Protein AF-A0A1J4L4I7-F1 (afdb_monomer)

Radius of gyration: 133.65 Å; Cα contacts (8 Å, |Δi|>4): 35; chains: 1; bounding box: 214×120×433 Å

Secondary structure (DSSP, 8-state):
--------HHHHHHHHHHHHHHHHHHTS--TT---HHHHHHHHHHHHHHHHHHHHHHTTS----------SSHHHHHHHHHHHHHHHHHHHHHHHHHHHHHHHHHHHHHHHHHHHHHHHHHHHHHHHHHHHHHHHHHHHHHHHHHHHHHHHHHHHHHHHHHHHHHHHHHHHHHHHHHHHHHHHHHHHHHHHHHHHHHHHHHHHHHHHHHHHHHHHHHHHHHHHHHHHHHHHHHHHHHHHHHHHHHHHHHHHHHHHHHHHHHHHHHHHHHHHHHHHHHHHHHHHHHHHHHHHHHHHHHHHHHHHHHHHHHHHHHHHHHHHHHHHHHHHHHHHHHHHHHHHHHHHHHHHHHHHHHHHHHHHHHHHHHHHHHHHHHHHHHHHHHHHHHHHHHHHHHHHHHHHHHHHHHHHHHHHHHHHHHHHHTTTTTTSSSSTTS------------------------------------------S-SSHHHHHHHHHHHHHHHHHHHHHHHHHHHHHHHHHHHHHHHHHHHHHHHHHHHHHHHHHHHHHHHHHHHHHHHHHHHHHHHHHHHHHHHHHHHHHHHHHHHHHHHHHHHHHHHHHHHH--------HHHHHHHHHHHHHHHHHHHHHHHHHHHHHHHHHHHHHHHHHHHHHHHHHHHHHHHHHHHHHHHHHHHHHHHHHHHHHHHHHHHHHHHHHHHHHHHHH-S---------------------------------

Sequence (735 aa):
MEDVIVINKQNLTSIKDELDNITKELLQPSQFLQSNDESTLNSEIGSVFHEASTILKGADLDIEIAQQDFDSPISFLNFSKLQLERLNTEIERRIRLFDKSLLVARQICNDRVEKIQMEYKNRIDGMRTKNKAEEKKLNEQLLQIQQSFETRLHTQIAKYLRERNSIESQLSKLKTEFNLTETTLTTSLAASQMRSQLLEKQRDMLKETNSQVSSTISDKFDQQMRALQSKHQSKIQAIEIDNNRLSAELKLTKENFSSDLKKFSSDLENIEVSHANHIESLINQEKLAFEKKKRKINSKHHQIVDDLKHELEIERISSENEIQLLKTEIEIQEQFLKDSDKRYNDSIDDIESKKCSRMSEIDYEMRLLAKIQTKTLKQLAQKHELDLEQEAHDAIRARQDLDQKIIQTQRDAELTRKKLESQITALTRAKDRFEEEIKVALTTEQKHHNTTNTKKQTTLKSSGHIVELTVLPQKLSQKPEIEKTLQDHITKFTNASDYEIAAIEMVFDAVKSQAETEKQRFMLKIEETQQDIISLNSEKEEIKAEIAKIEADLSNSHSFAIKEQQLRISELQKQIEAQESTIIQLKDDLQSKRADGVKKVDISVIQDENESEIKKMKNIFEKMKTNLNLKLHEIEVHHENEISKEQMKTQDIIDSYRQRLQEINNETKRTKEEFEVKFHKNFQEWSETRKEIEMSLKQLGKTPPVSRSGSRPGSSASALPSLSPGHSPLPRLRK

pLDDT: mean 70.84, std 16.32, range [30.77, 92.56]

Solvent-accessible surface area (backbone atoms only — not comparable to full-atom values): 42268 Å² total; per-residue (Å²): 137,80,85,75,76,73,78,54,68,67,58,59,49,49,57,36,52,49,31,53,44,54,25,50,58,46,65,48,85,66,95,82,72,93,56,72,66,59,58,49,50,31,47,52,55,23,47,53,36,44,48,54,28,48,56,55,58,64,61,64,69,86,66,79,79,74,86,69,86,63,96,42,74,67,58,53,54,54,52,55,50,53,52,52,53,50,52,51,54,52,51,52,53,49,50,58,48,51,54,48,53,54,51,49,53,52,48,56,51,50,55,49,50,53,50,51,54,49,54,51,48,53,52,52,53,54,47,52,54,50,51,54,52,51,52,51,51,50,51,53,50,51,51,51,52,49,54,54,49,53,53,51,50,53,52,51,50,57,46,53,51,51,52,50,52,49,50,53,50,52,53,51,49,54,50,52,53,47,54,50,49,53,52,49,52,52,51,51,50,51,52,50,51,53,50,50,55,51,51,50,51,51,53,51,52,48,50,51,50,50,49,53,50,52,47,56,50,50,56,49,50,52,51,50,51,53,52,50,50,50,54,50,52,54,50,49,52,50,50,51,51,52,50,53,49,52,51,50,52,53,50,52,51,50,52,48,52,54,47,50,50,52,46,53,52,49,53,46,51,51,48,52,53,49,49,51,54,49,52,51,49,51,51,51,52,50,52,51,50,49,50,53,49,49,50,54,48,51,52,51,48,50,51,53,53,52,51,51,49,50,52,52,49,49,52,48,53,51,52,52,51,50,52,49,52,52,48,54,51,50,54,52,52,52,49,53,46,54,59,43,55,48,54,50,50,60,53,46,53,53,48,54,50,52,48,52,54,53,52,52,50,51,58,48,50,52,54,50,49,52,54,47,51,57,50,51,53,53,52,48,50,54,44,53,55,50,49,49,54,49,50,51,50,49,52,51,47,54,48,51,52,47,53,49,45,50,56,48,49,57,49,53,60,48,53,45,59,56,50,55,71,60,47,67,74,64,42,54,82,55,54,85,74,84,97,102,96,99,99,100,97,99,98,97,99,99,98,99,99,100,102,99,99,99,101,100,99,100,102,104,101,100,100,99,102,96,98,91,93,90,86,86,87,93,70,94,55,94,47,70,70,57,44,47,52,50,49,56,48,52,54,51,49,51,56,49,51,54,50,50,51,52,51,50,50,53,50,51,54,50,53,51,51,49,52,56,49,51,52,51,54,50,50,55,52,52,52,51,54,49,50,51,53,51,50,55,52,51,55,50,53,50,52,48,53,50,49,56,46,50,54,50,55,50,51,52,51,50,56,49,54,51,49,53,50,52,53,53,51,52,54,50,49,55,51,48,54,52,47,51,52,48,52,49,53,53,48,52,51,55,50,52,72,68,63,81,71,85,91,88,83,88,63,78,76,64,52,62,58,48,54,56,49,52,58,51,50,53,59,51,49,55,56,48,53,53,52,50,52,50,51,50,51,54,50,50,56,48,50,54,52,50,52,51,50,51,50,49,52,52,48,57,51,50,52,51,49,50,51,51,50,51,50,49,49,52,51,50,52,49,52,48,55,54,45,54,52,51,48,52,50,53,50,47,56,49,52,49,53,49,49,53,52,52,51,54,54,62,70,76,68,73,87,88,89,87,85,88,85,86,82,86,88,81,90,92,85,84,85,85,87,88,78,86,86,85,81,86,82,84,88,86,82,81,132

Mean predicted aligned error: 25.47 Å

Organism: NCBI:txid1144522

Structure (mmCIF, N/CA/C/O backbone):
data_AF-A0A1J4L4I7-F1
#
_entry.id   AF-A0A1J4L4I7-F1
#
loop_
_atom_site.group_PDB
_atom_site.id
_atom_site.type_symbol
_atom_site.label_atom_id
_atom_site.label_alt_id
_atom_site.label_comp_id
_atom_site.label_asym_id
_atom_site.label_entity_id
_atom_site.label_seq_id
_atom_site.pdbx_PDB_ins_code
_atom_site.Cartn_x
_atom_site.Cartn_y
_atom_site.Cartn_z
_atom_site.occupancy
_atom_site.B_iso_or_equiv
_atom_site.auth_seq_id
_atom_site.auth_comp_id
_atom_site.auth_asym_id
_atom_site.auth_atom_id
_atom_site.pdbx_PDB_model_num
ATOM 1 N N . MET A 1 1 ? 96.367 40.764 -165.773 1.00 33.16 1 MET A N 1
ATOM 2 C CA . MET A 1 1 ? 97.357 41.715 -165.234 1.00 33.16 1 MET A CA 1
ATOM 3 C C . MET A 1 1 ? 97.881 41.067 -163.980 1.00 33.16 1 MET A C 1
ATOM 5 O O . MET A 1 1 ? 97.079 40.768 -163.106 1.00 33.16 1 MET A O 1
ATOM 9 N N . GLU A 1 2 ? 99.157 40.715 -163.973 1.00 34.81 2 GLU A N 1
ATOM 10 C CA . GLU A 1 2 ? 99.778 39.984 -162.874 1.00 34.81 2 GLU A CA 1
ATOM 11 C C . GLU A 1 2 ? 100.545 40.991 -162.023 1.00 34.81 2 GLU A C 1
ATOM 13 O O . GLU A 1 2 ? 101.657 41.378 -162.377 1.00 34.81 2 GLU A O 1
ATOM 18 N N . ASP A 1 3 ? 99.961 41.406 -160.898 1.00 33.19 3 ASP A N 1
ATOM 19 C CA . ASP A 1 3 ? 100.757 41.978 -159.815 1.00 33.19 3 ASP A CA 1
ATOM 20 C C . ASP A 1 3 ? 101.551 40.830 -159.186 1.00 33.19 3 ASP A C 1
ATOM 22 O O . ASP A 1 3 ? 101.144 40.206 -158.205 1.00 33.19 3 ASP A O 1
ATOM 26 N N . VAL A 1 4 ? 102.683 40.503 -159.816 1.00 38.19 4 VAL A N 1
ATOM 27 C CA . VAL A 1 4 ? 103.675 39.579 -159.270 1.00 38.19 4 VAL A CA 1
ATOM 28 C C . VAL A 1 4 ? 104.272 40.254 -158.041 1.00 38.19 4 VAL A C 1
ATOM 30 O O . VAL A 1 4 ? 105.229 41.023 -158.137 1.00 38.19 4 VAL A O 1
ATOM 33 N N . ILE A 1 5 ? 103.676 39.988 -156.877 1.00 41.03 5 ILE A N 1
ATOM 34 C CA . ILE A 1 5 ? 104.183 40.451 -155.586 1.00 41.03 5 ILE A CA 1
ATOM 35 C C . ILE A 1 5 ? 105.522 39.754 -155.344 1.00 41.03 5 ILE A C 1
ATOM 37 O O . ILE A 1 5 ? 105.591 38.657 -154.789 1.00 41.03 5 ILE A O 1
ATOM 41 N N . VAL A 1 6 ? 106.600 40.407 -155.778 1.00 40.75 6 VAL A N 1
ATOM 42 C CA . VAL A 1 6 ? 107.968 40.061 -155.403 1.00 40.75 6 VAL A CA 1
ATOM 43 C C . VAL A 1 6 ? 108.030 40.147 -153.884 1.00 40.75 6 VAL A C 1
ATOM 45 O O . VAL A 1 6 ? 107.946 41.237 -153.314 1.00 40.75 6 VAL A O 1
ATOM 48 N N . ILE A 1 7 ? 108.119 38.991 -153.223 1.00 47.94 7 ILE A N 1
ATOM 49 C CA . ILE A 1 7 ? 108.095 38.902 -151.763 1.00 47.94 7 ILE A CA 1
ATOM 50 C C . ILE A 1 7 ? 109.391 39.521 -151.237 1.00 47.94 7 ILE A C 1
ATOM 52 O O . ILE A 1 7 ? 110.430 38.868 -151.158 1.00 47.94 7 ILE A O 1
ATOM 56 N N . ASN A 1 8 ? 109.334 40.815 -150.917 1.00 49.81 8 ASN A N 1
ATOM 57 C CA . ASN A 1 8 ? 110.474 41.556 -150.401 1.00 49.81 8 ASN A CA 1
ATOM 58 C C . ASN A 1 8 ? 110.964 40.875 -149.114 1.00 49.81 8 ASN A C 1
ATOM 60 O O . ASN A 1 8 ? 110.175 40.675 -148.186 1.00 49.81 8 ASN A O 1
ATOM 64 N N . LYS A 1 9 ? 112.251 40.504 -149.058 1.00 56.44 9 LYS A N 1
ATOM 65 C CA . LYS A 1 9 ? 112.774 39.568 -148.046 1.00 56.44 9 LYS A CA 1
ATOM 66 C C . LYS A 1 9 ? 112.535 40.056 -146.608 1.00 56.44 9 LYS A C 1
ATOM 68 O O . LYS A 1 9 ? 112.291 39.243 -145.722 1.00 56.44 9 LYS A O 1
ATOM 73 N N . GLN A 1 10 ? 112.486 41.379 -146.415 1.00 56.69 10 GLN A N 1
ATOM 74 C CA . GLN A 1 10 ? 112.138 42.042 -145.152 1.00 56.69 10 GLN A CA 1
ATOM 75 C C . GLN A 1 10 ? 110.735 41.683 -144.621 1.00 56.69 10 GLN A C 1
ATOM 77 O O . GLN A 1 10 ? 110.574 41.495 -143.415 1.00 56.69 10 GLN A O 1
ATOM 82 N N . ASN A 1 11 ? 109.729 41.536 -145.490 1.00 59.34 11 ASN A N 1
ATOM 83 C CA . ASN A 1 11 ? 108.364 41.188 -145.072 1.00 59.34 11 ASN A CA 1
ATOM 84 C C . ASN A 1 11 ? 108.282 39.726 -144.611 1.00 59.34 11 ASN A C 1
ATOM 86 O O . ASN A 1 11 ? 107.607 39.426 -143.628 1.00 59.34 11 ASN A O 1
ATOM 90 N N . LEU A 1 12 ? 109.009 38.827 -145.285 1.00 62.09 12 LEU A N 1
ATOM 91 C CA . LEU A 1 12 ? 109.099 37.414 -144.908 1.00 62.09 12 LEU A CA 1
ATOM 92 C C . LEU A 1 12 ? 109.764 37.248 -143.533 1.00 62.09 12 LEU A C 1
ATOM 94 O O . LEU A 1 12 ? 109.259 36.504 -142.693 1.00 62.09 12 LEU A O 1
ATOM 98 N N . THR A 1 13 ? 110.840 37.999 -143.262 1.00 64.12 13 THR A N 1
ATOM 99 C CA . THR A 1 13 ? 111.434 38.052 -141.917 1.00 64.12 13 THR A CA 1
ATOM 100 C C . THR A 1 13 ? 110.489 38.663 -140.885 1.00 64.12 13 THR A C 1
ATOM 102 O O . THR A 1 13 ? 110.389 38.109 -139.799 1.00 64.12 13 THR A O 1
ATOM 105 N N . SER A 1 14 ? 109.740 39.723 -141.218 1.00 69.50 14 SER A N 1
ATOM 106 C CA . SER A 1 14 ? 108.806 40.359 -140.275 1.00 69.50 14 SER A CA 1
ATOM 107 C C . SER A 1 14 ? 107.702 39.401 -139.815 1.00 69.50 14 SER A C 1
ATOM 109 O O . SER A 1 14 ? 107.478 39.267 -138.618 1.00 69.50 14 SER A O 1
ATOM 111 N N . ILE A 1 15 ? 107.067 38.673 -140.743 1.00 69.62 15 ILE A N 1
ATOM 112 C CA . ILE A 1 15 ? 106.022 37.684 -140.416 1.00 69.62 15 ILE A CA 1
ATOM 113 C C . ILE A 1 15 ? 106.612 36.512 -139.613 1.00 69.62 15 ILE A C 1
ATOM 115 O O . ILE A 1 15 ? 105.996 36.030 -138.663 1.00 69.62 15 ILE A O 1
ATOM 119 N N . LYS A 1 16 ? 107.832 36.065 -139.948 1.00 70.56 16 LYS A N 1
ATOM 120 C CA . LYS A 1 16 ? 108.546 35.046 -139.163 1.00 70.56 16 LYS A CA 1
ATOM 121 C C . LYS A 1 16 ? 108.824 35.525 -137.735 1.00 70.56 16 LYS A C 1
ATOM 123 O O . LYS A 1 16 ? 108.651 34.757 -136.796 1.00 70.56 16 LYS A O 1
ATOM 128 N N . ASP A 1 17 ? 109.256 36.771 -137.567 1.00 73.12 17 ASP A N 1
ATOM 129 C CA . ASP A 1 17 ? 109.607 37.337 -136.262 1.00 73.12 17 ASP A CA 1
ATOM 130 C C . ASP A 1 17 ? 108.360 37.628 -135.406 1.00 73.12 17 ASP A C 1
ATOM 132 O O . ASP A 1 17 ? 108.411 37.460 -134.187 1.00 73.12 17 ASP A O 1
ATOM 136 N N . GLU A 1 18 ? 107.216 37.948 -136.022 1.00 76.19 18 GLU A N 1
ATOM 137 C CA . GLU A 1 18 ? 105.900 37.946 -135.364 1.00 76.19 18 GLU A CA 1
ATOM 138 C C . GLU A 1 18 ? 105.509 36.541 -134.878 1.00 76.19 18 GLU A C 1
ATOM 140 O O . GLU A 1 18 ? 105.140 36.381 -133.716 1.00 76.19 18 GLU A O 1
ATOM 145 N N . LEU A 1 19 ? 105.651 35.503 -135.711 1.00 74.12 19 LEU A N 1
ATOM 146 C CA . LEU A 1 19 ? 105.339 34.116 -135.331 1.00 74.12 19 LEU A CA 1
ATOM 147 C C . LEU A 1 19 ? 106.290 33.568 -134.253 1.00 74.12 19 LEU A C 1
ATOM 149 O O . LEU A 1 19 ? 105.838 32.909 -133.314 1.00 74.12 19 LEU A O 1
ATOM 153 N N . ASP A 1 20 ? 107.587 33.885 -134.323 1.00 73.69 20 ASP A N 1
ATOM 154 C CA . ASP A 1 20 ? 108.560 33.586 -133.263 1.00 73.69 20 ASP A CA 1
ATOM 155 C C . ASP A 1 20 ? 108.245 34.364 -131.967 1.00 73.69 20 ASP A C 1
ATOM 157 O O . ASP A 1 20 ? 108.564 33.881 -130.880 1.00 73.69 20 ASP A O 1
ATOM 161 N N . ASN A 1 21 ? 107.612 35.541 -132.033 1.00 75.94 21 ASN A N 1
ATOM 162 C CA . ASN A 1 21 ? 107.170 36.284 -130.847 1.00 75.94 21 ASN A CA 1
ATOM 163 C C . ASN A 1 21 ? 105.864 35.732 -130.256 1.00 75.94 21 ASN A C 1
ATOM 165 O O . ASN A 1 21 ? 105.830 35.500 -129.052 1.00 75.94 21 ASN A O 1
ATOM 169 N N . ILE A 1 22 ? 104.854 35.404 -131.069 1.00 73.00 22 ILE A N 1
ATOM 170 C CA . ILE A 1 22 ? 103.632 34.703 -130.623 1.00 73.00 22 ILE A CA 1
ATOM 171 C C . ILE A 1 22 ? 104.001 33.371 -129.950 1.00 73.00 22 ILE A C 1
ATOM 173 O O . ILE A 1 22 ? 103.493 33.044 -128.879 1.00 73.00 22 ILE A O 1
ATOM 177 N N . THR A 1 23 ? 104.959 32.637 -130.527 1.00 73.06 23 THR A N 1
ATOM 178 C CA . THR A 1 23 ? 105.515 31.413 -129.930 1.00 73.06 23 THR A CA 1
ATOM 179 C C . THR A 1 23 ? 106.135 31.686 -128.552 1.00 73.06 23 THR A C 1
ATOM 181 O O . THR A 1 23 ? 105.888 30.932 -127.614 1.00 73.06 23 THR A O 1
ATOM 184 N N . LYS A 1 24 ? 106.906 32.772 -128.385 1.00 71.19 24 LYS A N 1
ATOM 185 C CA . LYS A 1 24 ? 107.484 33.153 -127.079 1.00 71.19 24 LYS A CA 1
ATOM 186 C C . LYS A 1 24 ? 106.425 33.581 -126.066 1.00 71.19 24 LYS A C 1
ATOM 188 O O . LYS A 1 24 ? 106.573 33.237 -124.901 1.00 71.19 24 LYS A O 1
ATOM 193 N N . GLU A 1 25 ? 105.395 34.321 -126.476 1.00 72.19 25 GLU A N 1
ATOM 194 C CA . GLU A 1 25 ? 104.313 34.765 -125.586 1.00 72.19 25 GLU A CA 1
ATOM 195 C C . GLU A 1 25 ? 103.487 33.580 -125.072 1.00 72.19 25 GLU A C 1
ATOM 197 O O . GLU A 1 25 ? 103.257 33.480 -123.869 1.00 72.19 25 GLU A O 1
ATOM 202 N N . LEU A 1 26 ? 103.138 32.625 -125.942 1.00 67.25 26 LEU A N 1
ATOM 203 C CA . LEU A 1 26 ? 102.460 31.380 -125.553 1.00 67.25 26 LEU A CA 1
ATOM 204 C C . LEU A 1 26 ? 103.314 30.486 -124.635 1.00 67.25 26 LEU A C 1
ATOM 206 O O . LEU A 1 26 ? 102.767 29.739 -123.825 1.00 67.25 26 LEU A O 1
ATOM 210 N N . LEU A 1 27 ? 104.644 30.579 -124.737 1.00 67.06 27 LEU A N 1
ATOM 211 C CA . LEU A 1 27 ? 105.595 29.883 -123.864 1.00 67.06 27 LEU A CA 1
ATOM 212 C C . LEU A 1 27 ? 105.909 30.635 -122.554 1.00 67.06 27 LEU A C 1
ATOM 214 O O . LEU A 1 27 ? 106.613 30.080 -121.706 1.00 67.06 27 LEU A O 1
ATOM 218 N N . GLN A 1 28 ? 105.410 31.861 -122.337 1.00 63.00 28 GLN A N 1
ATOM 219 C CA . GLN A 1 28 ? 105.557 32.523 -121.036 1.00 63.00 28 GLN A CA 1
ATOM 220 C C . GLN A 1 28 ? 104.554 31.963 -120.010 1.00 63.00 28 GLN A C 1
ATOM 222 O O . GLN A 1 28 ? 103.356 31.890 -120.293 1.00 63.00 28 GLN A O 1
ATOM 227 N N . PRO A 1 29 ? 104.989 31.623 -118.780 1.00 57.47 29 PRO A N 1
ATOM 228 C CA . PRO A 1 29 ? 104.074 31.207 -117.722 1.00 57.47 29 PRO A CA 1
ATOM 229 C C . PRO A 1 29 ? 103.122 32.340 -117.310 1.00 57.47 29 PRO A C 1
ATOM 231 O O . PRO A 1 29 ? 103.506 33.272 -116.599 1.00 57.47 29 PRO A O 1
ATOM 234 N N . SER A 1 30 ? 101.856 32.241 -117.723 1.00 53.00 30 SER A N 1
ATOM 235 C CA . SER A 1 30 ? 100.787 33.118 -117.237 1.00 53.00 30 SER A CA 1
ATOM 236 C C . SER A 1 30 ? 100.652 32.995 -115.717 1.00 53.00 30 SER A C 1
ATOM 238 O O . SER A 1 30 ? 100.396 31.911 -115.192 1.00 53.00 30 SER A O 1
ATOM 240 N N . GLN A 1 31 ? 100.775 34.116 -115.000 1.00 51.38 31 GLN A N 1
ATOM 241 C CA . GLN A 1 31 ? 100.766 34.159 -113.529 1.00 51.38 31 GLN A CA 1
ATOM 242 C C . GLN A 1 31 ? 99.393 33.847 -112.887 1.00 51.38 31 GLN A C 1
ATOM 244 O O . GLN A 1 31 ? 99.254 33.954 -111.671 1.00 51.38 31 GLN A O 1
ATOM 249 N N . PHE A 1 32 ? 98.382 33.471 -113.681 1.00 52.25 32 PHE A N 1
ATOM 250 C CA . PHE A 1 32 ? 96.989 33.308 -113.242 1.00 52.25 32 PHE A CA 1
ATOM 251 C C . PHE A 1 32 ? 96.340 31.950 -113.576 1.00 52.25 32 PHE A C 1
ATOM 253 O O . PHE A 1 32 ? 95.148 31.785 -113.319 1.00 52.25 32 PHE A O 1
ATOM 260 N N . LEU A 1 33 ? 97.079 30.968 -114.108 1.00 50.31 33 LEU A N 1
ATOM 261 C CA . LEU A 1 33 ? 96.527 29.643 -114.440 1.00 50.31 33 LEU A CA 1
ATOM 262 C C . LEU A 1 33 ? 96.855 28.590 -113.369 1.00 50.31 33 LEU A C 1
ATOM 264 O O . LEU A 1 33 ? 97.975 28.519 -112.869 1.00 50.31 33 LEU A O 1
ATOM 268 N N . GLN A 1 34 ? 95.856 27.774 -113.009 1.00 54.12 34 GLN A N 1
ATOM 269 C CA . GLN A 1 34 ? 95.931 26.766 -111.934 1.00 54.12 34 GLN A CA 1
ATOM 270 C C . GLN A 1 34 ? 95.851 25.310 -112.434 1.00 54.12 34 GLN A C 1
ATOM 272 O O . GLN A 1 34 ? 95.731 24.395 -111.618 1.00 54.12 34 GLN A O 1
ATOM 277 N N . SER A 1 35 ? 95.920 25.069 -113.748 1.00 57.09 35 SER A N 1
ATOM 278 C CA . SER A 1 35 ? 95.919 23.720 -114.327 1.00 57.09 35 SER A CA 1
ATOM 279 C C . SER A 1 35 ? 97.210 23.424 -115.100 1.00 57.09 35 SER A C 1
ATOM 281 O O . SER A 1 35 ? 97.727 24.273 -115.826 1.00 57.09 35 SER A O 1
ATOM 283 N N . ASN A 1 36 ? 97.732 22.199 -114.965 1.00 56.75 36 ASN A N 1
ATOM 284 C CA . ASN A 1 36 ? 98.856 21.739 -115.790 1.00 56.75 36 ASN A CA 1
ATOM 285 C C . ASN A 1 36 ? 98.433 21.607 -117.268 1.00 56.75 36 ASN A C 1
ATOM 287 O O . ASN A 1 36 ? 99.234 21.881 -118.164 1.00 56.75 36 ASN A O 1
ATOM 291 N N . ASP A 1 37 ? 97.173 21.230 -117.503 1.00 59.22 37 ASP A N 1
ATOM 292 C CA . ASP A 1 37 ? 96.564 20.968 -118.811 1.00 59.22 37 ASP A CA 1
ATOM 293 C C . ASP A 1 37 ? 96.588 22.204 -119.741 1.00 59.22 37 ASP A C 1
ATOM 295 O O . ASP A 1 37 ? 96.863 22.078 -120.933 1.00 59.22 37 ASP A O 1
ATOM 299 N N . GLU A 1 38 ? 96.374 23.418 -119.218 1.00 59.03 38 GLU A N 1
ATOM 300 C CA . GLU A 1 38 ? 96.460 24.653 -120.022 1.00 59.03 38 GLU A CA 1
ATOM 301 C C . GLU A 1 38 ? 97.902 24.995 -120.425 1.00 59.03 38 GLU A C 1
ATOM 303 O O . GLU A 1 38 ? 98.130 25.515 -121.516 1.00 59.03 38 GLU A O 1
ATOM 308 N N . SER A 1 39 ? 98.898 24.653 -119.597 1.00 61.38 39 SER A N 1
ATOM 309 C CA . SER A 1 39 ? 100.309 24.817 -119.981 1.00 61.38 39 SER A CA 1
ATOM 310 C C . SER A 1 39 ? 100.714 23.850 -121.100 1.00 61.38 39 SER A C 1
ATOM 312 O O . SER A 1 39 ? 101.513 24.206 -121.965 1.00 61.38 39 SER A O 1
ATOM 314 N N . THR A 1 40 ? 100.112 22.653 -121.134 1.00 65.06 40 THR A N 1
ATOM 315 C CA . THR A 1 40 ? 100.311 21.690 -122.227 1.00 65.06 40 THR A CA 1
ATOM 316 C C . THR A 1 40 ? 99.624 22.171 -123.500 1.00 65.06 40 THR A C 1
ATOM 318 O O . THR A 1 40 ? 100.267 22.203 -124.544 1.00 65.06 40 THR A O 1
ATOM 321 N N . LEU A 1 41 ? 98.382 22.659 -123.409 1.00 68.56 41 LEU A N 1
ATOM 322 C CA . LEU A 1 41 ? 97.664 23.241 -124.547 1.00 68.56 41 LEU A CA 1
ATOM 323 C C . LEU A 1 41 ? 98.412 24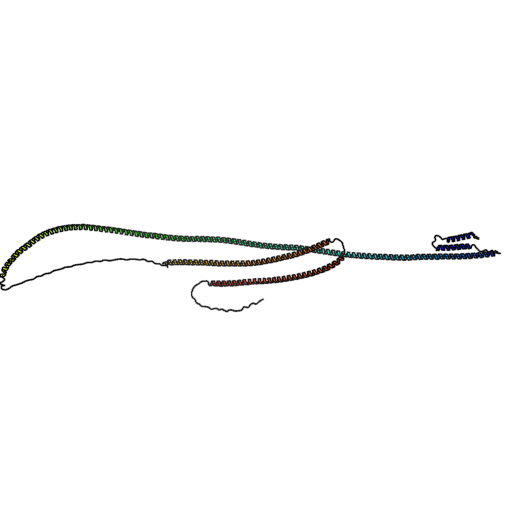.441 -125.157 1.00 68.56 41 LEU A C 1
ATOM 325 O O . LEU A 1 41 ? 98.575 24.504 -126.373 1.00 68.56 41 LEU A O 1
ATOM 329 N N . ASN A 1 42 ? 98.917 25.364 -124.334 1.00 71.00 42 ASN A N 1
ATOM 330 C CA . ASN A 1 42 ? 99.695 26.509 -124.818 1.00 71.00 42 ASN A CA 1
ATOM 331 C C . ASN A 1 42 ? 101.040 26.086 -125.431 1.00 71.00 42 ASN A C 1
ATOM 333 O O . ASN A 1 42 ? 101.461 26.677 -126.423 1.00 71.00 42 ASN A O 1
ATOM 337 N N . SER A 1 43 ? 101.683 25.041 -124.899 1.00 70.44 43 SER A N 1
ATOM 338 C CA . SER A 1 43 ? 102.894 24.450 -125.486 1.00 70.44 43 SER A CA 1
ATOM 339 C C . SER A 1 43 ? 102.616 23.785 -126.842 1.00 70.44 43 SER A C 1
ATOM 341 O O . SER A 1 43 ? 103.382 23.963 -127.785 1.00 70.44 43 SER A O 1
ATOM 343 N N . GLU A 1 44 ? 101.491 23.080 -126.990 1.00 70.62 44 GLU A N 1
ATOM 344 C CA . GLU A 1 44 ? 101.097 22.439 -128.251 1.00 70.62 44 GLU A CA 1
ATOM 345 C C . GLU A 1 44 ? 100.668 23.467 -129.311 1.00 70.62 44 GLU A C 1
ATOM 347 O O . GLU A 1 44 ? 101.134 23.399 -130.448 1.00 70.62 44 GLU A O 1
ATOM 352 N N . ILE A 1 45 ? 99.880 24.485 -128.948 1.00 74.00 45 ILE A N 1
ATOM 353 C CA . ILE A 1 45 ? 99.555 25.613 -129.841 1.00 74.00 45 ILE A CA 1
ATOM 354 C C . ILE A 1 45 ? 100.831 26.392 -130.204 1.00 74.00 45 ILE A C 1
ATOM 356 O O . ILE A 1 45 ? 101.054 26.708 -131.374 1.00 74.00 45 ILE A O 1
ATOM 360 N N . GLY A 1 46 ? 101.714 26.635 -129.230 1.00 73.12 46 GLY A N 1
ATOM 361 C CA . GLY A 1 46 ? 103.043 27.203 -129.451 1.00 73.12 46 GLY A CA 1
ATOM 362 C C . GLY A 1 46 ? 103.887 26.360 -130.410 1.00 73.12 46 GLY A C 1
ATOM 363 O O . GLY A 1 46 ? 104.574 26.921 -131.257 1.00 73.12 46 GLY A O 1
ATOM 364 N N . SER A 1 47 ? 103.780 25.027 -130.365 1.00 72.62 47 SER A N 1
ATOM 365 C CA . SER A 1 47 ? 104.465 24.137 -131.311 1.00 72.62 47 SER A CA 1
ATOM 366 C C . SER A 1 47 ? 103.947 24.282 -132.746 1.00 72.62 47 SER A C 1
ATOM 368 O O . SER A 1 47 ? 104.752 24.249 -133.671 1.00 72.62 47 SER A O 1
ATOM 370 N N . VAL A 1 48 ? 102.649 24.552 -132.949 1.00 75.31 48 VAL A N 1
ATOM 371 C CA . VAL A 1 48 ? 102.079 24.828 -134.282 1.00 75.31 48 VAL A CA 1
ATOM 372 C C . VAL A 1 48 ? 102.578 26.170 -134.828 1.00 75.31 48 VAL A C 1
ATOM 374 O O . VAL A 1 48 ? 102.960 26.253 -135.996 1.00 75.31 48 VAL A O 1
ATOM 377 N N . PHE A 1 49 ? 102.648 27.217 -133.998 1.00 74.94 49 PHE A N 1
ATOM 378 C CA . PHE A 1 49 ? 103.248 28.495 -134.406 1.00 74.94 49 PHE A CA 1
ATOM 379 C C . PHE A 1 49 ? 104.764 28.382 -134.641 1.00 74.94 49 PHE A C 1
ATOM 381 O O . PHE A 1 49 ? 105.284 28.983 -135.584 1.00 74.94 49 PHE A O 1
ATOM 388 N N . HIS A 1 50 ? 105.464 27.549 -133.867 1.00 72.94 50 HIS A N 1
ATOM 389 C CA . HIS A 1 50 ? 106.878 27.252 -134.077 1.00 72.94 50 HIS A CA 1
ATOM 390 C C . HIS A 1 50 ? 107.126 26.442 -135.358 1.00 72.94 50 HIS A C 1
ATOM 392 O O . HIS A 1 50 ? 108.080 26.722 -136.085 1.00 72.94 50 HIS A O 1
ATOM 398 N N . GLU A 1 51 ? 106.267 25.471 -135.679 1.00 70.00 51 GLU A N 1
ATOM 399 C CA . GLU A 1 51 ? 106.327 24.712 -136.930 1.00 70.00 51 GLU A CA 1
ATOM 400 C C . GLU A 1 51 ? 106.018 25.625 -138.126 1.00 70.00 51 GLU A C 1
ATOM 402 O O . GLU A 1 51 ? 106.750 25.592 -139.111 1.00 70.00 51 GLU A O 1
ATOM 407 N N . ALA A 1 52 ? 105.041 26.533 -138.016 1.00 67.75 52 ALA A N 1
ATOM 408 C CA . ALA A 1 52 ? 104.775 27.562 -139.026 1.00 67.75 52 ALA A CA 1
ATOM 409 C C . ALA A 1 52 ? 105.971 28.519 -139.229 1.00 67.75 52 ALA A C 1
ATOM 411 O O . ALA A 1 52 ? 106.378 28.763 -140.367 1.00 67.75 52 ALA A O 1
ATOM 412 N N . SER A 1 53 ? 106.593 29.000 -138.145 1.00 68.19 53 SER A N 1
ATOM 413 C CA . SER A 1 53 ? 107.843 29.775 -138.210 1.00 68.19 53 SER A CA 1
ATOM 414 C C . SER A 1 53 ? 108.968 28.969 -138.870 1.00 68.19 53 SER A C 1
ATOM 416 O O . SER A 1 53 ? 109.662 29.474 -139.749 1.00 68.19 53 SER A O 1
ATOM 418 N N . THR A 1 54 ? 109.110 27.684 -138.534 1.00 65.25 54 THR A N 1
ATOM 419 C CA . THR A 1 54 ? 110.129 26.784 -139.101 1.00 65.25 54 THR A CA 1
ATOM 420 C C . THR A 1 54 ? 109.884 26.494 -140.587 1.00 65.25 54 THR A C 1
ATOM 422 O O . THR A 1 54 ? 110.833 26.452 -141.369 1.00 65.25 54 THR A O 1
ATOM 425 N N . ILE A 1 55 ? 108.622 26.387 -141.011 1.00 64.88 55 ILE A N 1
ATOM 426 C CA . ILE A 1 55 ? 108.212 26.292 -142.419 1.00 64.88 55 ILE A CA 1
ATOM 427 C C . ILE A 1 55 ? 108.641 27.544 -143.199 1.00 64.88 55 ILE A C 1
ATOM 429 O O . ILE A 1 55 ? 109.162 27.404 -144.304 1.00 64.88 55 ILE A O 1
ATOM 433 N N . LEU A 1 56 ? 108.489 28.743 -142.622 1.00 61.47 56 LEU A N 1
ATOM 434 C CA . LEU A 1 56 ? 108.969 30.002 -143.212 1.00 61.47 56 LEU A CA 1
ATOM 435 C C . LEU A 1 56 ? 110.499 30.141 -143.148 1.00 61.47 56 LEU A C 1
ATOM 437 O O . LEU A 1 56 ? 111.108 30.720 -144.041 1.00 61.47 56 LEU A O 1
ATOM 441 N N . LYS A 1 57 ? 111.144 29.571 -142.127 1.00 58.62 57 LYS A N 1
ATOM 442 C CA . LYS A 1 57 ? 112.608 29.495 -141.994 1.00 58.62 57 LYS A CA 1
ATOM 443 C C . LYS A 1 57 ? 113.223 28.643 -143.108 1.00 58.62 57 LYS A C 1
ATOM 445 O O . LYS A 1 57 ? 114.247 29.016 -143.660 1.00 58.62 57 LYS A O 1
ATOM 450 N N . GLY A 1 58 ? 112.543 27.560 -143.491 1.00 51.62 58 GLY A N 1
ATOM 451 C CA . GLY A 1 58 ? 112.841 26.754 -144.680 1.00 51.62 58 GLY A CA 1
ATOM 452 C C . GLY A 1 58 ? 112.357 27.350 -146.011 1.00 51.62 58 GLY A C 1
ATOM 453 O O . GLY A 1 58 ? 112.405 26.653 -147.022 1.00 51.62 58 GLY A O 1
ATOM 454 N N . ALA A 1 59 ? 111.868 28.598 -146.025 1.00 50.22 59 ALA A N 1
ATOM 455 C CA . ALA A 1 59 ? 111.612 29.363 -147.249 1.00 50.22 59 ALA A CA 1
ATOM 456 C C . ALA A 1 59 ? 112.789 30.283 -147.631 1.00 50.22 59 ALA A C 1
ATOM 458 O O . ALA A 1 59 ? 112.759 30.890 -148.702 1.00 50.22 59 ALA A O 1
ATOM 459 N N . ASP A 1 60 ? 113.850 30.341 -146.813 1.00 47.50 60 ASP A N 1
ATOM 460 C CA . ASP A 1 60 ? 115.180 30.637 -147.344 1.00 47.50 60 ASP A CA 1
ATOM 461 C C . ASP A 1 60 ? 115.628 29.404 -148.146 1.00 47.50 60 ASP A C 1
ATOM 463 O O . ASP A 1 60 ? 115.999 28.363 -147.601 1.00 47.50 60 ASP A O 1
ATOM 467 N N . LEU A 1 61 ? 115.433 29.485 -149.462 1.00 47.78 61 LEU A N 1
ATOM 468 C CA . LEU A 1 61 ? 115.607 28.373 -150.387 1.00 47.78 61 LEU A CA 1
ATOM 469 C C . LEU A 1 61 ? 117.097 28.144 -150.667 1.00 47.78 61 LEU A C 1
ATOM 471 O O . LEU A 1 61 ? 117.608 28.616 -151.682 1.00 47.78 61 LEU A O 1
ATOM 475 N N . ASP A 1 62 ? 117.745 27.311 -149.848 1.00 43.62 62 ASP A N 1
ATOM 476 C CA . ASP A 1 62 ? 119.011 26.619 -150.172 1.00 43.62 62 ASP A CA 1
ATOM 477 C C . ASP A 1 62 ? 118.808 25.557 -151.286 1.00 43.62 62 ASP A C 1
ATOM 479 O O . ASP A 1 62 ? 119.298 24.428 -151.242 1.00 43.62 62 ASP A O 1
ATOM 483 N N . ILE A 1 63 ? 118.060 25.923 -152.331 1.00 44.78 63 ILE A N 1
ATOM 484 C CA . ILE A 1 63 ? 118.172 25.297 -153.642 1.00 44.78 63 ILE A CA 1
ATOM 485 C C . ILE A 1 63 ? 119.412 25.923 -154.270 1.00 44.78 63 ILE A C 1
ATOM 487 O O . ILE A 1 63 ? 119.338 27.023 -154.819 1.00 44.78 63 ILE A O 1
ATOM 491 N N . GLU A 1 64 ? 120.547 25.224 -154.197 1.00 43.34 64 GLU A N 1
ATOM 492 C CA . GLU A 1 64 ? 121.740 25.599 -154.954 1.00 43.34 64 GLU A CA 1
ATOM 493 C C . GLU A 1 64 ? 121.360 25.770 -156.432 1.00 43.34 64 GLU A C 1
ATOM 495 O O . GLU A 1 64 ? 121.038 24.806 -157.135 1.00 43.34 64 GLU A O 1
ATOM 500 N N . ILE A 1 65 ? 121.382 27.017 -156.910 1.00 41.88 65 ILE A N 1
ATOM 501 C CA . ILE A 1 65 ? 121.193 27.327 -158.325 1.00 41.88 65 ILE A CA 1
ATOM 502 C C . ILE A 1 65 ? 122.490 26.942 -159.032 1.00 41.88 65 ILE A C 1
ATOM 504 O O . ILE A 1 65 ? 123.362 27.776 -159.273 1.00 41.88 65 ILE A O 1
ATOM 508 N N . ALA A 1 66 ? 122.618 25.653 -159.341 1.00 43.72 66 ALA A N 1
ATOM 509 C CA . ALA A 1 66 ? 123.671 25.144 -160.198 1.00 43.72 66 ALA A CA 1
ATOM 510 C C . ALA A 1 66 ? 123.610 25.895 -161.536 1.00 43.72 66 ALA A C 1
ATOM 512 O O . ALA A 1 66 ? 122.676 25.715 -162.321 1.00 43.72 66 ALA A O 1
ATOM 513 N N . GLN A 1 67 ? 124.596 26.761 -161.776 1.00 47.47 67 GLN A N 1
ATOM 514 C CA . GLN A 1 67 ? 124.739 27.493 -163.029 1.00 47.47 67 GLN A CA 1
ATOM 515 C C . GLN A 1 67 ? 125.157 26.516 -164.133 1.00 47.47 67 GLN A C 1
ATOM 517 O O . GLN A 1 67 ? 126.338 26.330 -164.410 1.00 47.47 67 GLN A O 1
ATOM 522 N N . GLN A 1 68 ? 124.171 25.861 -164.744 1.00 48.78 68 GLN A N 1
ATOM 523 C CA . GLN A 1 68 ? 124.328 25.288 -166.073 1.00 48.78 68 GLN A CA 1
ATOM 524 C C . GLN A 1 68 ? 124.079 26.386 -167.103 1.00 48.78 68 GLN A C 1
ATOM 526 O O . GLN A 1 68 ? 123.001 26.982 -167.131 1.00 48.78 68 GLN A O 1
ATOM 531 N N . ASP A 1 69 ? 125.066 26.622 -167.963 1.00 46.53 69 ASP A N 1
ATOM 532 C CA . ASP A 1 69 ? 124.875 27.418 -169.168 1.00 46.53 69 ASP A CA 1
ATOM 533 C C . ASP A 1 69 ? 123.869 26.699 -170.075 1.00 46.53 69 ASP A C 1
ATOM 535 O O . ASP A 1 69 ? 124.126 25.623 -170.619 1.00 46.53 69 ASP A O 1
ATOM 539 N N . PHE A 1 70 ? 122.672 27.271 -170.190 1.00 49.00 70 PHE A N 1
ATOM 540 C CA . PHE A 1 70 ? 121.614 26.730 -171.030 1.00 49.00 70 PHE A CA 1
ATOM 541 C C . PHE A 1 70 ? 121.709 27.328 -172.437 1.00 49.00 70 PHE A C 1
ATOM 543 O O . PHE A 1 70 ? 121.143 28.389 -172.698 1.00 49.00 70 PHE A O 1
ATOM 550 N N . ASP A 1 71 ? 122.316 26.588 -173.371 1.00 49.53 71 ASP A N 1
ATOM 551 C CA . ASP A 1 71 ? 122.403 26.918 -174.811 1.00 49.53 71 ASP A CA 1
ATOM 552 C C . ASP A 1 71 ? 121.036 27.129 -175.513 1.00 49.53 71 ASP A C 1
ATOM 554 O O . ASP A 1 71 ? 120.966 27.440 -176.704 1.00 49.53 71 ASP A O 1
ATOM 558 N N . SER A 1 72 ? 119.915 26.948 -174.804 1.00 49.28 72 SER A N 1
ATOM 559 C CA . SER A 1 72 ? 118.569 27.242 -175.292 1.00 49.28 72 SER A CA 1
ATOM 560 C C . SER A 1 72 ? 117.636 27.711 -174.163 1.00 49.28 72 SER A C 1
ATOM 562 O O . SER A 1 72 ? 117.553 27.041 -173.128 1.00 49.28 72 SER A O 1
ATOM 564 N N . PRO A 1 73 ? 116.823 28.770 -174.375 1.00 63.03 73 PRO A N 1
ATOM 565 C CA . PRO A 1 73 ? 115.784 29.195 -173.427 1.00 63.03 73 PRO A CA 1
ATOM 566 C C . PRO A 1 73 ? 114.758 28.104 -173.073 1.00 63.03 73 PRO A C 1
ATOM 568 O O . PRO A 1 73 ? 114.157 28.140 -171.999 1.00 63.03 73 PRO A O 1
ATOM 571 N N . ILE A 1 74 ? 114.563 27.116 -173.956 1.00 66.94 74 ILE A N 1
ATOM 572 C CA . ILE A 1 74 ? 113.625 25.999 -173.754 1.00 66.94 74 ILE A CA 1
ATOM 573 C C . ILE A 1 74 ? 114.075 25.111 -172.579 1.00 66.94 74 ILE A C 1
ATOM 575 O O . ILE A 1 74 ? 113.243 24.627 -171.809 1.00 66.94 74 ILE A O 1
ATOM 579 N N . SER A 1 75 ? 115.387 24.929 -172.409 1.00 61.44 75 SER A N 1
ATOM 580 C CA . SER A 1 75 ? 115.981 24.124 -171.334 1.00 61.44 75 SER A CA 1
ATOM 581 C C . SER A 1 75 ? 115.679 24.723 -169.958 1.00 61.44 75 SER A C 1
ATOM 583 O O . SER A 1 75 ? 115.189 24.026 -169.068 1.00 61.44 75 SER A O 1
ATOM 585 N N . PHE A 1 76 ? 115.891 26.036 -169.820 1.00 68.56 76 PHE A N 1
ATOM 586 C CA . PHE A 1 76 ? 115.608 26.787 -168.598 1.00 68.56 76 PHE A CA 1
ATOM 587 C C . PHE A 1 76 ? 114.115 26.748 -168.238 1.00 68.56 76 PHE A C 1
ATOM 589 O O . PHE A 1 76 ? 113.764 26.421 -167.106 1.00 68.56 76 PHE A O 1
ATOM 596 N N . LEU A 1 77 ? 113.227 26.989 -169.214 1.00 70.38 77 LEU A N 1
ATOM 597 C CA . LEU A 1 77 ? 111.775 26.984 -168.999 1.00 70.38 77 LEU A CA 1
ATOM 598 C C . LEU A 1 77 ? 111.272 25.643 -168.429 1.00 70.38 77 LEU A C 1
ATOM 600 O O . LEU A 1 77 ? 110.455 25.620 -167.506 1.00 70.38 77 LEU A O 1
ATOM 604 N N . ASN A 1 78 ? 111.791 24.523 -168.944 1.00 72.44 78 ASN A N 1
ATOM 605 C CA . ASN A 1 78 ? 111.452 23.186 -168.456 1.00 72.44 78 ASN A CA 1
ATOM 606 C C . ASN A 1 78 ? 111.966 22.931 -167.028 1.00 72.44 78 ASN A C 1
ATOM 608 O O . ASN A 1 78 ? 111.244 22.340 -166.223 1.00 72.44 78 ASN A O 1
ATOM 612 N N . PHE A 1 79 ? 113.168 23.407 -166.684 1.00 73.00 79 PHE A N 1
ATOM 613 C CA . PHE A 1 79 ? 113.697 23.318 -165.318 1.00 73.00 79 PHE A CA 1
ATOM 614 C C . PHE A 1 79 ? 112.844 24.125 -164.326 1.00 73.00 79 PHE A C 1
ATOM 616 O O . PHE A 1 79 ? 112.417 23.585 -163.303 1.00 73.00 79 PHE A O 1
ATOM 623 N N . SER A 1 80 ? 112.511 25.380 -164.652 1.00 70.69 80 SER A N 1
ATOM 624 C CA . SER A 1 80 ? 111.637 26.221 -163.821 1.00 70.69 80 SER A CA 1
ATOM 625 C C . SER A 1 80 ? 110.253 25.596 -163.618 1.00 70.69 80 SER A C 1
ATOM 627 O O . SER A 1 80 ? 109.743 25.590 -162.497 1.00 70.69 80 SER A O 1
ATOM 629 N N . LYS A 1 81 ? 109.662 25.005 -164.668 1.00 77.56 81 LYS A N 1
ATOM 630 C CA . LYS A 1 81 ? 108.375 24.296 -164.580 1.00 77.56 81 LYS A CA 1
ATOM 631 C C . LYS A 1 81 ? 108.438 23.098 -163.626 1.00 77.56 81 LYS A C 1
ATOM 633 O O . LYS A 1 81 ? 107.547 22.946 -162.795 1.00 77.56 81 LYS A O 1
ATOM 638 N N . LEU A 1 82 ? 109.501 22.292 -163.694 1.00 77.62 82 LEU A N 1
ATOM 639 C CA . LEU A 1 82 ? 109.677 21.131 -162.814 1.00 77.62 82 LEU A CA 1
ATOM 640 C C . LEU A 1 82 ? 109.840 21.538 -161.337 1.00 77.62 82 LEU A C 1
ATOM 642 O O . LEU A 1 82 ? 109.336 20.855 -160.445 1.00 77.62 82 LEU A O 1
ATOM 646 N N . GLN A 1 83 ? 110.519 22.659 -161.067 1.00 74.31 83 GLN A N 1
ATOM 647 C CA . GLN A 1 83 ? 110.658 23.192 -159.707 1.00 74.31 83 GLN A CA 1
ATOM 648 C C . GLN A 1 83 ? 109.334 23.756 -159.168 1.00 74.31 83 GLN A C 1
ATOM 650 O O . GLN A 1 83 ? 109.004 23.511 -158.009 1.00 74.31 83 GLN A O 1
ATOM 655 N N . LEU A 1 84 ? 108.536 24.436 -160.002 1.00 76.88 84 LEU A N 1
ATOM 656 C CA . LEU A 1 84 ? 107.190 24.892 -159.628 1.00 76.88 84 LEU A CA 1
ATOM 657 C C . LEU A 1 84 ? 106.247 23.719 -159.323 1.00 76.88 84 LEU A C 1
ATOM 659 O O . LEU A 1 84 ? 105.532 23.759 -158.324 1.00 76.88 84 LEU A O 1
ATOM 663 N N . GLU A 1 85 ? 106.281 22.650 -160.124 1.00 77.25 85 GLU A N 1
ATOM 664 C CA . GLU A 1 85 ? 105.506 21.429 -159.858 1.00 77.25 85 GLU A CA 1
ATOM 665 C C . GLU A 1 85 ? 105.915 20.776 -158.530 1.00 77.25 85 GLU A C 1
ATOM 667 O O . GLU A 1 85 ? 105.050 20.463 -157.710 1.00 77.25 85 GLU A O 1
ATOM 672 N N . ARG A 1 86 ? 107.223 20.651 -158.257 1.00 75.19 86 ARG A N 1
ATOM 673 C CA . ARG A 1 86 ? 107.730 20.164 -156.961 1.00 75.19 86 ARG A CA 1
ATOM 674 C C . ARG A 1 86 ? 107.240 21.021 -155.795 1.00 75.19 86 ARG A C 1
ATOM 676 O O . ARG A 1 86 ? 106.671 20.471 -154.851 1.00 75.19 86 ARG A O 1
ATOM 683 N N . LEU A 1 87 ? 107.409 22.343 -155.874 1.00 75.31 87 LEU A N 1
ATOM 684 C CA . LEU A 1 87 ? 106.983 23.273 -154.825 1.00 75.31 87 LEU A CA 1
ATOM 685 C C . LEU A 1 87 ? 105.477 23.145 -154.550 1.00 75.31 87 LEU A C 1
ATOM 687 O O . LEU A 1 87 ? 105.072 23.021 -153.396 1.00 75.31 87 LEU A O 1
ATOM 691 N N . ASN A 1 88 ? 104.656 23.091 -155.603 1.00 75.44 88 ASN A N 1
ATOM 692 C CA . ASN A 1 88 ? 103.208 22.959 -155.474 1.00 75.44 88 ASN A CA 1
ATOM 693 C C . ASN A 1 88 ? 102.800 21.620 -154.828 1.00 75.44 88 ASN A C 1
ATOM 695 O O . ASN A 1 88 ? 101.947 21.605 -153.943 1.00 75.44 88 ASN A O 1
ATOM 699 N N . THR A 1 89 ? 103.452 20.503 -155.182 1.00 77.69 89 THR A N 1
ATOM 700 C CA . THR A 1 89 ? 103.172 19.204 -154.532 1.00 77.69 89 THR A CA 1
ATOM 701 C C . THR A 1 89 ? 103.551 19.168 -153.048 1.00 77.69 89 THR A C 1
ATOM 703 O O . THR A 1 89 ? 102.842 18.543 -152.258 1.00 77.69 89 THR A O 1
ATOM 706 N N . GLU A 1 90 ? 104.616 19.862 -152.633 1.00 74.00 90 GLU A N 1
ATOM 707 C CA . GLU A 1 90 ? 104.995 19.973 -151.217 1.00 74.00 90 GLU A CA 1
ATOM 708 C C . GLU A 1 90 ? 104.051 20.910 -150.442 1.00 74.00 90 GLU A C 1
ATOM 710 O O . GLU A 1 90 ? 103.690 20.606 -149.304 1.00 74.00 90 GLU A O 1
ATOM 715 N N . ILE A 1 91 ? 103.581 21.998 -151.065 1.00 76.25 91 ILE A N 1
ATOM 716 C CA . ILE A 1 91 ? 102.542 22.876 -150.502 1.00 76.25 91 ILE A CA 1
ATOM 717 C C . ILE A 1 91 ? 101.240 22.091 -150.292 1.00 76.25 91 ILE A C 1
ATOM 719 O O . ILE A 1 91 ? 100.713 22.078 -149.180 1.00 76.25 91 ILE A O 1
ATOM 723 N N . GLU A 1 92 ? 100.760 21.354 -151.301 1.00 78.19 92 GLU A N 1
ATOM 724 C CA . GLU A 1 92 ? 99.590 20.479 -151.151 1.00 78.19 92 GLU A CA 1
ATOM 725 C C . GLU A 1 92 ? 99.786 19.427 -150.051 1.00 78.19 92 GLU A C 1
ATOM 727 O O . GLU A 1 92 ? 98.866 19.170 -149.271 1.00 78.19 92 GLU A O 1
ATOM 732 N N . ARG A 1 93 ? 100.979 18.824 -149.944 1.00 80.25 93 ARG A N 1
ATOM 733 C CA . ARG A 1 93 ? 101.285 17.855 -148.881 1.00 80.25 93 ARG A CA 1
ATOM 734 C C . ARG A 1 93 ? 101.187 18.493 -147.493 1.00 80.25 93 ARG A C 1
ATOM 736 O O . ARG A 1 93 ? 100.626 17.870 -146.593 1.00 80.25 93 ARG A O 1
ATOM 743 N N . ARG A 1 94 ? 101.691 19.720 -147.317 1.00 75.50 94 ARG A N 1
ATOM 744 C CA . ARG A 1 94 ? 101.618 20.464 -146.046 1.00 75.50 94 ARG A CA 1
ATOM 745 C C . ARG A 1 94 ? 100.192 20.893 -145.702 1.00 75.50 94 ARG A C 1
ATOM 747 O O . ARG A 1 94 ? 99.789 20.697 -144.560 1.00 75.50 94 ARG A O 1
ATOM 754 N N . ILE A 1 95 ? 99.405 21.365 -146.672 1.00 78.50 95 ILE A N 1
ATOM 755 C CA . ILE A 1 95 ? 97.981 21.698 -146.472 1.00 78.50 95 ILE A CA 1
ATOM 756 C C . ILE A 1 95 ? 97.209 20.464 -145.981 1.00 78.50 95 ILE A C 1
ATOM 758 O O . ILE A 1 95 ? 96.588 20.509 -144.923 1.00 78.50 95 ILE A O 1
ATOM 762 N N . ARG A 1 96 ? 97.338 19.318 -146.667 1.00 80.75 96 ARG A N 1
ATOM 763 C CA . ARG A 1 96 ? 96.661 18.065 -146.273 1.00 80.75 96 ARG A CA 1
ATOM 764 C C . ARG A 1 96 ? 97.088 17.551 -144.889 1.00 80.75 96 ARG A C 1
ATOM 766 O O . ARG A 1 96 ? 96.301 16.882 -144.221 1.00 80.75 96 ARG A O 1
ATOM 773 N N . LEU A 1 97 ? 98.325 17.822 -144.461 1.00 78.75 97 LEU A N 1
ATOM 774 C CA . LEU A 1 97 ? 98.794 17.505 -143.106 1.00 78.75 97 LEU A CA 1
ATOM 775 C C . LEU A 1 97 ? 98.178 18.449 -142.066 1.00 78.75 97 LEU A C 1
ATOM 777 O O . LEU A 1 97 ? 97.667 17.967 -141.058 1.00 78.75 97 LEU A O 1
ATOM 781 N N . PHE A 1 98 ? 98.155 19.757 -142.335 1.00 77.31 98 PHE A N 1
ATOM 782 C CA . PHE A 1 98 ? 97.526 20.753 -141.465 1.00 77.31 98 PHE A CA 1
ATOM 783 C C . PHE A 1 98 ? 96.024 20.489 -141.283 1.00 77.31 98 PHE A C 1
ATOM 785 O O . PHE A 1 98 ? 95.553 20.407 -140.149 1.00 77.31 98 PHE A O 1
ATOM 792 N N . ASP A 1 99 ? 95.289 20.242 -142.374 1.00 80.69 99 ASP A N 1
ATOM 793 C CA . ASP A 1 99 ? 93.865 19.882 -142.338 1.00 80.69 99 ASP A CA 1
ATOM 794 C C . ASP A 1 99 ? 93.614 18.622 -141.498 1.00 80.69 99 ASP A C 1
ATOM 796 O O . ASP A 1 99 ? 92.654 18.559 -140.727 1.00 80.69 99 ASP A O 1
ATOM 800 N N . LYS A 1 100 ? 94.499 17.620 -141.598 1.00 82.19 100 LYS A N 1
ATOM 801 C CA . LYS A 1 100 ? 94.411 16.391 -140.800 1.00 82.19 100 LYS A CA 1
ATOM 802 C C . LYS A 1 100 ? 94.666 16.656 -139.313 1.00 82.19 100 LYS A C 1
ATOM 804 O O . LYS A 1 100 ? 93.914 16.144 -138.485 1.00 82.19 100 LYS A O 1
ATOM 809 N N . SER A 1 101 ? 95.675 17.453 -138.965 1.00 77.44 101 SER A N 1
ATOM 810 C CA . SER A 1 101 ? 95.939 17.853 -137.575 1.00 77.44 101 SER A CA 1
ATOM 811 C C . SER A 1 101 ? 94.772 18.655 -136.990 1.00 77.44 101 SER A C 1
ATOM 813 O O . SER A 1 101 ? 94.341 18.395 -135.868 1.00 77.44 101 SER A O 1
ATOM 815 N N . LEU A 1 102 ? 94.186 19.562 -137.776 1.00 78.50 102 LEU A N 1
ATOM 816 C CA . LEU A 1 102 ? 93.029 20.368 -137.388 1.00 78.50 102 LEU A CA 1
ATOM 817 C C . LEU A 1 102 ? 91.755 19.515 -137.223 1.00 78.50 102 LEU A C 1
ATOM 819 O O . LEU A 1 102 ? 90.966 19.760 -136.308 1.00 78.50 102 LEU A O 1
ATOM 823 N N . LEU A 1 103 ? 91.570 18.475 -138.045 1.00 84.69 103 LEU A N 1
ATOM 824 C CA . LEU A 1 103 ? 90.505 17.479 -137.873 1.00 84.69 103 LEU A CA 1
ATOM 825 C C . LEU A 1 103 ? 90.672 16.690 -136.561 1.00 84.69 103 LEU A C 1
ATOM 827 O O . LEU A 1 103 ? 89.709 16.549 -135.809 1.00 84.69 103 LEU A O 1
ATOM 831 N N . VAL A 1 104 ? 91.889 16.219 -136.265 1.00 82.06 104 VAL A N 1
ATOM 832 C CA . VAL A 1 104 ? 92.204 15.481 -135.027 1.00 82.06 104 VAL A CA 1
ATOM 833 C C . VAL A 1 104 ? 91.989 16.361 -133.792 1.00 82.06 104 VAL A C 1
ATOM 835 O O . VAL A 1 104 ? 91.323 15.930 -132.852 1.00 82.06 104 VAL A O 1
ATOM 838 N N . ALA A 1 105 ? 92.456 17.613 -133.810 1.00 76.31 105 ALA A N 1
ATOM 839 C CA . ALA A 1 105 ? 92.240 18.565 -132.719 1.00 76.31 105 ALA A CA 1
ATOM 840 C C . ALA A 1 105 ? 90.744 18.839 -132.469 1.00 76.31 105 ALA A C 1
ATOM 842 O O . ALA A 1 105 ? 90.298 18.862 -131.320 1.00 76.31 105 ALA A O 1
ATOM 843 N N . ARG A 1 106 ? 89.937 18.977 -133.535 1.00 79.94 106 ARG A N 1
ATOM 844 C CA . ARG A 1 106 ? 88.470 19.093 -133.422 1.00 79.94 106 ARG A CA 1
ATOM 845 C C . ARG A 1 106 ? 87.833 17.849 -132.805 1.00 79.94 106 ARG A C 1
ATOM 847 O O . ARG A 1 106 ? 86.945 17.995 -131.969 1.00 79.94 106 ARG A O 1
ATOM 854 N N . GLN A 1 107 ? 88.275 16.651 -133.187 1.00 86.00 107 GLN A N 1
ATOM 855 C CA . GLN A 1 107 ? 87.740 15.411 -132.625 1.00 86.00 107 GLN A CA 1
ATOM 856 C C . GLN A 1 107 ? 88.069 15.281 -131.130 1.00 86.00 107 GLN A C 1
ATOM 858 O O . GLN A 1 107 ? 87.156 15.093 -130.334 1.00 86.00 107 GLN A O 1
ATOM 863 N N . ILE A 1 108 ? 89.326 15.505 -130.729 1.00 81.00 108 ILE A N 1
ATOM 864 C CA . ILE A 1 108 ? 89.743 15.485 -129.314 1.00 81.00 108 ILE A CA 1
ATOM 865 C C . ILE A 1 108 ? 88.951 16.511 -128.485 1.00 81.00 108 ILE A C 1
ATOM 867 O O . ILE A 1 108 ? 88.538 16.219 -127.361 1.00 81.00 108 ILE A O 1
ATOM 871 N N . CYS A 1 109 ? 88.693 17.701 -129.040 1.00 78.88 109 CYS A N 1
ATOM 872 C CA . CYS A 1 109 ? 87.867 18.720 -128.393 1.00 78.88 109 CYS A CA 1
ATOM 873 C C . CYS A 1 109 ? 86.418 18.240 -128.182 1.00 78.88 109 CYS A C 1
ATOM 875 O O . CYS A 1 109 ? 85.895 18.341 -127.070 1.00 78.88 109 CYS A O 1
ATOM 877 N N . ASN A 1 110 ? 85.792 17.649 -129.206 1.00 87.94 110 ASN A N 1
ATOM 878 C CA . ASN A 1 110 ? 84.440 17.090 -129.108 1.00 87.94 110 ASN A CA 1
ATOM 879 C C . ASN A 1 110 ? 84.366 15.948 -128.080 1.00 87.94 110 ASN A C 1
ATOM 881 O O . ASN A 1 110 ? 83.525 16.000 -127.183 1.00 87.94 110 ASN A O 1
ATOM 885 N N . ASP A 1 111 ? 85.285 14.980 -128.140 1.00 84.38 111 ASP A N 1
ATOM 886 C CA . ASP A 1 111 ? 85.364 13.852 -127.200 1.00 84.38 111 ASP A CA 1
ATOM 887 C C . ASP A 1 111 ? 85.507 14.348 -125.743 1.00 84.38 111 ASP A C 1
ATOM 889 O O . ASP A 1 111 ? 84.901 13.810 -124.808 1.00 84.38 111 ASP A O 1
ATOM 893 N N . ARG A 1 112 ? 86.277 15.429 -125.531 1.00 81.06 112 ARG A N 1
ATOM 894 C CA . ARG A 1 112 ? 86.446 16.069 -124.217 1.00 81.06 112 ARG A CA 1
ATOM 895 C C . ARG A 1 112 ? 85.175 16.784 -123.753 1.00 81.06 112 ARG A C 1
ATOM 897 O O . ARG A 1 112 ? 84.839 16.678 -122.572 1.00 81.06 112 ARG A O 1
ATOM 904 N N . VAL A 1 113 ? 84.458 17.463 -124.652 1.00 83.94 113 VAL A N 1
ATOM 905 C CA . VAL A 1 113 ? 83.159 18.098 -124.365 1.00 83.94 113 VAL A CA 1
ATOM 906 C C . VAL A 1 113 ? 82.103 17.051 -124.007 1.00 83.94 113 VAL A C 1
ATOM 908 O O . VAL A 1 113 ? 81.434 17.208 -122.985 1.00 83.94 113 VAL A O 1
ATOM 911 N N . GLU A 1 114 ? 81.981 15.960 -124.769 1.00 88.56 114 GLU A N 1
ATOM 912 C CA . GLU A 1 114 ? 81.044 14.869 -124.464 1.00 88.56 114 GLU A CA 1
ATOM 913 C C . GLU A 1 114 ? 81.344 14.224 -123.107 1.00 88.56 114 GLU A C 1
ATOM 915 O O . GLU A 1 114 ? 80.435 14.039 -122.292 1.00 88.56 114 GLU A O 1
ATOM 920 N N . LYS A 1 115 ? 82.623 13.956 -122.809 1.00 88.31 115 LYS A N 1
ATOM 921 C CA . LYS A 1 115 ? 83.037 13.422 -121.505 1.00 88.31 115 LYS A CA 1
ATOM 922 C C . LYS A 1 115 ? 82.654 14.356 -120.352 1.00 88.31 115 LYS A C 1
ATOM 924 O O . LYS A 1 115 ? 82.087 13.893 -119.364 1.00 88.31 115 LYS A O 1
ATOM 929 N N . ILE A 1 116 ? 82.895 15.662 -120.487 1.00 84.88 116 ILE A N 1
ATOM 930 C CA . ILE A 1 116 ? 82.513 16.662 -119.476 1.00 84.88 116 ILE A CA 1
ATOM 931 C C . ILE A 1 116 ? 80.986 16.709 -119.303 1.00 84.88 116 ILE A C 1
ATOM 933 O O . ILE A 1 116 ? 80.496 16.676 -118.173 1.00 84.88 116 ILE A O 1
ATOM 937 N N . GLN A 1 117 ? 80.212 16.720 -120.395 1.00 87.75 117 GLN A N 1
ATOM 938 C CA . GLN A 1 117 ? 78.745 16.672 -120.328 1.00 87.75 117 GLN A CA 1
ATOM 939 C C . GLN A 1 117 ? 78.243 15.403 -119.622 1.00 87.75 117 GLN A C 1
ATOM 941 O O . GLN A 1 117 ? 77.323 15.475 -118.802 1.00 87.75 117 GLN A O 1
ATOM 946 N N . MET A 1 118 ? 78.862 14.250 -119.889 1.00 90.94 118 MET A N 1
ATOM 947 C CA . MET A 1 118 ? 78.518 12.977 -119.257 1.00 90.94 118 MET A CA 1
ATOM 948 C C . MET A 1 118 ? 78.852 12.966 -117.756 1.00 90.94 118 MET A C 1
ATOM 950 O O . MET A 1 118 ? 78.024 12.539 -116.952 1.00 90.94 118 MET A O 1
ATOM 954 N N . GLU A 1 119 ? 80.013 13.493 -117.356 1.00 88.56 119 GLU A N 1
ATOM 955 C CA . GLU A 1 119 ? 80.407 13.640 -115.948 1.00 88.56 119 GLU A CA 1
ATOM 956 C C . GLU A 1 119 ? 79.444 14.564 -115.178 1.00 88.56 119 GLU A C 1
ATOM 958 O O . GLU A 1 119 ? 78.960 14.193 -114.103 1.00 88.56 119 GLU A O 1
ATOM 963 N N . TYR A 1 120 ? 79.076 15.721 -115.744 1.00 90.38 120 TYR A N 1
ATOM 964 C CA . TYR A 1 120 ? 78.082 16.618 -115.139 1.00 90.38 120 TYR A CA 1
ATOM 965 C C . TYR A 1 120 ? 76.686 15.990 -115.063 1.00 90.38 120 TYR A C 1
ATOM 967 O O . TYR A 1 120 ? 76.035 16.092 -114.021 1.00 90.38 120 TYR A O 1
ATOM 975 N N . LYS A 1 121 ? 76.230 15.297 -116.114 1.00 92.25 121 LYS A N 1
ATOM 976 C CA . LYS A 1 121 ? 74.945 14.580 -116.120 1.00 92.25 121 LYS A CA 1
ATOM 977 C C . LYS A 1 121 ? 74.899 13.512 -115.026 1.00 92.25 121 LYS A C 1
ATOM 979 O O . LYS A 1 121 ? 73.986 13.522 -114.202 1.00 92.25 121 LYS A O 1
ATOM 984 N N . ASN A 1 122 ? 75.922 12.660 -114.953 1.00 91.19 122 ASN A N 1
ATOM 985 C CA . ASN A 1 122 ? 76.038 11.616 -113.933 1.00 91.19 122 ASN A CA 1
ATOM 986 C C . ASN A 1 122 ? 76.074 12.208 -112.513 1.00 91.19 122 ASN A C 1
ATOM 988 O O . ASN A 1 122 ? 75.437 11.673 -111.604 1.00 91.19 122 ASN A O 1
ATOM 992 N N . ARG A 1 123 ? 76.750 13.349 -112.313 1.00 89.75 123 ARG A N 1
ATOM 993 C CA . ARG A 1 123 ? 76.755 14.073 -111.031 1.00 89.75 123 ARG A CA 1
ATOM 994 C C . ARG A 1 123 ? 75.374 14.635 -110.674 1.00 89.75 123 ARG A C 1
ATOM 996 O O . ARG A 1 123 ? 74.962 14.519 -109.522 1.00 89.75 123 ARG A O 1
ATOM 1003 N N . ILE A 1 124 ? 74.647 15.209 -111.634 1.00 89.00 124 ILE A N 1
ATOM 1004 C CA . ILE A 1 124 ? 73.290 15.747 -111.433 1.00 89.00 124 ILE A CA 1
ATOM 1005 C C . ILE A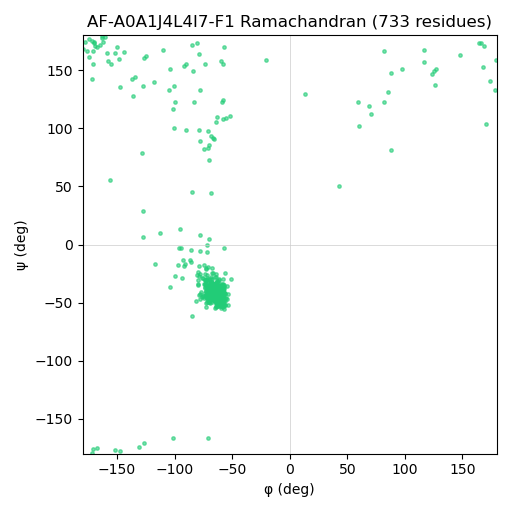 1 124 ? 72.296 14.627 -111.104 1.00 89.00 124 ILE A C 1
ATOM 1007 O O . ILE A 1 124 ? 71.534 14.752 -110.145 1.00 89.00 124 ILE A O 1
ATOM 1011 N N . ASP A 1 125 ? 72.320 13.514 -111.836 1.00 91.19 125 ASP A N 1
ATOM 1012 C CA . ASP A 1 125 ? 71.422 12.382 -111.582 1.00 91.19 125 ASP A CA 1
ATOM 1013 C C . ASP A 1 125 ? 71.797 11.623 -110.289 1.00 91.19 125 ASP A C 1
ATOM 1015 O O . ASP A 1 125 ? 70.914 11.175 -109.550 1.00 91.19 125 ASP A O 1
ATOM 1019 N N . GLY A 1 126 ? 73.083 11.602 -109.916 1.00 90.31 126 GLY A N 1
ATOM 1020 C CA . GLY A 1 126 ? 73.558 11.167 -108.598 1.00 90.31 126 GLY A CA 1
ATOM 1021 C C . GLY A 1 126 ? 73.076 12.051 -107.435 1.00 90.31 126 GLY A C 1
ATOM 1022 O O . GLY A 1 126 ? 72.754 11.540 -106.363 1.00 90.31 126 GLY A O 1
ATOM 1023 N N . MET A 1 127 ? 72.960 13.368 -107.633 1.00 88.62 127 MET A N 1
ATOM 1024 C CA . MET A 1 127 ? 72.343 14.267 -106.644 1.00 88.62 127 MET A CA 1
ATOM 1025 C C . MET A 1 127 ? 70.819 14.094 -106.596 1.00 88.62 127 MET A C 1
ATOM 1027 O O . MET A 1 127 ? 70.249 13.977 -105.517 1.00 88.62 127 MET A O 1
ATOM 1031 N N . ARG A 1 128 ? 70.141 13.990 -107.748 1.00 90.00 128 ARG A N 1
ATOM 1032 C CA . ARG A 1 128 ? 68.685 13.752 -107.822 1.00 90.00 128 ARG A CA 1
ATOM 1033 C C . ARG A 1 128 ? 68.263 12.459 -107.124 1.00 90.00 128 ARG A C 1
ATOM 1035 O O . ARG A 1 128 ? 67.234 12.439 -106.454 1.00 90.00 128 ARG A O 1
ATOM 1042 N N . THR A 1 129 ? 69.034 11.384 -107.282 1.00 91.06 129 THR A N 1
ATOM 1043 C CA . THR A 1 129 ? 68.757 10.093 -106.629 1.00 91.06 129 THR A CA 1
ATOM 1044 C C . THR A 1 129 ? 68.980 10.151 -105.118 1.00 91.06 129 THR A C 1
ATOM 1046 O O . THR A 1 129 ? 68.131 9.653 -104.380 1.00 91.06 129 THR A O 1
ATOM 1049 N N . LYS A 1 130 ? 70.037 10.829 -104.643 1.00 90.88 130 LYS A N 1
ATOM 1050 C CA . LYS A 1 130 ? 70.240 11.100 -103.207 1.00 90.88 130 LYS A CA 1
ATOM 1051 C C . LYS A 1 130 ? 69.109 11.934 -102.609 1.00 90.88 130 LYS A C 1
ATOM 1053 O O . LYS A 1 130 ? 68.489 11.486 -101.650 1.00 90.88 130 LYS A O 1
ATOM 1058 N N . ASN A 1 131 ? 68.773 13.075 -103.215 1.00 90.38 131 ASN A N 1
ATOM 1059 C CA . ASN A 1 131 ? 67.708 13.950 -102.721 1.00 90.38 131 ASN A CA 1
ATOM 1060 C C . ASN A 1 131 ? 66.361 13.212 -102.632 1.00 90.38 131 ASN A C 1
ATOM 1062 O O . ASN A 1 131 ? 65.687 13.326 -101.617 1.00 90.38 131 ASN A O 1
ATOM 1066 N N . LYS A 1 132 ? 65.998 12.389 -103.630 1.00 91.62 132 LYS A N 1
ATOM 1067 C CA . LYS A 1 132 ? 64.778 11.557 -103.577 1.00 91.62 132 LYS A CA 1
ATOM 1068 C C . LYS A 1 132 ? 64.804 10.504 -102.463 1.00 91.62 132 LYS A C 1
ATOM 1070 O O . LYS A 1 132 ? 63.759 10.189 -101.898 1.00 91.62 132 LYS A O 1
ATOM 1075 N N . ALA A 1 133 ? 65.970 9.936 -102.151 1.00 89.56 133 ALA A N 1
ATOM 1076 C CA . ALA A 1 133 ? 66.112 8.983 -101.051 1.00 89.56 133 ALA A CA 1
ATOM 1077 C C . ALA A 1 133 ? 65.988 9.672 -99.679 1.00 89.56 133 ALA A C 1
ATOM 1079 O O . ALA A 1 133 ? 65.336 9.137 -98.782 1.00 89.56 133 ALA A O 1
ATOM 1080 N N . GLU A 1 134 ? 66.558 10.870 -99.527 1.00 90.44 134 GLU A N 1
ATOM 1081 C CA . GLU A 1 134 ? 66.432 11.686 -98.313 1.00 90.44 134 GLU A CA 1
ATOM 1082 C C . GLU A 1 134 ? 65.008 12.227 -98.129 1.00 90.44 134 GLU A C 1
ATOM 1084 O O . GLU A 1 134 ? 64.459 12.112 -97.039 1.00 90.44 134 GLU A O 1
ATOM 1089 N N . GLU A 1 135 ? 64.365 12.709 -99.195 1.00 89.62 135 GLU A N 1
ATOM 1090 C CA . GLU A 1 135 ? 62.954 13.115 -99.220 1.00 89.62 135 GLU A CA 1
ATOM 1091 C C . GLU A 1 135 ? 62.031 11.962 -98.795 1.00 89.62 135 GLU A C 1
ATOM 1093 O O . GLU A 1 135 ? 61.198 12.125 -97.903 1.00 89.62 135 GLU A O 1
ATOM 1098 N N . LYS A 1 136 ? 62.217 10.760 -99.363 1.00 92.38 136 LYS A N 1
ATOM 1099 C CA . LYS A 1 136 ? 61.453 9.565 -98.972 1.00 92.38 136 LYS A CA 1
ATOM 1100 C C . LYS A 1 136 ? 61.667 9.210 -97.497 1.00 92.38 136 LYS A C 1
ATOM 1102 O O . LYS A 1 136 ? 60.693 8.956 -96.795 1.00 92.38 136 LYS A O 1
ATOM 1107 N N . LYS A 1 137 ? 62.913 9.249 -97.014 1.00 92.31 137 LYS A N 1
ATOM 1108 C CA . LYS A 1 137 ? 63.259 8.982 -95.609 1.00 92.31 137 LYS A CA 1
ATOM 1109 C C . LYS A 1 137 ? 62.649 10.014 -94.652 1.00 92.31 137 LYS A C 1
ATOM 1111 O O . LYS A 1 137 ? 62.139 9.632 -93.602 1.00 92.31 137 LYS A O 1
ATOM 1116 N N . LEU A 1 138 ? 62.675 11.299 -95.005 1.00 90.19 138 LEU A N 1
ATOM 1117 C CA . LEU A 1 138 ? 62.066 12.375 -94.218 1.00 90.19 138 LEU A CA 1
ATOM 1118 C C . LEU A 1 138 ? 60.541 12.239 -94.171 1.00 90.19 138 LEU A C 1
ATOM 1120 O O . LEU A 1 138 ? 59.960 12.361 -93.097 1.00 90.19 138 LEU A O 1
ATOM 1124 N N . ASN A 1 139 ? 59.900 11.906 -95.294 1.00 90.94 139 ASN A N 1
ATOM 1125 C CA . ASN A 1 139 ? 58.458 11.651 -95.346 1.00 90.94 139 ASN A CA 1
ATOM 1126 C C . ASN A 1 139 ? 58.057 10.408 -94.528 1.00 90.94 139 ASN A C 1
ATOM 1128 O O . ASN A 1 139 ? 57.057 10.444 -93.814 1.00 90.94 139 ASN A O 1
ATOM 1132 N N . GLU A 1 140 ? 58.853 9.334 -94.555 1.00 91.75 140 GLU A N 1
ATOM 1133 C CA . GLU A 1 140 ? 58.654 8.158 -93.693 1.00 91.75 140 GLU A CA 1
ATOM 1134 C C . GLU A 1 140 ? 58.806 8.499 -92.202 1.00 91.75 140 GLU A C 1
ATOM 1136 O O . GLU A 1 140 ? 57.987 8.070 -91.388 1.00 91.75 140 GLU A O 1
ATOM 1141 N N . GLN A 1 141 ? 59.802 9.312 -91.834 1.00 90.62 141 GLN A N 1
ATOM 1142 C CA . GLN A 1 141 ? 59.982 9.787 -90.458 1.00 90.62 141 GLN A CA 1
ATOM 1143 C C . GLN A 1 141 ? 58.838 10.704 -90.004 1.00 90.62 141 GLN A C 1
ATOM 1145 O O . GLN A 1 141 ? 58.346 10.551 -88.887 1.00 90.62 141 GLN A O 1
ATOM 1150 N N . LEU A 1 142 ? 58.374 11.619 -90.861 1.00 90.19 142 LEU A N 1
ATOM 1151 C CA . LEU A 1 142 ? 57.248 12.512 -90.575 1.00 90.19 142 LEU A CA 1
ATOM 1152 C C . LEU A 1 142 ? 55.959 11.707 -90.358 1.00 90.19 142 LEU A C 1
ATOM 1154 O O . LEU A 1 142 ? 55.271 11.920 -89.360 1.00 90.19 142 LEU A O 1
ATOM 1158 N N . LEU A 1 143 ? 55.685 10.722 -91.220 1.00 92.56 143 LEU A N 1
ATOM 1159 C CA . LEU A 1 143 ? 54.536 9.824 -91.086 1.00 92.56 143 LEU A CA 1
ATOM 1160 C C . LEU A 1 143 ? 54.596 9.001 -89.786 1.00 92.56 143 LEU A C 1
ATOM 1162 O O . LEU A 1 143 ? 53.594 8.902 -89.082 1.00 92.56 143 LEU A O 1
ATOM 1166 N N . GLN A 1 144 ? 55.766 8.460 -89.424 1.00 90.38 144 GLN A N 1
ATOM 1167 C CA . GLN A 1 144 ? 55.958 7.752 -88.149 1.00 90.38 144 GLN A CA 1
ATOM 1168 C C . GLN A 1 144 ? 55.742 8.671 -86.938 1.00 90.38 144 GLN A C 1
ATOM 1170 O O . GLN A 1 144 ? 55.093 8.271 -85.969 1.00 90.38 144 GLN A O 1
ATOM 1175 N N . ILE A 1 145 ? 56.243 9.910 -86.985 1.00 89.88 145 ILE A N 1
ATOM 1176 C CA . ILE A 1 145 ? 56.031 10.905 -85.927 1.00 89.88 145 ILE A CA 1
ATOM 1177 C C . ILE A 1 145 ? 54.537 11.214 -85.789 1.00 89.88 145 ILE A C 1
ATOM 1179 O O . ILE A 1 145 ? 54.016 11.114 -84.676 1.00 89.88 145 ILE A O 1
ATOM 1183 N N . GLN A 1 146 ? 53.838 11.496 -86.895 1.00 90.50 146 GLN A N 1
ATOM 1184 C CA . GLN A 1 146 ? 52.397 11.761 -86.908 1.00 90.50 146 GLN A CA 1
ATOM 1185 C C . GLN A 1 146 ? 51.598 10.582 -86.335 1.00 90.50 146 GLN A C 1
ATOM 1187 O O . GLN A 1 146 ? 50.856 10.766 -85.372 1.00 90.50 146 GLN A O 1
ATOM 1192 N N . GLN A 1 147 ? 51.812 9.361 -86.836 1.00 91.56 147 GLN A N 1
ATOM 1193 C CA . GLN A 1 147 ? 51.138 8.157 -86.332 1.00 91.56 147 GLN A CA 1
ATOM 1194 C C . GLN A 1 147 ? 51.421 7.918 -84.841 1.00 91.56 147 GLN A C 1
ATOM 1196 O O . GLN A 1 147 ? 50.521 7.538 -84.087 1.00 91.56 147 GLN A O 1
ATOM 1201 N N . SER A 1 148 ? 52.649 8.178 -84.375 1.00 90.88 148 SER A N 1
ATOM 1202 C CA . SER A 1 148 ? 52.994 8.059 -82.952 1.00 90.88 148 SER A CA 1
ATOM 1203 C C . SER A 1 148 ? 52.300 9.119 -82.087 1.00 90.88 148 SER A C 1
ATOM 1205 O O . SER A 1 148 ? 51.899 8.821 -80.959 1.00 90.88 148 SER A O 1
ATOM 1207 N N . PHE A 1 149 ? 52.117 10.336 -82.610 1.00 90.19 149 PHE A N 1
ATOM 1208 C CA . PHE A 1 149 ? 51.407 11.421 -81.939 1.00 90.19 149 PHE A CA 1
ATOM 1209 C C . PHE A 1 149 ? 49.905 11.133 -81.866 1.00 90.19 149 PHE A C 1
ATOM 1211 O O . PHE A 1 149 ? 49.344 11.161 -80.773 1.00 90.19 149 PHE A O 1
ATOM 1218 N N . GLU A 1 150 ? 49.279 10.759 -82.983 1.00 90.62 150 GLU A N 1
ATOM 1219 C CA . GLU A 1 150 ? 47.870 10.355 -83.054 1.00 90.62 150 GLU A CA 1
ATOM 1220 C C . GLU A 1 150 ? 47.586 9.169 -82.120 1.00 90.62 150 GLU A C 1
ATOM 1222 O O . GLU A 1 150 ? 46.656 9.220 -81.317 1.00 90.62 150 GLU A O 1
ATOM 1227 N N . THR A 1 151 ? 48.443 8.142 -82.118 1.00 90.44 151 THR A N 1
ATOM 1228 C CA . THR A 1 151 ? 48.314 6.985 -81.212 1.00 90.44 151 THR A CA 1
ATOM 1229 C C . THR A 1 151 ? 48.395 7.398 -79.738 1.00 90.44 151 THR A C 1
ATOM 1231 O O . THR A 1 151 ? 47.584 6.950 -78.920 1.00 90.44 151 THR A O 1
ATOM 1234 N N . ARG A 1 152 ? 49.336 8.282 -79.370 1.00 88.06 152 ARG A N 1
ATOM 1235 C CA . ARG A 1 152 ? 49.456 8.815 -77.998 1.00 88.06 152 ARG A CA 1
ATOM 1236 C C . ARG A 1 152 ? 48.244 9.665 -77.613 1.00 88.06 152 ARG A C 1
ATOM 1238 O O . ARG A 1 152 ? 47.726 9.502 -76.508 1.00 88.06 152 ARG A O 1
ATOM 1245 N N . LEU A 1 153 ? 47.773 10.519 -78.520 1.00 89.50 153 LEU A N 1
ATOM 1246 C CA . LEU A 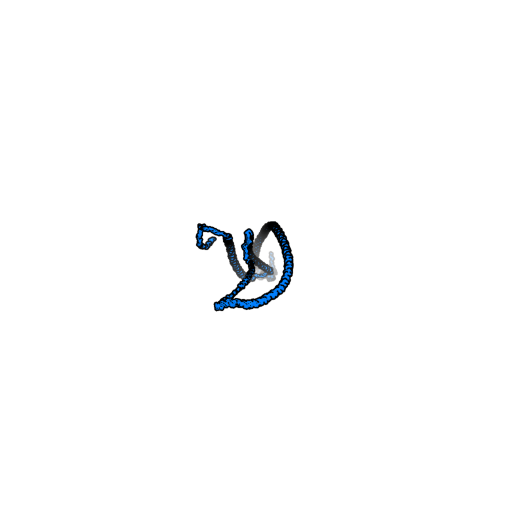1 153 ? 46.615 11.390 -78.331 1.00 89.50 153 LEU A CA 1
ATOM 1247 C C . LEU A 1 153 ? 45.333 10.570 -78.134 1.00 89.50 153 LEU A C 1
ATOM 1249 O O . LEU A 1 153 ? 44.647 10.750 -77.130 1.00 89.50 153 LEU A O 1
ATOM 1253 N N . HIS A 1 154 ? 45.056 9.600 -79.011 1.00 90.69 154 HIS A N 1
ATOM 1254 C CA . HIS A 1 154 ? 43.935 8.671 -78.853 1.00 90.69 154 HIS A CA 1
ATOM 1255 C C . HIS A 1 154 ? 44.034 7.859 -77.556 1.00 90.69 154 HIS A C 1
ATOM 1257 O O . HIS A 1 154 ? 43.025 7.681 -76.876 1.00 90.69 154 HIS A O 1
ATOM 1263 N N . THR A 1 155 ? 45.235 7.421 -77.160 1.00 89.38 155 THR A N 1
ATOM 1264 C CA . THR A 1 155 ? 45.440 6.695 -75.895 1.00 89.38 155 THR A CA 1
ATOM 1265 C C . THR A 1 155 ? 45.119 7.570 -74.678 1.00 89.38 155 THR A C 1
ATOM 1267 O O . THR A 1 155 ? 44.434 7.107 -73.764 1.00 89.38 155 THR A O 1
ATOM 1270 N N . GLN A 1 156 ? 45.547 8.839 -74.662 1.00 87.06 156 GLN A N 1
ATOM 1271 C CA . GLN A 1 156 ? 45.207 9.765 -73.576 1.00 87.06 156 GLN A CA 1
ATOM 1272 C C . GLN A 1 156 ? 43.722 10.145 -73.574 1.00 87.06 156 GLN A C 1
ATOM 1274 O O . GLN A 1 156 ? 43.094 10.083 -72.521 1.00 87.06 156 GLN A O 1
ATOM 1279 N N . ILE A 1 157 ? 43.122 10.450 -74.729 1.00 89.62 157 ILE A N 1
ATOM 1280 C CA . ILE A 1 157 ? 41.680 10.732 -74.837 1.00 89.62 157 ILE A CA 1
ATOM 1281 C C . ILE A 1 157 ? 40.861 9.527 -74.347 1.00 89.62 157 ILE A C 1
ATOM 1283 O O . ILE A 1 157 ? 39.952 9.686 -73.536 1.00 89.62 157 ILE A O 1
ATOM 1287 N N . ALA A 1 158 ? 41.218 8.304 -74.751 1.00 89.12 158 ALA A N 1
ATOM 1288 C CA . ALA A 1 158 ? 40.552 7.083 -74.297 1.00 89.12 158 ALA A CA 1
ATOM 1289 C C . ALA A 1 158 ? 40.771 6.782 -72.802 1.00 89.12 158 ALA A C 1
ATOM 1291 O O . ALA A 1 158 ? 39.946 6.086 -72.201 1.00 89.12 158 ALA A O 1
ATOM 1292 N N . LYS A 1 159 ? 41.859 7.277 -72.194 1.00 89.12 159 LYS A N 1
ATOM 1293 C CA . LYS A 1 159 ? 42.067 7.245 -70.740 1.00 89.12 159 LYS A CA 1
ATOM 1294 C C . LYS A 1 159 ? 41.148 8.257 -70.047 1.00 89.12 159 LYS A C 1
ATOM 1296 O O . LYS A 1 159 ? 40.355 7.850 -69.204 1.00 89.12 159 LYS A O 1
ATOM 1301 N N . TYR A 1 160 ? 41.180 9.528 -70.450 1.00 86.31 160 TYR A N 1
ATOM 1302 C CA . TYR A 1 160 ? 40.352 10.579 -69.851 1.00 86.31 160 TYR A CA 1
ATOM 1303 C C . TYR A 1 160 ? 38.847 10.319 -70.009 1.00 86.31 160 TYR A C 1
ATOM 1305 O O . TYR A 1 160 ? 38.087 10.591 -69.086 1.00 86.31 160 TYR A O 1
ATOM 1313 N N . LEU A 1 161 ? 38.399 9.723 -71.120 1.00 88.56 161 LEU A N 1
ATOM 1314 C CA . LEU A 1 161 ? 37.005 9.289 -71.286 1.00 88.56 161 LEU A CA 1
ATOM 1315 C C . LEU A 1 161 ? 36.625 8.155 -70.319 1.00 88.56 161 LEU A C 1
ATOM 1317 O O . LEU A 1 161 ? 35.527 8.170 -69.768 1.00 88.56 161 LEU A O 1
ATOM 1321 N N . ARG A 1 162 ? 37.524 7.193 -70.062 1.00 89.56 162 ARG A N 1
ATOM 1322 C CA . ARG A 1 162 ? 37.302 6.148 -69.045 1.00 89.56 162 ARG A CA 1
ATOM 1323 C C . ARG A 1 162 ? 37.253 6.732 -67.634 1.00 89.56 162 ARG A C 1
ATOM 1325 O O . ARG A 1 162 ? 36.368 6.365 -66.868 1.00 89.56 162 ARG A O 1
ATOM 1332 N N . GLU A 1 163 ? 38.156 7.654 -67.310 1.00 87.06 163 GLU A N 1
ATOM 1333 C CA . GLU A 1 163 ? 38.174 8.353 -66.019 1.00 87.06 163 GLU A CA 1
ATOM 1334 C C . GLU A 1 163 ? 36.899 9.187 -65.825 1.00 87.06 163 GLU A C 1
ATOM 1336 O O . GLU A 1 163 ? 36.235 9.037 -64.800 1.00 87.06 163 GLU A O 1
ATOM 1341 N N . ARG A 1 164 ? 36.479 9.965 -66.836 1.00 87.62 164 ARG A N 1
ATOM 1342 C CA . ARG A 1 164 ? 35.219 10.725 -66.808 1.00 87.62 164 ARG A CA 1
ATOM 1343 C C . ARG A 1 164 ? 34.022 9.810 -66.574 1.00 87.62 164 ARG A C 1
ATOM 1345 O O . ARG A 1 164 ? 33.272 10.045 -65.637 1.00 87.62 164 ARG A O 1
ATOM 1352 N N . ASN A 1 165 ? 33.877 8.745 -67.364 1.00 89.19 165 ASN A N 1
ATOM 1353 C CA . ASN A 1 165 ? 32.752 7.816 -67.245 1.00 89.19 165 ASN A CA 1
ATOM 1354 C C . ASN A 1 165 ? 32.752 7.074 -65.893 1.00 89.19 165 ASN A C 1
ATOM 1356 O O . ASN A 1 165 ? 31.687 6.788 -65.349 1.00 89.19 165 ASN A O 1
ATOM 1360 N N . SER A 1 166 ? 33.929 6.789 -65.322 1.00 90.12 166 SER A N 1
ATOM 1361 C CA . SER A 1 166 ? 34.058 6.212 -63.978 1.00 90.12 166 SER A CA 1
ATOM 1362 C C . SER A 1 166 ? 33.595 7.191 -62.895 1.00 90.12 166 SER A C 1
ATOM 1364 O O . SER A 1 166 ? 32.813 6.807 -62.028 1.00 90.12 166 SER A O 1
ATOM 1366 N N . ILE A 1 167 ? 34.027 8.454 -62.959 1.00 88.31 167 ILE A N 1
ATOM 1367 C CA . ILE A 1 167 ? 33.615 9.515 -62.025 1.00 88.31 167 ILE A CA 1
ATOM 1368 C C . ILE A 1 167 ? 32.110 9.793 -62.156 1.00 88.31 167 ILE A C 1
ATOM 1370 O O . ILE A 1 167 ? 31.408 9.889 -61.156 1.00 88.31 167 ILE A O 1
ATOM 1374 N N . GLU A 1 168 ? 31.593 9.861 -63.381 1.00 89.12 168 GLU A N 1
ATOM 1375 C CA . GLU A 1 168 ? 30.176 10.082 -63.695 1.00 89.12 168 GLU A CA 1
ATOM 1376 C C . GLU A 1 168 ? 29.297 8.924 -63.182 1.00 89.12 168 GLU A C 1
ATOM 1378 O O . GLU A 1 168 ? 28.246 9.158 -62.584 1.00 89.12 168 GLU A O 1
ATOM 1383 N N . SER A 1 169 ? 29.774 7.676 -63.290 1.00 89.31 169 SER A N 1
ATOM 1384 C CA . SER A 1 169 ? 29.130 6.499 -62.687 1.00 89.31 169 SER A CA 1
ATOM 1385 C C . SER A 1 169 ? 29.173 6.518 -61.153 1.00 89.31 169 SER A C 1
ATOM 1387 O O . SER A 1 169 ? 28.159 6.241 -60.511 1.00 89.31 169 SER A O 1
ATOM 1389 N N . GLN A 1 170 ? 30.310 6.876 -60.546 1.00 89.00 170 GLN A N 1
ATOM 1390 C CA . GLN A 1 170 ? 30.450 6.994 -59.088 1.00 89.00 170 GLN A CA 1
ATOM 1391 C C . GLN A 1 170 ? 29.558 8.104 -58.516 1.00 89.00 170 GLN A C 1
ATOM 1393 O O . GLN A 1 170 ? 28.872 7.880 -57.522 1.00 89.00 170 GLN A O 1
ATOM 1398 N N . LEU A 1 171 ? 29.504 9.267 -59.169 1.00 89.81 171 LEU A N 1
ATOM 1399 C CA . LEU A 1 171 ? 28.648 10.391 -58.785 1.00 89.81 171 LEU A CA 1
ATOM 1400 C C . LEU A 1 171 ? 27.164 10.025 -58.929 1.00 89.81 171 LEU A C 1
ATOM 1402 O O . LEU A 1 171 ? 26.371 10.327 -58.039 1.00 89.81 171 LEU A O 1
ATOM 1406 N N . SER A 1 172 ? 26.790 9.318 -60.001 1.00 88.94 172 SER A N 1
ATOM 1407 C CA . SER A 1 172 ? 25.433 8.790 -60.179 1.00 88.94 172 SER A CA 1
ATOM 1408 C C . SER A 1 172 ? 25.037 7.833 -59.045 1.00 88.94 172 SER A C 1
ATOM 1410 O O . SER A 1 172 ? 23.984 8.034 -58.439 1.00 88.94 172 SER A O 1
ATOM 1412 N N . LYS A 1 173 ? 25.905 6.872 -58.687 1.00 91.06 173 LYS A N 1
ATOM 1413 C CA . LYS A 1 173 ? 25.688 5.956 -57.552 1.00 91.06 173 LYS A CA 1
ATOM 1414 C C . LYS A 1 173 ? 25.550 6.699 -56.227 1.00 91.06 173 LYS A C 1
ATOM 1416 O O . LYS A 1 173 ? 24.535 6.537 -55.556 1.00 91.06 173 LYS A O 1
ATOM 1421 N N . LEU A 1 174 ? 26.504 7.574 -55.905 1.00 88.69 174 LEU A N 1
ATOM 1422 C CA . LEU A 1 174 ? 26.496 8.362 -54.672 1.00 88.69 174 LEU A CA 1
ATOM 1423 C C . LEU A 1 174 ? 25.230 9.227 -54.561 1.00 88.69 174 LEU A C 1
ATOM 1425 O O . LEU A 1 174 ? 24.660 9.348 -53.482 1.00 88.69 174 LEU A O 1
ATOM 1429 N N . LYS A 1 175 ? 24.736 9.774 -55.680 1.00 90.62 175 LYS A N 1
ATOM 1430 C CA . LYS A 1 175 ? 23.462 10.503 -55.721 1.00 90.62 175 LYS A CA 1
ATOM 1431 C C . LYS A 1 175 ? 22.256 9.588 -55.477 1.00 90.62 175 LYS A C 1
ATOM 1433 O O . LYS A 1 175 ? 21.345 9.981 -54.757 1.00 90.62 175 LYS A O 1
ATOM 1438 N N . THR A 1 176 ? 22.233 8.371 -56.028 1.00 90.50 176 THR A N 1
ATOM 1439 C CA . THR A 1 176 ? 21.158 7.406 -55.721 1.00 90.50 176 THR A CA 1
ATOM 1440 C C . THR A 1 176 ? 21.200 6.911 -54.275 1.00 90.50 176 THR A C 1
ATOM 1442 O O . THR A 1 176 ? 20.149 6.794 -53.652 1.00 90.50 176 THR A O 1
ATOM 1445 N N . GLU A 1 177 ? 22.390 6.691 -53.713 1.00 88.69 177 GLU A N 1
ATOM 1446 C CA . GLU A 1 177 ? 22.594 6.298 -52.313 1.00 88.69 177 GLU A CA 1
ATOM 1447 C C . GLU A 1 177 ? 22.204 7.430 -51.352 1.00 88.69 177 GLU A C 1
ATOM 1449 O O . GLU A 1 177 ? 21.508 7.181 -50.366 1.00 88.69 177 GLU A O 1
ATOM 1454 N N . PHE A 1 178 ? 22.563 8.680 -51.670 1.00 90.50 178 PHE A N 1
ATOM 1455 C CA . PHE A 1 178 ? 22.126 9.866 -50.931 1.00 90.50 178 PHE A CA 1
ATOM 1456 C C . PHE A 1 178 ? 20.599 9.989 -50.931 1.00 90.50 178 PHE A C 1
ATOM 1458 O O . PHE A 1 178 ? 19.999 9.998 -49.860 1.00 90.50 178 PHE A O 1
ATOM 1465 N N . ASN A 1 179 ? 19.960 9.991 -52.107 1.00 89.06 179 ASN A N 1
ATOM 1466 C CA . ASN A 1 179 ? 18.502 10.101 -52.229 1.00 89.06 179 ASN A CA 1
ATOM 1467 C C . ASN A 1 179 ? 17.770 8.962 -51.490 1.00 89.06 179 ASN A C 1
ATOM 1469 O O . ASN A 1 179 ? 16.731 9.186 -50.866 1.00 89.06 179 ASN A O 1
ATOM 1473 N N . LEU A 1 180 ? 18.300 7.733 -51.541 1.00 89.44 180 LEU A N 1
ATOM 1474 C CA . LEU A 1 180 ? 17.750 6.585 -50.814 1.00 89.44 180 LEU A CA 1
ATOM 1475 C C . LEU A 1 180 ? 17.894 6.760 -49.294 1.00 89.44 180 LEU A C 1
ATOM 1477 O O . LEU A 1 180 ? 16.950 6.484 -48.552 1.00 89.44 180 LEU A O 1
ATOM 1481 N N . THR A 1 181 ? 19.043 7.256 -48.834 1.00 87.88 181 THR A N 1
ATOM 1482 C CA . THR A 1 181 ? 19.318 7.522 -47.414 1.00 87.88 181 THR A CA 1
ATOM 1483 C C . THR A 1 181 ? 18.434 8.652 -46.884 1.00 87.88 181 THR A C 1
ATOM 1485 O O . THR A 1 181 ? 17.798 8.490 -45.848 1.00 87.88 181 THR A O 1
ATOM 1488 N N . GLU A 1 182 ? 18.308 9.754 -47.624 1.00 89.19 182 GLU A N 1
ATOM 1489 C CA . GLU A 1 182 ? 17.403 10.873 -47.336 1.00 89.19 182 GLU A CA 1
ATOM 1490 C C . GLU A 1 182 ? 15.938 10.415 -47.255 1.00 89.19 182 GLU A C 1
ATOM 1492 O O . GLU A 1 182 ? 15.248 10.706 -46.274 1.00 89.19 182 GLU A O 1
ATOM 1497 N N . THR A 1 183 ? 15.478 9.615 -48.223 1.00 89.38 183 THR A N 1
ATOM 1498 C CA . THR A 1 183 ? 14.116 9.050 -48.228 1.00 89.38 183 THR A CA 1
ATOM 1499 C C . THR A 1 183 ? 13.895 8.132 -47.022 1.00 89.38 183 THR A C 1
ATOM 1501 O O . THR A 1 183 ? 12.858 8.211 -46.359 1.00 89.38 183 THR A O 1
ATOM 1504 N N . THR A 1 184 ? 14.878 7.288 -46.694 1.00 89.62 184 THR A N 1
ATOM 1505 C CA . THR A 1 184 ? 14.816 6.347 -45.562 1.00 89.62 184 THR A CA 1
ATOM 1506 C C . THR A 1 184 ? 14.787 7.088 -44.225 1.00 89.62 184 THR A C 1
ATOM 1508 O O . THR A 1 184 ? 13.939 6.797 -43.381 1.00 89.62 184 THR A O 1
ATOM 1511 N N . LEU A 1 185 ? 15.655 8.088 -44.041 1.00 86.38 185 LEU A N 1
ATOM 1512 C CA . LEU A 1 185 ? 15.691 8.933 -42.845 1.00 86.38 185 LEU A CA 1
ATOM 1513 C C . LEU A 1 185 ? 14.400 9.740 -42.679 1.00 86.38 185 LEU A C 1
ATOM 1515 O O . LEU A 1 185 ? 13.843 9.759 -41.586 1.00 86.38 185 LEU A O 1
ATOM 1519 N N . THR A 1 186 ? 13.876 10.332 -43.753 1.00 86.94 186 THR A N 1
ATOM 1520 C CA . THR A 1 186 ? 12.613 11.094 -43.735 1.00 86.94 186 THR A CA 1
ATOM 1521 C C . THR A 1 186 ? 11.423 10.193 -43.398 1.00 86.94 186 THR A C 1
ATOM 1523 O O . THR A 1 186 ? 10.586 10.553 -42.571 1.00 86.94 186 THR A O 1
ATOM 1526 N N . THR A 1 187 ? 11.383 8.980 -43.959 1.00 88.00 187 THR A N 1
ATOM 1527 C CA . THR A 1 187 ? 10.341 7.982 -43.657 1.00 88.00 187 THR A CA 1
ATOM 1528 C C . THR A 1 187 ? 10.431 7.507 -42.201 1.00 88.00 187 THR A C 1
ATOM 1530 O O . THR A 1 187 ? 9.417 7.438 -41.508 1.00 88.00 187 THR A O 1
ATOM 1533 N N . SER A 1 188 ? 11.644 7.241 -41.703 1.00 84.69 188 SER A N 1
ATOM 1534 C CA . SER A 1 188 ? 11.901 6.850 -40.309 1.00 84.69 188 SER A CA 1
ATOM 1535 C C . SER A 1 188 ? 11.535 7.964 -39.319 1.00 84.69 188 SER A C 1
ATOM 1537 O O . SER A 1 188 ? 10.876 7.714 -38.309 1.00 84.69 188 SER A O 1
ATOM 1539 N N . LEU A 1 189 ? 11.877 9.217 -39.641 1.00 86.88 189 LEU A N 1
ATOM 1540 C CA . LEU A 1 189 ? 11.520 10.396 -38.855 1.00 86.88 189 LEU A CA 1
ATOM 1541 C C . LEU A 1 189 ? 9.999 10.582 -38.792 1.00 86.88 189 LEU A C 1
ATOM 1543 O O . LEU A 1 189 ? 9.464 10.761 -37.699 1.00 86.88 189 LEU A O 1
ATOM 1547 N N . ALA A 1 190 ? 9.296 10.470 -39.922 1.00 87.62 190 ALA A N 1
ATOM 1548 C CA . ALA A 1 190 ? 7.837 10.551 -39.962 1.00 87.62 190 ALA A CA 1
ATOM 1549 C C . ALA A 1 190 ? 7.172 9.424 -39.148 1.00 87.62 190 ALA A C 1
ATOM 1551 O O . ALA A 1 190 ? 6.264 9.685 -38.358 1.00 87.62 190 ALA A O 1
ATOM 1552 N N . ALA A 1 191 ? 7.660 8.184 -39.264 1.00 86.00 191 ALA A N 1
ATOM 1553 C CA . ALA A 1 191 ? 7.171 7.058 -38.465 1.00 86.00 191 ALA A CA 1
ATOM 1554 C C . ALA A 1 191 ? 7.426 7.257 -36.956 1.00 86.00 191 ALA A C 1
ATOM 1556 O O . ALA A 1 191 ? 6.557 6.965 -36.132 1.00 86.00 191 ALA A O 1
ATOM 1557 N N . SER A 1 192 ? 8.585 7.810 -36.587 1.00 84.06 192 SER A N 1
ATOM 1558 C CA . SER A 1 192 ? 8.926 8.164 -35.204 1.00 84.06 192 SER A CA 1
ATOM 1559 C C . SER A 1 192 ? 8.021 9.277 -34.657 1.00 84.06 192 SER A C 1
ATOM 1561 O O . SER A 1 192 ? 7.496 9.162 -33.549 1.00 84.06 192 SER A O 1
ATOM 1563 N N . GLN A 1 193 ? 7.739 10.310 -35.458 1.00 87.50 193 GLN A N 1
ATOM 1564 C CA . GLN A 1 193 ? 6.800 11.383 -35.112 1.00 87.50 193 GLN A CA 1
ATOM 1565 C C . GLN A 1 193 ? 5.370 10.857 -34.917 1.00 87.50 193 GLN A C 1
ATOM 1567 O O . GLN A 1 193 ? 4.747 11.172 -33.902 1.00 87.50 193 GLN A O 1
ATOM 1572 N N . MET A 1 194 ? 4.866 10.001 -35.816 1.00 88.31 194 MET A N 1
ATOM 1573 C CA . MET A 1 194 ? 3.558 9.348 -35.647 1.00 88.31 194 MET A CA 1
ATOM 1574 C C . MET A 1 194 ? 3.511 8.480 -34.383 1.00 88.31 194 MET A C 1
ATOM 1576 O O . MET A 1 194 ? 2.534 8.532 -33.636 1.00 88.31 194 MET A O 1
ATOM 1580 N N . ARG A 1 195 ? 4.576 7.714 -34.100 1.00 87.44 195 ARG A N 1
ATOM 1581 C CA . ARG A 1 195 ? 4.678 6.905 -32.877 1.00 87.44 195 ARG A CA 1
ATOM 1582 C C . ARG A 1 195 ? 4.678 7.777 -31.620 1.00 87.44 195 ARG A C 1
ATOM 1584 O O . ARG A 1 195 ? 4.002 7.425 -30.659 1.00 87.44 195 ARG A O 1
ATOM 1591 N N . SER A 1 196 ? 5.373 8.914 -31.640 1.00 85.44 196 SER A N 1
ATOM 1592 C CA . SER A 1 196 ? 5.371 9.891 -30.545 1.00 85.44 196 SER A CA 1
ATOM 1593 C C . SER A 1 196 ? 3.967 10.455 -30.295 1.00 85.44 196 SER A C 1
ATOM 1595 O O . SER A 1 196 ? 3.461 10.371 -29.179 1.00 85.44 196 SER A O 1
ATOM 1597 N N . GLN A 1 197 ? 3.271 10.908 -31.347 1.00 89.50 197 GLN A N 1
ATOM 1598 C CA . GLN A 1 197 ? 1.888 11.398 -31.250 1.00 89.50 197 GLN A CA 1
ATOM 1599 C C . GLN A 1 197 ? 0.904 10.328 -30.745 1.00 89.50 197 GLN A C 1
ATOM 1601 O O . GLN A 1 197 ? -0.040 10.643 -30.020 1.00 89.50 197 GLN A O 1
ATOM 1606 N N . LEU A 1 198 ? 1.105 9.059 -31.114 1.00 89.56 198 LEU A N 1
ATOM 1607 C CA . LEU A 1 198 ? 0.268 7.952 -30.651 1.00 89.56 198 LEU A CA 1
ATOM 1608 C C . LEU A 1 198 ? 0.528 7.611 -29.174 1.00 89.56 198 LEU A C 1
ATOM 1610 O O . LEU A 1 198 ? -0.428 7.400 -28.430 1.00 89.56 198 LEU A O 1
ATOM 1614 N N . LEU A 1 199 ? 1.790 7.631 -28.732 1.00 88.12 199 LEU A N 1
ATOM 1615 C CA . LEU A 1 199 ? 2.162 7.490 -27.319 1.00 88.12 199 LEU A CA 1
ATOM 1616 C C . LEU A 1 199 ? 1.650 8.665 -26.471 1.00 88.12 199 LEU A C 1
ATOM 1618 O O . LEU A 1 199 ? 1.194 8.458 -25.350 1.00 88.12 199 LEU A O 1
ATOM 1622 N N . GLU A 1 200 ? 1.663 9.888 -27.005 1.00 86.25 200 GLU A N 1
ATOM 1623 C CA . GLU A 1 200 ? 1.106 11.071 -26.344 1.00 86.25 200 GLU A CA 1
ATOM 1624 C C . GLU A 1 200 ? -0.421 10.968 -26.180 1.00 86.25 200 GLU A C 1
ATOM 1626 O O . GLU A 1 200 ? -0.932 11.152 -25.075 1.00 86.25 200 GLU A O 1
ATOM 1631 N N . LYS A 1 201 ? -1.147 10.539 -27.223 1.00 89.88 201 LYS A N 1
ATOM 1632 C CA . LYS A 1 201 ? -2.583 10.224 -27.112 1.00 89.88 201 LYS A CA 1
ATOM 1633 C C . LYS A 1 201 ? -2.862 9.111 -26.098 1.00 89.88 201 LYS A C 1
ATOM 1635 O O . LYS A 1 201 ? -3.804 9.229 -25.321 1.00 89.88 201 LYS A O 1
ATOM 1640 N N . GLN A 1 202 ? -2.051 8.051 -26.064 1.00 87.69 202 GLN A N 1
ATOM 1641 C CA . GLN A 1 202 ? -2.181 6.985 -25.062 1.00 87.69 202 GLN A CA 1
ATOM 1642 C C . GLN A 1 202 ? -1.939 7.502 -23.637 1.00 87.69 202 GLN A C 1
ATOM 1644 O O . GLN A 1 202 ? -2.734 7.210 -22.747 1.00 87.69 202 GLN A O 1
ATOM 1649 N N . ARG A 1 203 ? -0.898 8.317 -23.424 1.00 89.50 203 ARG A N 1
ATOM 1650 C CA . ARG A 1 203 ? -0.609 8.979 -22.141 1.00 89.50 203 ARG A CA 1
ATOM 1651 C C . ARG A 1 203 ? -1.801 9.801 -21.657 1.00 89.50 203 ARG A C 1
ATOM 1653 O O . ARG A 1 203 ? -2.149 9.725 -20.483 1.00 89.50 203 ARG A O 1
ATOM 1660 N N . ASP A 1 204 ? -2.415 10.587 -22.535 1.00 88.19 204 ASP A N 1
ATOM 1661 C CA . ASP A 1 204 ? -3.477 11.506 -22.128 1.00 88.19 204 ASP A CA 1
ATOM 1662 C C . ASP A 1 204 ? -4.834 10.805 -21.952 1.00 88.19 204 ASP A C 1
ATOM 1664 O O . ASP A 1 204 ? -5.514 11.094 -20.969 1.00 88.19 204 ASP A O 1
ATOM 1668 N N . MET A 1 205 ? -5.155 9.775 -22.751 1.00 88.75 205 MET A N 1
ATOM 1669 C CA . MET A 1 205 ? -6.271 8.860 -22.446 1.00 88.75 205 MET A CA 1
ATOM 1670 C C . MET A 1 205 ? -6.080 8.147 -21.096 1.00 88.75 205 MET A C 1
ATOM 1672 O O . MET A 1 205 ? -7.042 7.970 -20.351 1.00 88.75 205 MET A O 1
ATOM 1676 N N . LEU A 1 206 ? -4.850 7.749 -20.745 1.00 88.12 206 LEU A N 1
ATOM 1677 C CA . LEU A 1 206 ? -4.554 7.138 -19.443 1.00 88.12 206 LEU A CA 1
ATOM 1678 C C . LEU A 1 206 ? -4.700 8.138 -18.286 1.00 88.12 206 LEU A C 1
ATOM 1680 O O . LEU A 1 206 ? -5.224 7.762 -17.240 1.00 88.12 206 LEU A O 1
ATOM 1684 N N . LYS A 1 207 ? -4.308 9.410 -18.462 1.00 86.62 207 LYS A N 1
ATOM 1685 C CA . LYS A 1 207 ? -4.583 10.475 -17.474 1.00 86.62 207 LYS A CA 1
ATOM 1686 C C . LYS A 1 207 ? -6.083 10.689 -17.281 1.00 86.62 207 LYS A C 1
ATOM 1688 O O . LYS A 1 207 ? -6.533 10.753 -16.141 1.00 86.62 207 LYS A O 1
ATOM 1693 N N . GLU A 1 208 ? -6.841 10.793 -18.371 1.00 88.19 208 GLU A N 1
ATOM 1694 C CA . GLU A 1 208 ? -8.295 10.987 -18.347 1.00 88.19 208 GLU A CA 1
ATOM 1695 C C . GLU A 1 208 ? -8.992 9.808 -17.656 1.00 88.19 208 GLU A C 1
ATOM 1697 O O . GLU A 1 208 ? -9.723 10.007 -16.686 1.00 88.19 208 GLU A O 1
ATOM 1702 N N . THR A 1 209 ? -8.655 8.577 -18.054 1.00 86.25 209 THR A N 1
ATOM 1703 C CA . THR A 1 209 ? -9.156 7.343 -17.426 1.00 86.25 209 THR A CA 1
ATOM 1704 C C . THR A 1 209 ? -8.813 7.297 -15.936 1.00 86.25 209 THR A C 1
ATOM 1706 O O . THR A 1 209 ? -9.684 7.026 -15.114 1.00 86.25 209 THR A O 1
ATOM 1709 N N . ASN A 1 210 ? -7.568 7.598 -15.553 1.00 85.50 210 ASN A N 1
ATOM 1710 C CA . ASN A 1 210 ? -7.152 7.588 -14.150 1.00 85.50 210 ASN A CA 1
ATOM 1711 C C . ASN A 1 210 ? -7.847 8.685 -13.324 1.00 85.50 210 ASN A C 1
ATOM 1713 O O . ASN A 1 210 ? -8.206 8.447 -12.173 1.00 85.50 210 ASN A O 1
ATOM 1717 N N . SER A 1 211 ? -8.087 9.862 -13.909 1.00 86.75 211 SER A N 1
ATOM 1718 C CA . SER A 1 211 ? -8.867 10.941 -13.291 1.00 86.75 211 SER A CA 1
ATOM 1719 C C . SER A 1 211 ? -10.323 10.517 -13.070 1.00 86.75 211 SER A C 1
ATOM 1721 O O . SER A 1 211 ? -10.853 10.654 -11.968 1.00 86.75 211 SER A O 1
ATOM 1723 N N . GLN A 1 212 ? -10.950 9.901 -14.077 1.00 87.00 212 GLN A N 1
ATOM 1724 C CA . GLN A 1 212 ? -12.326 9.408 -13.998 1.00 87.00 212 GLN A CA 1
ATOM 1725 C C . GLN A 1 212 ? -12.477 8.259 -12.987 1.00 87.00 212 GLN A C 1
ATOM 1727 O O . GLN A 1 212 ? -13.436 8.240 -12.213 1.00 87.00 212 GLN A O 1
ATOM 1732 N N . VAL A 1 213 ? -11.515 7.331 -12.939 1.00 85.06 213 VAL A N 1
ATOM 1733 C CA . VAL A 1 213 ? -11.451 6.263 -11.927 1.00 85.06 213 VAL A CA 1
ATOM 1734 C C . VAL A 1 213 ? -11.258 6.855 -10.530 1.00 85.06 213 VAL A C 1
ATOM 1736 O O . VAL A 1 213 ? -11.980 6.468 -9.614 1.00 85.06 213 VAL A O 1
ATOM 1739 N N . SER A 1 214 ? -10.359 7.830 -10.368 1.00 82.25 214 SER A N 1
ATOM 1740 C CA . SER A 1 214 ? -10.112 8.498 -9.082 1.00 82.25 214 SER A CA 1
ATOM 1741 C C . SER A 1 214 ? -11.346 9.252 -8.576 1.00 82.25 214 SER A C 1
ATOM 1743 O O . SER A 1 214 ? -11.700 9.094 -7.409 1.00 82.25 214 SER A O 1
ATOM 1745 N N . SER A 1 215 ? -12.058 9.983 -9.450 1.00 87.06 215 SER A N 1
ATOM 1746 C CA . SER A 1 215 ? -13.365 10.574 -9.119 1.00 87.06 215 SER A CA 1
ATOM 1747 C C . SER A 1 215 ? -14.344 9.486 -8.696 1.00 87.06 215 SER A C 1
ATOM 1749 O O . SER A 1 215 ? -14.827 9.514 -7.576 1.00 87.06 215 SER A O 1
ATOM 1751 N N . THR A 1 216 ? -14.541 8.449 -9.517 1.00 87.06 216 THR A N 1
ATOM 1752 C CA . THR A 1 216 ? -15.504 7.366 -9.240 1.00 87.06 216 THR A CA 1
ATOM 1753 C C . THR A 1 216 ? -15.222 6.640 -7.916 1.00 87.06 216 THR A C 1
ATOM 1755 O O . THR A 1 216 ? -16.155 6.197 -7.245 1.00 87.06 216 THR A O 1
ATOM 1758 N N . ILE A 1 217 ? -13.951 6.501 -7.525 1.00 83.62 217 ILE A N 1
ATOM 1759 C CA . ILE A 1 217 ? -13.554 5.960 -6.218 1.00 83.62 217 ILE A CA 1
ATOM 1760 C C . ILE A 1 217 ? -13.893 6.956 -5.104 1.00 83.62 217 ILE A C 1
ATOM 1762 O O . ILE A 1 217 ? -14.520 6.555 -4.125 1.00 83.62 217 ILE A O 1
ATOM 1766 N N . SER A 1 218 ? -13.543 8.237 -5.265 1.00 86.62 218 SER A N 1
ATOM 1767 C CA . SER A 1 218 ? -13.871 9.296 -4.303 1.00 86.62 218 SER A CA 1
ATOM 1768 C C . SER A 1 218 ? -15.382 9.427 -4.097 1.00 86.62 218 SER A C 1
ATOM 1770 O O . SER A 1 218 ? -15.840 9.379 -2.964 1.00 86.62 218 SER A O 1
ATOM 1772 N N . ASP A 1 219 ? -16.164 9.495 -5.176 1.00 87.69 219 ASP A N 1
ATOM 1773 C CA . ASP A 1 219 ? -17.627 9.598 -5.177 1.00 87.69 219 ASP A CA 1
ATOM 1774 C C . ASP A 1 219 ? -18.283 8.403 -4.464 1.00 87.69 219 ASP A C 1
ATOM 1776 O O . ASP A 1 219 ? -19.214 8.574 -3.674 1.00 87.69 219 ASP A O 1
ATOM 1780 N N . LYS A 1 220 ? -17.769 7.182 -4.681 1.00 86.25 220 LYS A N 1
ATOM 1781 C CA . LYS A 1 220 ? -18.216 5.978 -3.959 1.00 86.25 220 LYS A CA 1
ATOM 1782 C C . LYS A 1 220 ? -17.833 5.999 -2.483 1.00 86.25 220 LYS A C 1
ATOM 1784 O O . LYS A 1 220 ? -18.639 5.572 -1.658 1.00 86.25 220 LYS A O 1
ATOM 1789 N N . PHE A 1 221 ? -16.637 6.474 -2.143 1.00 87.62 221 PHE A N 1
ATOM 1790 C CA . PHE A 1 221 ? -16.191 6.578 -0.755 1.00 87.62 221 PHE A CA 1
ATOM 1791 C C . PHE A 1 221 ? -17.027 7.617 0.004 1.00 87.62 221 PHE A C 1
ATOM 1793 O O . PHE A 1 221 ? -17.551 7.326 1.076 1.00 87.62 221 PHE A O 1
ATOM 1800 N N . ASP A 1 222 ? -17.274 8.774 -0.608 1.00 86.31 222 ASP A N 1
ATOM 1801 C CA . ASP A 1 222 ? -18.194 9.804 -0.122 1.00 86.31 222 ASP A CA 1
ATOM 1802 C C . ASP A 1 222 ? -19.615 9.260 0.063 1.00 86.31 222 ASP A C 1
ATOM 1804 O O . ASP A 1 222 ? -20.246 9.494 1.095 1.00 86.31 222 ASP A O 1
ATOM 1808 N N . GLN A 1 223 ? -20.128 8.494 -0.905 1.00 87.81 223 GLN A N 1
ATOM 1809 C CA . GLN A 1 223 ? -21.447 7.870 -0.809 1.00 87.81 223 GLN A CA 1
ATOM 1810 C C . GLN A 1 223 ? -21.517 6.853 0.343 1.00 87.81 223 GLN A C 1
ATOM 1812 O O . GLN A 1 223 ? -22.503 6.842 1.083 1.00 87.81 223 GLN A O 1
ATOM 1817 N N . GLN A 1 224 ? -20.472 6.041 0.540 1.00 88.25 224 GLN A N 1
ATOM 1818 C CA . GLN A 1 224 ? -20.366 5.121 1.677 1.00 88.25 224 GLN A CA 1
ATOM 1819 C C . GLN A 1 224 ? -20.289 5.872 3.011 1.00 88.25 224 GLN A C 1
ATOM 1821 O O . GLN A 1 224 ? -21.011 5.515 3.941 1.00 88.25 224 GLN A O 1
ATOM 1826 N N . MET A 1 225 ? -19.491 6.939 3.103 1.00 88.38 225 MET A N 1
ATOM 1827 C CA . MET A 1 225 ? -19.365 7.757 4.313 1.00 88.38 225 MET A CA 1
ATOM 1828 C C . MET A 1 225 ? -20.679 8.459 4.671 1.00 88.38 225 MET A C 1
ATOM 1830 O O . MET A 1 225 ? -21.103 8.390 5.825 1.00 88.38 225 MET A O 1
ATOM 1834 N N . ARG A 1 226 ? -21.384 9.048 3.695 1.00 89.44 226 ARG A N 1
ATOM 1835 C CA . ARG A 1 226 ? -22.717 9.647 3.897 1.00 89.44 226 ARG A CA 1
ATOM 1836 C C . ARG A 1 226 ? -23.754 8.598 4.319 1.00 89.44 226 ARG A C 1
ATOM 1838 O O . ARG A 1 226 ? -24.569 8.866 5.201 1.00 89.44 226 ARG A O 1
ATOM 1845 N N . ALA A 1 227 ? -23.709 7.391 3.748 1.00 85.88 227 ALA A N 1
ATOM 1846 C CA . ALA A 1 227 ? -24.581 6.285 4.149 1.00 85.88 227 ALA A CA 1
ATOM 1847 C C . ALA A 1 227 ? -24.277 5.783 5.575 1.00 85.88 227 ALA A C 1
ATOM 1849 O O . ALA A 1 227 ? -25.206 5.518 6.340 1.00 85.88 227 ALA A O 1
ATOM 1850 N N . LEU A 1 228 ? -22.997 5.707 5.966 1.00 87.88 228 LEU A N 1
ATOM 1851 C CA . LEU A 1 228 ? -22.592 5.390 7.338 1.00 87.88 228 LEU A CA 1
ATOM 1852 C C . LEU A 1 228 ? -23.080 6.466 8.313 1.00 87.88 228 LEU A C 1
ATOM 1854 O O . LEU A 1 228 ? -23.725 6.137 9.305 1.00 87.88 228 LEU A O 1
ATOM 1858 N N . GLN A 1 229 ? -22.821 7.743 8.015 1.00 89.06 229 GLN A N 1
ATOM 1859 C CA . GLN A 1 229 ? -23.264 8.884 8.822 1.00 89.06 229 GLN A CA 1
ATOM 1860 C C . GLN A 1 229 ? -24.783 8.874 9.013 1.00 89.06 229 GLN A C 1
ATOM 1862 O O . GLN A 1 229 ? -25.244 8.934 10.149 1.00 89.06 229 GLN A O 1
ATOM 1867 N N . SER A 1 230 ? -25.555 8.695 7.937 1.00 88.69 230 SER A N 1
ATOM 1868 C CA . SER A 1 230 ? -27.016 8.568 8.001 1.00 88.69 230 SER A CA 1
ATOM 1869 C C . SER A 1 230 ? -27.453 7.397 8.891 1.00 88.69 230 SER A C 1
ATOM 1871 O O . SER A 1 230 ? -28.247 7.593 9.810 1.00 88.69 230 SER A O 1
ATOM 1873 N N . LYS A 1 231 ? -26.870 6.202 8.712 1.00 89.88 231 LYS A N 1
ATOM 1874 C CA . LYS A 1 231 ? -27.149 5.019 9.546 1.00 89.88 231 LYS A CA 1
ATOM 1875 C C . LYS A 1 231 ? -26.829 5.257 11.028 1.00 89.88 231 LYS A C 1
ATOM 1877 O O . LYS A 1 231 ? -27.604 4.852 11.895 1.00 89.88 231 LYS A O 1
ATOM 1882 N N . HIS A 1 232 ? -25.704 5.903 11.331 1.00 88.50 232 HIS A N 1
ATOM 1883 C CA . HIS A 1 232 ? -25.324 6.245 12.701 1.00 88.50 232 HIS A CA 1
ATOM 1884 C C . HIS A 1 232 ? -26.246 7.311 13.298 1.00 88.50 232 HIS A C 1
ATOM 1886 O O . HIS A 1 232 ? -26.669 7.154 14.439 1.00 88.50 232 HIS A O 1
ATOM 1892 N N . GLN A 1 233 ? -26.631 8.334 12.533 1.00 90.94 233 GLN A N 1
ATOM 1893 C CA . GLN A 1 233 ? -27.535 9.389 12.989 1.00 90.94 233 GLN A CA 1
ATOM 1894 C C . GLN A 1 233 ? -28.950 8.857 13.257 1.00 90.94 233 GLN A C 1
ATOM 1896 O O . GLN A 1 233 ? -29.520 9.171 14.299 1.00 90.94 233 GLN A O 1
ATOM 1901 N N . SER A 1 234 ? -29.480 7.964 12.413 1.00 87.19 234 SER A N 1
ATOM 1902 C CA . SER A 1 234 ? -30.735 7.255 12.703 1.00 87.19 234 SER A CA 1
ATOM 1903 C C . SER A 1 234 ? -30.629 6.343 13.932 1.00 87.19 234 SER A C 1
ATOM 1905 O O . SER A 1 234 ? -31.588 6.240 14.693 1.00 87.19 234 SER A O 1
ATOM 1907 N N . LYS A 1 235 ? -29.470 5.707 14.180 1.00 89.12 235 LYS A N 1
ATOM 1908 C CA . LYS A 1 235 ? -29.256 4.921 15.410 1.00 89.12 235 LYS A CA 1
ATOM 1909 C C . LYS A 1 235 ? -29.177 5.810 16.658 1.00 89.12 235 LYS A C 1
ATOM 1911 O O . LYS A 1 235 ? -29.713 5.422 17.690 1.00 89.12 235 LYS A O 1
ATOM 1916 N N . ILE A 1 236 ? -28.557 6.990 16.566 1.00 87.19 236 ILE A N 1
ATOM 1917 C CA . ILE A 1 236 ? -28.542 7.989 17.646 1.00 87.19 236 ILE A CA 1
ATOM 1918 C C . ILE A 1 236 ? -29.972 8.448 17.942 1.00 87.19 236 ILE A C 1
ATOM 1920 O O . ILE A 1 236 ? -30.402 8.325 19.080 1.00 87.19 236 ILE A O 1
ATOM 1924 N N . GLN A 1 237 ? -30.742 8.843 16.925 1.00 89.12 237 GLN A N 1
ATOM 1925 C CA . GLN A 1 237 ? -32.144 9.249 17.090 1.00 89.12 237 GLN A CA 1
ATOM 1926 C C . GLN A 1 237 ? -33.019 8.143 17.698 1.00 89.12 237 GLN A C 1
ATOM 1928 O O . GLN A 1 237 ? -33.848 8.426 18.557 1.00 89.12 237 GLN A O 1
ATOM 1933 N N . ALA A 1 238 ? -32.824 6.877 17.313 1.00 86.38 238 ALA A N 1
ATOM 1934 C CA . ALA A 1 238 ? -33.523 5.753 17.939 1.00 86.38 238 ALA A CA 1
ATOM 1935 C C . ALA A 1 238 ? -33.173 5.607 19.433 1.00 86.38 238 ALA A C 1
ATOM 1937 O O . ALA A 1 238 ? -34.068 5.432 20.257 1.00 86.38 238 ALA A O 1
ATOM 1938 N N . ILE A 1 239 ? -31.891 5.743 19.794 1.00 87.75 239 ILE A N 1
ATOM 1939 C CA . ILE A 1 239 ? -31.428 5.722 21.192 1.00 87.75 239 ILE A CA 1
ATOM 1940 C C . ILE A 1 239 ? -31.954 6.938 21.970 1.00 87.75 239 ILE A C 1
ATOM 1942 O O . ILE A 1 239 ? -32.350 6.788 23.120 1.00 87.75 239 ILE A O 1
ATOM 1946 N N . GLU A 1 240 ? -32.012 8.126 21.367 1.00 88.75 240 GLU A N 1
ATOM 1947 C CA . GLU A 1 240 ? -32.609 9.321 21.978 1.00 88.75 240 GLU A CA 1
ATOM 1948 C C . GLU A 1 240 ? -34.111 9.134 22.227 1.00 88.75 240 GLU A C 1
ATOM 1950 O O . GLU A 1 240 ? -34.601 9.500 23.294 1.00 88.75 240 GLU A O 1
ATOM 1955 N N . ILE A 1 241 ? -34.848 8.530 21.290 1.00 89.50 241 ILE A N 1
ATOM 1956 C CA . ILE A 1 241 ? -36.275 8.213 21.453 1.00 89.50 241 ILE A CA 1
ATOM 1957 C C . ILE A 1 241 ? -36.484 7.202 22.589 1.00 89.50 241 ILE A C 1
ATOM 1959 O O . ILE A 1 241 ? -37.307 7.454 23.469 1.00 89.50 241 ILE A O 1
ATOM 1963 N N . ASP A 1 242 ? -35.723 6.103 22.628 1.00 86.56 242 ASP A N 1
ATOM 1964 C CA . ASP A 1 242 ? -35.835 5.111 23.706 1.00 86.56 242 ASP A CA 1
ATOM 1965 C C . ASP A 1 242 ? -35.377 5.663 25.064 1.00 86.56 242 ASP A C 1
ATOM 1967 O O . ASP A 1 242 ? -36.007 5.383 26.079 1.00 86.56 242 ASP A O 1
ATOM 1971 N N . ASN A 1 243 ? -34.338 6.500 25.113 1.00 88.00 243 ASN A N 1
ATOM 1972 C CA . ASN A 1 243 ? -33.886 7.137 26.352 1.00 88.00 243 ASN A CA 1
ATOM 1973 C C . ASN A 1 243 ? -34.919 8.159 26.867 1.00 88.00 243 ASN A C 1
ATOM 1975 O O . ASN A 1 243 ? -35.209 8.203 28.061 1.00 88.00 243 ASN A O 1
ATOM 1979 N N . ASN A 1 244 ? -35.560 8.922 25.974 1.00 88.88 244 ASN A N 1
ATOM 1980 C CA . ASN A 1 244 ? -36.687 9.787 26.333 1.00 88.88 244 ASN A CA 1
ATOM 1981 C C . ASN A 1 244 ? -37.901 8.976 26.824 1.00 88.88 244 ASN A C 1
ATOM 1983 O O . ASN A 1 244 ? -38.528 9.365 27.811 1.00 88.88 244 ASN A O 1
ATOM 1987 N N . ARG A 1 245 ? -38.203 7.830 26.196 1.00 91.81 245 ARG A N 1
ATOM 1988 C CA . ARG A 1 245 ? -39.255 6.900 26.641 1.00 91.81 245 ARG A CA 1
ATOM 1989 C C . ARG A 1 245 ? -38.954 6.336 28.032 1.00 91.81 245 ARG A C 1
ATOM 1991 O O . ARG A 1 245 ? -39.789 6.458 28.921 1.00 91.81 245 ARG A O 1
ATOM 1998 N N . LEU A 1 246 ? -37.755 5.795 28.246 1.00 87.19 246 LEU A N 1
ATOM 1999 C CA . LEU A 1 246 ? -37.311 5.257 29.536 1.00 87.19 246 LEU A CA 1
ATOM 2000 C C . LEU A 1 246 ? -37.271 6.336 30.628 1.00 87.19 246 LEU A C 1
ATOM 2002 O O . LEU A 1 246 ? -37.652 6.071 31.762 1.00 87.19 246 LEU A O 1
ATOM 2006 N N . SER A 1 247 ? -36.875 7.566 30.296 1.00 88.00 247 SER A N 1
ATOM 2007 C CA . SER A 1 247 ? -36.908 8.708 31.219 1.00 88.00 247 SER A CA 1
ATOM 2008 C C . SER A 1 247 ? -38.345 9.101 31.599 1.00 88.00 247 SER A C 1
ATOM 2010 O O . SER A 1 247 ? -38.625 9.385 32.767 1.00 88.00 247 SER A O 1
ATOM 2012 N N . ALA A 1 248 ? -39.291 9.038 30.654 1.00 85.94 248 ALA A N 1
ATOM 2013 C CA . ALA A 1 248 ? -40.715 9.233 30.928 1.00 85.94 248 ALA A CA 1
ATOM 2014 C C . ALA A 1 248 ? -41.318 8.088 31.768 1.00 85.94 248 ALA A C 1
ATOM 2016 O O . ALA A 1 248 ? -42.049 8.359 32.719 1.00 85.94 248 ALA A O 1
ATOM 2017 N N . GLU A 1 249 ? -40.972 6.829 31.483 1.00 84.75 249 GLU A N 1
ATOM 2018 C CA . GLU A 1 249 ? -41.369 5.652 32.273 1.00 84.75 249 GLU A CA 1
ATOM 2019 C C . GLU A 1 249 ? -40.792 5.706 33.701 1.00 84.75 249 GLU A C 1
ATOM 2021 O O . GLU A 1 249 ? -41.505 5.444 34.672 1.00 84.75 249 GLU A O 1
ATOM 2026 N N . LEU A 1 250 ? -39.533 6.128 33.862 1.00 86.19 250 LEU A N 1
ATOM 2027 C CA . LEU A 1 250 ? -38.880 6.335 35.159 1.00 86.19 250 LEU A CA 1
ATOM 2028 C C . LEU A 1 250 ? -39.523 7.492 35.936 1.00 86.19 250 LEU A C 1
ATOM 2030 O O . LEU A 1 250 ? -39.741 7.385 37.143 1.00 86.19 250 LEU A O 1
ATOM 2034 N N . LYS A 1 251 ? -39.884 8.587 35.258 1.00 88.81 251 LYS A N 1
ATOM 2035 C CA . LYS A 1 251 ? -40.635 9.686 35.874 1.00 88.81 251 LYS A CA 1
ATOM 2036 C C . LYS A 1 251 ? -42.019 9.220 36.341 1.00 88.81 251 LYS A C 1
ATOM 2038 O O . LYS A 1 251 ? -42.366 9.461 37.493 1.00 88.81 251 LYS A O 1
ATOM 2043 N N . LEU A 1 252 ? -42.773 8.528 35.488 1.00 86.69 252 LEU A N 1
ATOM 2044 C CA . LEU A 1 252 ? -44.133 8.069 35.785 1.00 86.69 252 LEU A CA 1
ATOM 2045 C C . LEU A 1 252 ? -44.143 7.014 36.901 1.00 86.69 252 LEU A C 1
ATOM 2047 O O . LEU A 1 252 ? -44.957 7.095 37.816 1.00 86.69 252 LEU A O 1
ATOM 2051 N N . THR A 1 253 ? -43.196 6.073 36.904 1.00 81.56 253 THR A N 1
ATOM 2052 C CA . THR A 1 253 ? -43.033 5.124 38.020 1.00 81.56 253 THR A CA 1
ATOM 2053 C C . THR A 1 253 ? -42.620 5.822 39.316 1.00 81.56 253 THR A C 1
ATOM 2055 O O . THR A 1 253 ? -43.155 5.486 40.368 1.00 81.56 253 THR A O 1
ATOM 2058 N N . LYS A 1 254 ? -41.750 6.841 39.272 1.00 85.12 254 LYS A N 1
ATOM 2059 C CA . LYS A 1 254 ? -41.409 7.662 40.448 1.00 85.12 254 LYS A CA 1
ATOM 2060 C C . LYS A 1 254 ? -42.601 8.473 40.973 1.00 85.12 254 LYS A C 1
ATOM 2062 O O . LYS A 1 254 ? -42.750 8.613 42.187 1.00 85.12 254 LYS A O 1
ATOM 2067 N N . GLU A 1 255 ? -43.450 8.993 40.090 1.00 85.44 255 GLU A N 1
ATOM 2068 C CA . GLU A 1 255 ? -44.692 9.685 40.456 1.00 85.44 255 GLU A CA 1
ATOM 2069 C C . GLU A 1 255 ? -45.707 8.709 41.076 1.00 85.44 255 GLU A C 1
ATOM 2071 O O . GLU A 1 255 ? -46.250 9.014 42.138 1.00 85.44 255 GLU A O 1
ATOM 2076 N N . ASN A 1 256 ? -45.856 7.499 40.521 1.00 85.00 256 ASN A 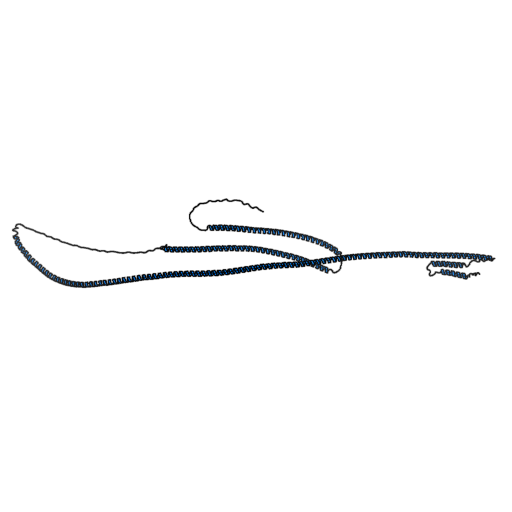N 1
ATOM 2077 C CA . ASN A 1 256 ? -46.660 6.424 41.113 1.00 85.00 256 ASN A CA 1
ATOM 2078 C C . ASN A 1 256 ? -46.136 6.017 42.499 1.00 85.00 256 ASN A C 1
ATOM 2080 O O . ASN A 1 256 ? -46.887 6.094 43.464 1.00 85.00 256 ASN A O 1
ATOM 2084 N N . PHE A 1 257 ? -44.843 5.700 42.649 1.00 85.81 257 PHE A N 1
ATOM 2085 C CA . PHE A 1 257 ? -44.250 5.382 43.957 1.00 85.81 257 PHE A CA 1
ATOM 2086 C C . PHE A 1 257 ? -44.404 6.526 44.971 1.00 85.81 257 PHE A C 1
ATOM 2088 O O . PHE A 1 257 ? -44.609 6.269 46.155 1.00 85.81 257 PHE A O 1
ATOM 2095 N N . SER A 1 258 ? -44.345 7.792 44.537 1.00 84.56 258 SER A N 1
ATOM 2096 C CA . SER A 1 258 ? -44.618 8.933 45.420 1.00 84.56 258 SER A CA 1
ATOM 2097 C C . SER A 1 258 ? -46.101 9.077 45.776 1.00 84.56 258 SER A C 1
ATOM 2099 O O . SER A 1 258 ? -46.400 9.627 46.837 1.00 84.56 258 SER A O 1
ATOM 2101 N N . SER A 1 259 ? -47.016 8.644 44.907 1.00 85.50 259 SER A N 1
ATOM 2102 C CA . SER A 1 259 ? -48.452 8.581 45.186 1.00 85.50 259 SER A CA 1
ATOM 2103 C C . SER A 1 259 ? -48.756 7.455 46.172 1.00 85.50 259 SER A C 1
ATOM 2105 O O . SER A 1 259 ? -49.415 7.691 47.181 1.00 85.50 259 SER A O 1
ATOM 2107 N N . ASP A 1 260 ? -48.200 6.266 45.943 1.00 80.88 260 ASP A N 1
ATOM 2108 C CA . ASP A 1 260 ? -48.366 5.102 46.810 1.00 80.88 260 ASP A CA 1
ATOM 2109 C C . ASP A 1 260 ? -47.742 5.336 48.190 1.00 80.88 260 ASP A C 1
ATOM 2111 O O . ASP A 1 260 ? -48.384 5.043 49.191 1.00 80.88 260 ASP A O 1
ATOM 2115 N N . LEU A 1 261 ? -46.564 5.967 48.289 1.00 84.88 261 LEU A N 1
ATOM 2116 C CA . LEU A 1 261 ? -45.994 6.382 49.581 1.00 84.88 261 LEU A CA 1
ATOM 2117 C C . LEU A 1 261 ? -46.899 7.360 50.339 1.00 84.88 261 LEU A C 1
ATOM 2119 O O . LEU A 1 261 ? -47.084 7.204 51.543 1.00 84.88 261 LEU A O 1
ATOM 2123 N N . LYS A 1 262 ? -47.492 8.350 49.658 1.00 82.88 262 LYS A N 1
ATOM 2124 C CA . LYS A 1 262 ? -48.459 9.269 50.286 1.00 82.88 262 LYS A CA 1
ATOM 2125 C C . LYS A 1 262 ? -49.721 8.537 50.728 1.00 82.88 262 LYS A C 1
ATOM 2127 O O . LYS A 1 262 ? -50.229 8.816 51.810 1.00 82.88 262 LYS A O 1
ATOM 2132 N N . LYS A 1 263 ? -50.200 7.592 49.917 1.00 84.62 263 LYS A N 1
ATOM 2133 C CA . LYS A 1 263 ? -51.353 6.760 50.245 1.00 84.62 263 LYS A CA 1
ATOM 2134 C C . LYS A 1 263 ? -51.062 5.883 51.462 1.00 84.62 263 LYS A C 1
ATOM 2136 O O . LYS A 1 263 ? -51.784 5.997 52.436 1.00 84.62 263 LYS A O 1
ATOM 2141 N N . PHE A 1 264 ? -49.976 5.109 51.466 1.00 84.12 264 PHE A N 1
ATOM 2142 C CA . PHE A 1 264 ? -49.580 4.279 52.607 1.00 84.12 264 PHE A CA 1
ATOM 2143 C C . PHE A 1 264 ? -49.298 5.102 53.868 1.00 84.12 264 PHE A C 1
ATOM 2145 O O . PHE A 1 264 ? -49.637 4.654 54.956 1.00 84.12 264 PHE A O 1
ATOM 2152 N N . SER A 1 265 ? -48.737 6.310 53.742 1.00 81.94 265 SER A N 1
ATOM 2153 C CA . SER A 1 265 ? -48.569 7.229 54.876 1.00 81.94 265 SER A CA 1
ATOM 2154 C C . SER A 1 265 ? -49.914 7.693 55.440 1.00 81.94 265 SER A C 1
ATOM 2156 O O . SER A 1 265 ? -50.061 7.757 56.654 1.00 81.94 265 SER A O 1
ATOM 2158 N N . SER A 1 266 ? -50.898 7.990 54.584 1.00 82.44 266 SER A N 1
ATOM 2159 C CA . SER A 1 266 ? -52.247 8.365 55.020 1.00 82.44 266 SER A CA 1
ATOM 2160 C C . SER A 1 266 ? -53.034 7.164 55.552 1.00 82.44 266 SER A C 1
ATOM 2162 O O . SER A 1 266 ? -53.745 7.298 56.540 1.00 82.44 266 SER A O 1
ATOM 2164 N N . ASP A 1 267 ? -52.889 5.980 54.956 1.00 81.31 267 ASP A N 1
ATOM 2165 C CA . ASP A 1 267 ? -53.481 4.734 55.448 1.00 81.31 267 ASP A CA 1
ATOM 2166 C C . ASP A 1 267 ? -52.901 4.382 56.836 1.00 81.31 267 ASP A C 1
ATOM 2168 O O . ASP A 1 267 ? -53.664 4.038 57.735 1.00 81.31 267 ASP A O 1
ATOM 2172 N N . LEU A 1 268 ? -51.587 4.557 57.053 1.00 82.31 268 LEU A N 1
ATOM 2173 C CA . LEU A 1 268 ? -50.942 4.438 58.370 1.00 82.31 268 LEU A CA 1
ATOM 2174 C C . LEU A 1 268 ? -51.468 5.470 59.369 1.00 82.31 268 LEU A C 1
ATOM 2176 O O . LEU A 1 268 ? -51.911 5.077 60.440 1.00 82.31 268 LEU A O 1
ATOM 2180 N N . GLU A 1 269 ? -51.483 6.759 59.024 1.00 83.25 269 GLU A N 1
ATOM 2181 C CA . GLU A 1 269 ? -51.982 7.829 59.901 1.00 83.25 269 GLU A CA 1
ATOM 2182 C C . GLU A 1 269 ? -53.460 7.605 60.281 1.00 83.25 269 GLU A C 1
ATOM 2184 O O . GLU A 1 269 ? -53.839 7.729 61.445 1.00 83.25 269 GLU A O 1
ATOM 2189 N N . ASN A 1 270 ? -54.293 7.164 59.331 1.00 84.06 270 ASN A N 1
ATOM 2190 C CA . ASN A 1 270 ? -55.681 6.773 59.583 1.00 84.06 270 ASN A CA 1
ATOM 2191 C C . ASN A 1 270 ? -55.788 5.534 60.492 1.00 84.06 270 ASN A C 1
ATOM 2193 O O . ASN A 1 270 ? -56.664 5.495 61.358 1.00 84.06 270 ASN A O 1
ATOM 2197 N N . ILE A 1 271 ? -54.918 4.530 60.325 1.00 81.69 271 ILE A N 1
ATOM 2198 C CA . ILE A 1 271 ? -54.865 3.344 61.195 1.00 81.69 271 ILE A CA 1
ATOM 2199 C C . ILE A 1 271 ? -54.408 3.729 62.604 1.00 81.69 271 ILE A C 1
ATOM 2201 O O . ILE A 1 271 ? -55.049 3.312 63.564 1.00 81.69 271 ILE A O 1
ATOM 2205 N N . GLU A 1 272 ? -53.366 4.549 62.751 1.00 82.25 272 GLU A N 1
ATOM 2206 C CA . GLU A 1 272 ? -52.856 5.030 64.040 1.00 82.25 272 GLU A CA 1
ATOM 2207 C C . GLU A 1 272 ? -53.906 5.861 64.782 1.00 82.25 272 GLU A C 1
ATOM 2209 O O . GLU A 1 272 ? -54.186 5.589 65.949 1.00 82.25 272 GLU A O 1
ATOM 2214 N N . VAL A 1 273 ? -54.568 6.803 64.101 1.00 82.38 273 VAL A N 1
ATOM 2215 C CA . VAL A 1 273 ? -55.685 7.580 64.663 1.00 82.38 273 VAL A CA 1
ATOM 2216 C C . VAL A 1 273 ? -56.867 6.670 65.019 1.00 82.38 273 VAL A C 1
ATOM 2218 O O . VAL A 1 273 ? -57.475 6.839 66.077 1.00 82.38 273 VAL A O 1
ATOM 2221 N N . SER A 1 274 ? -57.195 5.672 64.194 1.00 80.25 274 SER A N 1
ATOM 2222 C CA . SER A 1 274 ? -58.251 4.695 64.499 1.00 80.25 274 SER A CA 1
ATOM 2223 C C . SER A 1 274 ? -57.912 3.848 65.734 1.00 80.25 274 SER A C 1
ATOM 2225 O O . SER A 1 274 ? -58.744 3.711 66.634 1.00 80.25 274 SER A O 1
ATOM 2227 N N . HIS A 1 275 ? -56.674 3.355 65.838 1.00 81.12 275 HIS A N 1
ATOM 2228 C CA . HIS A 1 275 ? -56.190 2.590 66.987 1.00 81.12 275 HIS A CA 1
ATOM 2229 C C . HIS A 1 275 ? -56.128 3.440 68.257 1.00 81.12 275 HIS A C 1
ATOM 2231 O O . HIS A 1 275 ? -56.574 2.978 69.305 1.00 81.12 275 HIS A O 1
ATOM 2237 N N . ALA A 1 276 ? -55.639 4.680 68.179 1.00 79.81 276 ALA A N 1
ATOM 2238 C CA . ALA A 1 276 ? -55.605 5.610 69.304 1.00 79.81 276 ALA A CA 1
ATOM 2239 C C . ALA A 1 276 ? -57.020 5.898 69.828 1.00 79.81 276 ALA A C 1
ATOM 2241 O O . ALA A 1 276 ? -57.273 5.740 71.021 1.00 79.81 276 ALA A O 1
ATOM 2242 N N . ASN A 1 277 ? -57.968 6.203 68.935 1.00 81.81 277 ASN A N 1
ATOM 2243 C CA . ASN A 1 277 ? -59.377 6.397 69.287 1.00 81.81 277 ASN A CA 1
ATOM 2244 C C . ASN A 1 277 ? -60.015 5.126 69.881 1.00 81.81 277 ASN A C 1
ATOM 2246 O O . ASN A 1 277 ? -60.811 5.213 70.817 1.00 81.81 277 ASN A O 1
ATOM 2250 N N . HIS A 1 278 ? -59.673 3.936 69.374 1.00 80.94 278 HIS A N 1
ATOM 2251 C CA . HIS A 1 278 ? -60.175 2.670 69.914 1.00 80.94 278 HIS A CA 1
ATOM 2252 C C . HIS A 1 278 ? -59.604 2.371 71.310 1.00 80.94 278 HIS A C 1
ATOM 2254 O O . HIS A 1 278 ? -60.356 2.024 72.220 1.00 80.94 278 HIS A O 1
ATOM 2260 N N . ILE A 1 279 ? -58.300 2.580 71.509 1.00 77.88 279 ILE A N 1
ATOM 2261 C CA . ILE A 1 279 ? -57.619 2.439 72.802 1.00 77.88 279 ILE A CA 1
ATOM 2262 C C . ILE A 1 279 ? -58.172 3.453 73.811 1.00 77.88 279 ILE A C 1
ATOM 2264 O O . ILE A 1 279 ? -58.498 3.073 74.933 1.00 77.88 279 ILE A O 1
ATOM 2268 N N . GLU A 1 280 ? -58.367 4.717 73.425 1.00 84.06 280 GLU A N 1
ATOM 2269 C CA . GLU A 1 280 ? -58.994 5.723 74.287 1.00 84.06 280 GLU A CA 1
ATOM 2270 C C . GLU A 1 280 ? -60.456 5.368 74.615 1.00 84.06 280 GLU A C 1
ATOM 2272 O O . GLU A 1 280 ? -60.898 5.555 75.753 1.00 84.06 280 GLU A O 1
ATOM 2277 N N . SER A 1 281 ? -61.208 4.801 73.666 1.00 82.94 281 SER A N 1
ATOM 2278 C CA . SER A 1 281 ? -62.566 4.302 73.909 1.00 82.94 281 SER A CA 1
ATOM 2279 C C . SER A 1 281 ? -62.578 3.176 74.951 1.00 82.94 281 SER A C 1
ATOM 2281 O O . SER A 1 281 ? -63.338 3.251 75.920 1.00 82.94 281 SER A O 1
ATOM 2283 N N . LEU A 1 282 ? -61.682 2.190 74.820 1.00 81.44 282 LEU A N 1
ATOM 2284 C CA . LEU A 1 282 ? -61.517 1.092 75.779 1.00 81.44 282 LEU A CA 1
ATOM 2285 C C . LEU A 1 282 ? -61.086 1.600 77.163 1.00 81.44 282 LEU A C 1
ATOM 2287 O O . LEU A 1 282 ? -61.713 1.245 78.162 1.00 81.44 282 LEU A O 1
ATOM 2291 N N . ILE A 1 283 ? -60.089 2.490 77.233 1.00 78.88 283 ILE A N 1
ATOM 2292 C CA . ILE A 1 283 ? -59.632 3.117 78.484 1.00 78.88 283 ILE A CA 1
ATOM 2293 C C . ILE A 1 283 ? -60.783 3.870 79.159 1.00 78.88 283 ILE A C 1
ATOM 2295 O O . ILE A 1 283 ? -60.987 3.728 80.364 1.00 78.88 283 ILE A O 1
ATOM 2299 N N . ASN A 1 284 ? -61.571 4.648 78.413 1.00 81.56 284 ASN A N 1
ATOM 2300 C CA . ASN A 1 284 ? -62.710 5.371 78.976 1.00 81.56 284 ASN A CA 1
ATOM 2301 C C . ASN A 1 284 ? -63.845 4.427 79.410 1.00 81.56 284 ASN A C 1
ATOM 2303 O O . ASN A 1 284 ? -64.451 4.653 80.462 1.00 81.56 284 ASN A O 1
ATOM 2307 N N . GLN A 1 285 ? -64.101 3.342 78.674 1.00 83.00 285 GLN A N 1
ATOM 2308 C CA . GLN A 1 285 ? -65.073 2.312 79.047 1.00 83.00 285 GLN A CA 1
ATOM 2309 C C . GLN A 1 285 ? -64.659 1.582 80.336 1.00 83.00 285 GLN A C 1
ATOM 2311 O O . GLN A 1 285 ? -65.481 1.431 81.246 1.00 83.00 285 GLN A O 1
ATOM 2316 N N . GLU A 1 286 ? -63.391 1.185 80.457 1.00 76.06 286 GLU A N 1
ATOM 2317 C CA . GLU A 1 286 ? -62.855 0.512 81.642 1.00 76.06 286 GLU A CA 1
ATOM 2318 C C . GLU A 1 286 ? -62.774 1.458 82.848 1.00 76.06 286 GLU A C 1
ATOM 2320 O O . GLU A 1 286 ? -63.228 1.105 83.936 1.00 76.06 286 GLU A O 1
ATOM 2325 N N . LYS A 1 287 ? -62.326 2.703 82.660 1.00 79.94 287 LYS A N 1
ATOM 2326 C CA . LYS A 1 287 ? -62.337 3.765 83.684 1.00 79.94 287 LYS A CA 1
ATOM 2327 C C . LYS A 1 287 ? -63.750 4.041 84.207 1.00 79.94 287 LYS A C 1
ATOM 2329 O O . LYS A 1 287 ? -63.941 4.210 85.413 1.00 79.94 287 LYS A O 1
ATOM 2334 N N . LEU A 1 288 ? -64.758 4.029 83.333 1.00 83.25 288 LEU A N 1
ATOM 2335 C CA . LEU A 1 288 ? -66.167 4.201 83.700 1.00 83.25 288 LEU A CA 1
ATOM 2336 C C . LEU A 1 288 ? -66.747 2.952 84.391 1.00 83.25 288 LEU A C 1
ATOM 2338 O O . LEU A 1 288 ? -67.562 3.083 85.310 1.00 83.25 288 LEU A O 1
ATOM 2342 N N . ALA A 1 289 ? -66.306 1.747 84.020 1.00 78.12 289 ALA A N 1
ATOM 2343 C CA . ALA A 1 289 ? -66.629 0.509 84.732 1.00 78.12 289 ALA A CA 1
ATOM 2344 C C . ALA A 1 289 ? -65.978 0.462 86.129 1.00 78.12 289 ALA A C 1
ATOM 2346 O O . ALA A 1 289 ? -66.646 0.117 87.109 1.00 78.12 289 ALA A O 1
ATOM 2347 N N . PHE A 1 290 ? -64.715 0.880 86.245 1.00 81.06 290 PHE A N 1
ATOM 2348 C CA . PHE A 1 290 ? -63.980 1.018 87.500 1.00 81.06 290 PHE A CA 1
ATOM 2349 C C . PHE A 1 290 ? -64.649 2.037 88.425 1.00 81.06 290 PHE A C 1
ATOM 2351 O O . PHE A 1 290 ? -64.934 1.710 89.574 1.00 81.06 290 PHE A O 1
ATOM 2358 N N . GLU A 1 291 ? -65.003 3.228 87.933 1.00 79.38 291 GLU A N 1
ATOM 2359 C CA . GLU A 1 291 ? -65.738 4.230 88.714 1.00 79.38 291 GLU A CA 1
ATOM 2360 C C . GLU A 1 291 ? -67.120 3.728 89.164 1.00 79.38 291 GLU A C 1
ATOM 2362 O O . GLU A 1 291 ? -67.485 3.905 90.327 1.00 79.38 291 GLU A O 1
ATOM 2367 N N . LYS A 1 292 ? -67.871 3.015 88.311 1.00 80.38 292 LYS A N 1
ATOM 2368 C CA . LYS A 1 292 ? -69.119 2.343 88.727 1.00 80.38 292 LYS A CA 1
ATOM 2369 C C . LYS A 1 292 ? -68.872 1.306 89.832 1.00 80.38 292 LYS A C 1
ATOM 2371 O O . LYS A 1 292 ? -69.628 1.263 90.805 1.00 80.38 292 LYS A O 1
ATOM 2376 N N . LYS A 1 293 ? -67.814 0.494 89.722 1.00 82.06 293 LYS A N 1
ATOM 2377 C CA . LYS A 1 293 ? -67.434 -0.527 90.716 1.00 82.06 293 LYS A CA 1
ATOM 2378 C C . LYS A 1 293 ? -67.006 0.114 92.043 1.00 82.06 293 LYS A C 1
ATOM 2380 O O . LYS A 1 293 ? -67.507 -0.284 93.089 1.00 82.06 293 LYS A O 1
ATOM 2385 N N . LYS A 1 294 ? -66.177 1.158 91.993 1.00 79.62 294 LYS A N 1
ATOM 2386 C CA . LYS A 1 294 ? -65.720 1.981 93.124 1.00 79.62 294 LYS A CA 1
ATOM 2387 C C . LYS A 1 294 ? -66.884 2.667 93.841 1.00 79.62 294 LYS A C 1
ATOM 2389 O O . LYS A 1 294 ? -66.987 2.547 95.054 1.00 79.62 294 LYS A O 1
ATOM 2394 N N . ARG A 1 295 ? -67.825 3.289 93.119 1.00 77.44 295 ARG A N 1
ATOM 2395 C CA . ARG A 1 295 ? -69.053 3.855 93.717 1.00 77.44 295 ARG A CA 1
ATOM 2396 C C . ARG A 1 295 ? -69.916 2.785 94.382 1.00 77.44 295 ARG A C 1
ATOM 2398 O O . ARG A 1 295 ? -70.400 3.009 95.485 1.00 77.44 295 ARG A O 1
ATOM 2405 N N . LYS A 1 296 ? -70.069 1.609 93.760 1.00 80.38 296 LYS A N 1
ATOM 2406 C CA . LYS A 1 296 ? -70.826 0.481 94.333 1.00 80.38 296 LYS A CA 1
ATOM 2407 C C . LYS A 1 296 ? -70.152 -0.111 95.581 1.00 80.38 296 LYS A C 1
ATOM 2409 O O . LYS A 1 296 ? -70.855 -0.511 96.503 1.00 80.38 296 LYS A O 1
ATOM 2414 N N . ILE A 1 297 ? -68.818 -0.132 95.631 1.00 77.38 297 ILE A N 1
ATOM 2415 C CA . ILE A 1 297 ? -68.041 -0.513 96.821 1.00 77.38 297 ILE A CA 1
ATOM 2416 C C . ILE A 1 297 ? -68.181 0.553 97.912 1.00 77.38 297 ILE A C 1
ATOM 2418 O O . ILE A 1 297 ? -68.570 0.209 99.020 1.00 77.38 297 ILE A O 1
ATOM 2422 N N . ASN A 1 298 ? -67.964 1.836 97.605 1.00 77.69 298 ASN A N 1
ATOM 2423 C CA . ASN A 1 298 ? -68.086 2.921 98.584 1.00 77.69 298 ASN A CA 1
ATOM 2424 C C . ASN A 1 298 ? -69.505 3.032 99.155 1.00 77.69 298 ASN A C 1
ATOM 2426 O O . ASN A 1 298 ? -69.642 3.226 100.356 1.00 77.69 298 ASN A O 1
ATOM 2430 N N . SER A 1 299 ? -70.545 2.868 98.331 1.00 79.00 299 SER A N 1
ATOM 2431 C CA . SER A 1 299 ? -71.945 2.840 98.775 1.00 79.00 299 SER A CA 1
ATOM 2432 C C . SER A 1 299 ? -72.213 1.669 99.724 1.00 79.00 299 SER A C 1
ATOM 2434 O O . SER A 1 299 ? -72.759 1.891 100.799 1.00 79.00 299 SER A O 1
ATOM 2436 N N . LYS A 1 300 ? -71.756 0.452 99.390 1.00 79.81 300 LYS A N 1
ATOM 2437 C CA . LYS A 1 300 ? -71.830 -0.691 100.312 1.00 79.81 300 LYS A CA 1
ATOM 2438 C C . LYS A 1 300 ? -71.021 -0.477 101.590 1.00 79.81 300 LYS A C 1
ATOM 2440 O O . LYS A 1 300 ? -71.456 -0.909 102.645 1.00 79.81 300 LYS A O 1
ATOM 2445 N N . HIS A 1 301 ? -69.857 0.160 101.503 1.00 79.31 301 HIS A N 1
ATOM 2446 C CA . HIS A 1 301 ? -69.010 0.420 102.662 1.00 79.31 301 HIS A CA 1
ATOM 2447 C C . HIS A 1 301 ? -69.636 1.454 103.602 1.00 79.31 301 HIS A C 1
ATOM 2449 O O . HIS A 1 301 ? -69.644 1.210 104.799 1.00 79.31 301 HIS A O 1
ATOM 2455 N N . HIS A 1 302 ? -70.217 2.541 103.079 1.00 79.38 302 HIS A N 1
ATOM 2456 C CA . HIS A 1 302 ? -70.976 3.497 103.894 1.00 79.38 302 HIS A CA 1
ATOM 2457 C C . HIS A 1 302 ? -72.182 2.818 104.537 1.00 79.38 302 HIS A C 1
ATOM 2459 O O . HIS A 1 302 ? -72.335 2.921 105.743 1.00 79.38 302 HIS A O 1
ATOM 2465 N N . GLN A 1 303 ? -72.958 2.042 103.769 1.00 81.75 303 GLN A N 1
ATOM 2466 C CA . GLN A 1 303 ? -74.085 1.287 104.314 1.00 81.75 303 GLN A CA 1
ATOM 2467 C C . GLN A 1 303 ? -73.646 0.358 105.457 1.00 81.75 303 GLN A C 1
ATOM 2469 O O . GLN A 1 303 ? -74.157 0.494 106.554 1.00 81.75 303 GLN A O 1
ATOM 2474 N N . ILE A 1 304 ? -72.621 -0.480 105.259 1.00 78.69 304 ILE A N 1
ATOM 2475 C CA . ILE A 1 304 ? -72.083 -1.361 106.314 1.00 78.69 304 ILE A CA 1
ATOM 2476 C C . ILE A 1 304 ? -71.550 -0.563 107.517 1.00 78.69 304 ILE A C 1
ATOM 2478 O O . ILE A 1 304 ? -71.701 -0.999 108.650 1.00 78.69 304 ILE A O 1
ATOM 2482 N N . VAL A 1 305 ? -70.917 0.593 107.299 1.00 76.94 305 VAL A N 1
ATOM 2483 C CA . VAL A 1 305 ? -70.407 1.451 108.382 1.00 76.94 305 VAL A CA 1
ATOM 2484 C C . VAL A 1 305 ? -71.541 2.119 109.161 1.00 76.94 305 VAL A C 1
ATOM 2486 O O . VAL A 1 305 ? -71.420 2.271 110.372 1.00 76.94 305 VAL A O 1
ATOM 2489 N N . ASP A 1 306 ? -72.628 2.512 108.504 1.00 81.44 306 ASP A N 1
ATOM 2490 C CA . ASP A 1 306 ? -73.784 3.133 109.150 1.00 81.44 306 ASP A CA 1
ATOM 2491 C C . ASP A 1 306 ? -74.693 2.083 109.818 1.00 81.44 306 ASP A C 1
ATOM 2493 O O . ASP A 1 306 ? -75.167 2.326 110.927 1.00 81.44 306 ASP A O 1
ATOM 2497 N N . ASP A 1 307 ? -74.821 0.886 109.234 1.00 78.75 307 ASP A N 1
ATOM 2498 C CA . ASP A 1 307 ? -75.427 -0.298 109.858 1.00 78.75 307 ASP A CA 1
ATOM 2499 C C . ASP A 1 307 ? -74.655 -0.673 111.145 1.00 78.75 307 ASP A C 1
ATOM 2501 O O . ASP A 1 307 ? -75.253 -0.767 112.215 1.00 78.75 307 ASP A O 1
ATOM 2505 N N . LEU A 1 308 ? -73.317 -0.782 111.085 1.00 79.88 308 LEU A N 1
ATOM 2506 C CA . LEU A 1 308 ? -72.466 -1.075 112.253 1.00 79.88 308 LEU A CA 1
ATOM 2507 C C . LEU A 1 308 ? -72.495 0.033 113.318 1.00 79.88 308 LEU A C 1
ATOM 2509 O O . LEU A 1 308 ? -72.439 -0.269 114.506 1.00 79.88 308 LEU A O 1
ATOM 2513 N N . LYS A 1 309 ? -72.593 1.315 112.934 1.00 78.50 309 LYS A N 1
ATOM 2514 C CA . LYS A 1 309 ? -72.824 2.407 113.901 1.00 78.50 309 LYS A CA 1
ATOM 2515 C C . LYS A 1 309 ? -74.180 2.264 114.580 1.00 78.50 309 LYS A C 1
ATOM 2517 O O . LYS A 1 309 ? -74.276 2.530 115.772 1.00 78.50 309 LYS A O 1
ATOM 2522 N N . HIS A 1 310 ? -75.220 1.887 113.836 1.00 81.56 310 HIS A N 1
ATOM 2523 C CA . HIS A 1 310 ? -76.552 1.704 114.399 1.00 81.56 310 HIS A CA 1
ATOM 2524 C C . HIS A 1 310 ? -76.585 0.510 115.360 1.00 81.56 310 HIS A C 1
ATOM 2526 O O . HIS A 1 310 ? -77.171 0.624 116.435 1.00 81.56 310 HIS A O 1
ATOM 2532 N N . GLU A 1 311 ? -75.923 -0.593 115.008 1.00 79.88 311 GLU A N 1
ATOM 2533 C CA . GLU A 1 311 ? -75.774 -1.784 115.848 1.00 79.88 311 GLU A CA 1
ATOM 2534 C C . GLU A 1 311 ? -74.983 -1.468 117.131 1.00 79.88 311 GLU A C 1
ATOM 2536 O O . GLU A 1 311 ? -75.471 -1.744 118.226 1.00 79.88 311 GLU A O 1
ATOM 2541 N N . LEU A 1 312 ? -73.849 -0.763 117.021 1.00 78.06 312 LEU A N 1
ATOM 2542 C CA . LEU A 1 312 ? -73.081 -0.272 118.175 1.00 78.06 312 LEU A CA 1
ATOM 2543 C C . LEU A 1 312 ? -73.864 0.720 119.046 1.00 78.06 312 LEU A C 1
ATOM 2545 O O . LEU A 1 312 ? -73.717 0.695 120.262 1.00 78.06 312 LEU A O 1
ATOM 2549 N N . GLU A 1 313 ? -74.698 1.592 118.473 1.00 80.56 313 GLU A N 1
ATOM 2550 C CA . GLU A 1 313 ? -75.525 2.521 119.257 1.00 80.56 313 GLU A CA 1
ATOM 2551 C C . GLU A 1 313 ? -76.692 1.798 119.951 1.00 80.56 313 GLU A C 1
ATOM 2553 O O . GLU A 1 313 ? -77.025 2.136 121.086 1.00 80.56 313 GLU A O 1
ATOM 2558 N N . ILE A 1 314 ? -77.266 0.754 119.338 1.00 81.25 314 ILE A N 1
ATOM 2559 C CA . ILE A 1 314 ? -78.225 -0.146 120.004 1.00 81.25 314 ILE A CA 1
ATOM 2560 C C . ILE A 1 314 ? -77.541 -0.875 121.169 1.00 81.25 314 ILE A C 1
ATOM 2562 O O . ILE A 1 314 ? -78.085 -0.895 122.272 1.00 81.25 314 ILE A O 1
ATOM 2566 N N . GLU A 1 315 ? -76.347 -1.433 120.958 1.00 76.62 315 GLU A N 1
ATOM 2567 C CA . GLU A 1 315 ? -75.571 -2.119 121.998 1.00 76.62 315 GLU A CA 1
ATOM 2568 C C . GLU A 1 315 ? -75.165 -1.157 123.128 1.00 76.62 315 GLU A C 1
ATOM 2570 O O . GLU A 1 315 ? -75.285 -1.498 124.308 1.00 76.62 315 GLU A O 1
ATOM 2575 N N . ARG A 1 316 ? -74.789 0.086 122.793 1.00 79.94 316 ARG A N 1
ATOM 2576 C CA . ARG A 1 316 ? -74.491 1.160 123.753 1.00 79.94 316 ARG A CA 1
ATOM 2577 C C . ARG A 1 316 ? -75.717 1.529 124.588 1.00 79.94 316 ARG A C 1
ATOM 2579 O O . ARG A 1 316 ? -75.606 1.589 125.808 1.00 79.94 316 ARG A O 1
ATOM 2586 N N . ILE A 1 317 ? -76.878 1.736 123.962 1.00 78.19 317 ILE A N 1
ATOM 2587 C CA . ILE A 1 317 ? -78.141 2.044 124.656 1.00 78.19 317 ILE A CA 1
ATOM 2588 C C . ILE A 1 317 ? -78.595 0.857 125.519 1.00 78.19 317 ILE A C 1
ATOM 2590 O O . ILE A 1 317 ? -79.037 1.057 126.648 1.00 78.19 317 ILE A O 1
ATOM 2594 N N . SER A 1 318 ? -78.449 -0.380 125.034 1.00 80.56 318 SER A N 1
ATOM 2595 C CA . SER A 1 318 ? -78.751 -1.589 125.810 1.00 80.56 318 SER A CA 1
ATOM 2596 C C . SER A 1 318 ? -77.860 -1.688 127.051 1.00 80.56 318 SER A C 1
ATOM 2598 O O . SER A 1 318 ? -78.367 -1.854 128.159 1.00 80.56 318 SER A O 1
ATOM 2600 N N . SER A 1 319 ? -76.549 -1.495 126.881 1.00 78.06 319 SER A N 1
ATOM 2601 C CA . SER A 1 319 ? -75.567 -1.502 127.973 1.00 78.06 319 SER A CA 1
ATOM 2602 C C . SER A 1 319 ? -75.808 -0.368 128.974 1.00 78.06 319 SER A C 1
ATOM 2604 O O . SER A 1 319 ? -75.691 -0.563 130.179 1.00 78.06 319 SER A O 1
ATOM 2606 N N . GLU A 1 320 ? -76.171 0.827 128.502 1.00 82.12 320 GLU A N 1
ATOM 2607 C CA . GLU A 1 320 ? -76.460 1.983 129.358 1.00 82.12 320 GLU A CA 1
ATOM 2608 C C . GLU A 1 320 ? -77.759 1.793 130.162 1.00 82.12 320 GLU A C 1
ATOM 2610 O O . GLU A 1 320 ? -77.799 2.142 131.343 1.00 82.12 320 GLU A O 1
ATOM 2615 N N . ASN A 1 321 ? -78.780 1.155 129.578 1.00 81.00 321 ASN A N 1
ATOM 2616 C CA . ASN A 1 321 ? -79.992 0.737 130.291 1.00 81.00 321 ASN A CA 1
ATOM 2617 C C . ASN A 1 321 ? -79.706 -0.362 131.330 1.00 81.00 321 ASN A C 1
ATOM 2619 O O . ASN A 1 321 ? -80.215 -0.291 132.447 1.00 81.00 321 ASN A O 1
ATOM 2623 N N . GLU A 1 322 ? -78.871 -1.354 131.005 1.00 78.81 322 GLU A N 1
ATOM 2624 C CA . GLU A 1 322 ? -78.465 -2.407 131.947 1.00 78.81 322 GLU A CA 1
ATOM 2625 C C . GLU A 1 322 ? -77.644 -1.831 133.115 1.00 78.81 322 GLU A C 1
ATOM 2627 O O . GLU A 1 322 ? -77.898 -2.154 134.275 1.00 78.81 322 GLU A O 1
ATOM 2632 N N . ILE A 1 323 ? -76.744 -0.878 132.845 1.00 76.38 323 ILE A N 1
ATOM 2633 C CA . ILE A 1 323 ? -76.015 -0.120 133.874 1.00 76.38 323 ILE A CA 1
ATOM 2634 C C . ILE A 1 323 ? -76.967 0.720 134.742 1.00 76.38 323 ILE A C 1
ATOM 2636 O O . ILE A 1 323 ? -76.734 0.833 135.947 1.00 76.38 323 ILE A O 1
ATOM 2640 N N . GLN A 1 324 ? -78.033 1.306 134.184 1.00 78.12 324 GLN A N 1
ATOM 2641 C CA . GLN A 1 324 ? -79.045 2.011 134.983 1.00 78.12 324 GLN A CA 1
ATOM 2642 C C . GLN A 1 324 ? -79.840 1.052 135.879 1.00 78.12 324 GLN A C 1
ATOM 2644 O O . GLN A 1 324 ? -79.977 1.331 137.068 1.00 78.12 324 GLN A O 1
ATOM 2649 N N . LEU A 1 325 ? -80.282 -0.097 135.355 1.00 80.12 325 LEU A N 1
ATOM 2650 C CA . LEU A 1 325 ? -80.968 -1.131 136.139 1.00 80.12 325 LEU A CA 1
ATOM 2651 C C . LEU A 1 325 ? -80.091 -1.640 137.293 1.00 80.12 325 LEU A C 1
ATOM 2653 O O . LEU A 1 325 ? -80.538 -1.667 138.441 1.00 80.12 325 LEU A O 1
ATOM 2657 N N . LEU A 1 326 ? -78.822 -1.956 137.016 1.00 78.75 326 LEU A N 1
ATOM 2658 C CA . LEU A 1 326 ? -77.853 -2.377 138.032 1.00 78.75 326 LEU A CA 1
ATOM 2659 C C . LEU A 1 326 ? -77.591 -1.286 139.080 1.00 78.75 326 LEU A C 1
ATOM 2661 O O . LEU A 1 326 ? -77.472 -1.604 140.260 1.00 78.75 326 LEU A O 1
ATOM 2665 N N . LYS A 1 327 ? -77.554 -0.002 138.695 1.00 78.94 327 LYS A N 1
ATOM 2666 C CA . LYS A 1 327 ? -77.470 1.108 139.661 1.00 78.94 327 LYS A CA 1
ATOM 2667 C C . LYS A 1 327 ? -78.702 1.184 140.558 1.00 78.94 327 LYS A C 1
ATOM 2669 O O . LYS A 1 327 ? -78.535 1.286 141.768 1.00 78.94 327 LYS A O 1
ATOM 2674 N N . THR A 1 328 ? -79.912 1.086 140.003 1.00 80.12 328 THR A N 1
ATOM 2675 C CA . THR A 1 328 ? -81.138 1.109 140.819 1.00 80.12 328 THR A CA 1
ATOM 2676 C C . THR A 1 328 ? -81.234 -0.091 141.762 1.00 80.12 328 THR A C 1
ATOM 2678 O O . THR A 1 328 ? -81.656 0.071 142.902 1.00 80.12 328 THR A O 1
ATOM 2681 N N . GLU A 1 329 ? -80.773 -1.274 141.345 1.00 81.06 329 GLU A N 1
ATOM 2682 C CA . GLU A 1 329 ? -80.696 -2.454 142.216 1.00 81.06 329 GLU A CA 1
ATOM 2683 C C . GLU A 1 329 ? -79.670 -2.257 143.348 1.00 81.06 329 GLU A C 1
ATOM 2685 O O . GLU A 1 329 ? -79.958 -2.567 144.503 1.00 81.06 329 GLU A O 1
ATOM 2690 N N . ILE A 1 330 ? -78.502 -1.668 143.056 1.00 80.44 330 ILE A N 1
ATOM 2691 C CA . ILE A 1 330 ? -77.497 -1.319 144.076 1.00 80.44 330 ILE A CA 1
ATOM 2692 C C . ILE A 1 330 ? -78.050 -0.286 145.070 1.00 80.44 330 ILE A C 1
ATOM 2694 O O . ILE A 1 330 ? -77.878 -0.466 146.273 1.00 80.44 330 ILE A O 1
ATOM 2698 N N . GLU A 1 331 ? -78.752 0.756 144.613 1.00 82.44 331 GLU A N 1
ATOM 2699 C CA . GLU A 1 331 ? -79.384 1.749 145.497 1.00 82.44 331 GLU A CA 1
ATOM 2700 C C . GLU A 1 331 ? -80.464 1.119 146.397 1.00 82.44 331 GLU A C 1
ATOM 2702 O O . GLU A 1 331 ? -80.526 1.419 147.594 1.00 82.44 331 GLU A O 1
ATOM 2707 N N . ILE A 1 332 ? -81.269 0.192 145.862 1.00 80.81 332 ILE A N 1
ATOM 2708 C CA . ILE A 1 332 ? -82.264 -0.575 146.629 1.00 80.81 332 ILE A CA 1
ATOM 2709 C C . ILE A 1 332 ? -81.583 -1.461 147.684 1.00 80.81 332 ILE A C 1
ATOM 2711 O O . ILE A 1 332 ? -82.012 -1.470 148.841 1.00 80.81 332 ILE A O 1
ATOM 2715 N N . GLN A 1 333 ? -80.507 -2.172 147.332 1.00 77.25 333 GLN A N 1
ATOM 2716 C CA . GLN A 1 333 ? -79.779 -3.027 148.276 1.00 77.25 333 GLN A CA 1
ATOM 2717 C C . GLN A 1 333 ? -79.006 -2.218 149.331 1.00 77.25 333 GLN A C 1
ATOM 2719 O O . GLN A 1 333 ? -79.010 -2.594 150.504 1.00 77.25 333 GLN A O 1
ATOM 2724 N N . GLU A 1 334 ? -78.419 -1.072 148.972 1.00 80.31 334 GLU A N 1
ATOM 2725 C CA . GLU A 1 334 ? -77.834 -0.131 149.935 1.00 80.31 334 GLU A CA 1
ATOM 2726 C C . GLU A 1 334 ? -78.874 0.402 150.927 1.00 80.31 334 GLU A C 1
ATOM 2728 O O . GLU A 1 334 ? -78.585 0.519 152.120 1.00 80.31 334 GLU A O 1
ATOM 2733 N N . GLN A 1 335 ? -80.080 0.738 150.460 1.00 81.19 335 GLN A N 1
ATOM 2734 C CA . GLN A 1 335 ? -81.156 1.193 151.338 1.00 81.19 335 GLN A CA 1
ATOM 2735 C C . GLN A 1 335 ? -81.644 0.059 152.253 1.00 81.19 335 GLN A C 1
ATOM 2737 O O . GLN A 1 335 ? -81.823 0.272 153.451 1.00 81.19 335 GLN A O 1
ATOM 2742 N N . PHE A 1 336 ? -81.767 -1.165 151.731 1.00 79.88 336 PHE A N 1
ATOM 2743 C CA . PHE A 1 336 ? -82.132 -2.341 152.526 1.00 79.88 336 PHE A CA 1
ATOM 2744 C C . PHE A 1 336 ? -81.079 -2.683 153.597 1.00 79.88 336 PHE A C 1
ATOM 2746 O O . PHE A 1 336 ? -81.439 -3.085 154.708 1.00 79.88 336 PHE A O 1
ATOM 2753 N N . LEU A 1 337 ? -79.789 -2.485 153.295 1.00 77.81 337 LEU A N 1
ATOM 2754 C CA . LEU A 1 337 ? -78.690 -2.575 154.262 1.00 77.81 337 LEU A CA 1
ATOM 2755 C C . LEU A 1 337 ? -78.821 -1.505 155.352 1.00 77.81 337 LEU A C 1
ATOM 2757 O O . LEU A 1 337 ? -78.896 -1.862 156.524 1.00 77.81 337 LEU A O 1
ATOM 2761 N N . LYS A 1 338 ? -78.967 -0.222 154.989 1.00 82.75 338 LYS A N 1
ATOM 2762 C CA . LYS A 1 338 ? -79.145 0.892 155.947 1.00 82.75 338 LYS A CA 1
ATOM 2763 C C . LYS A 1 338 ? -80.348 0.673 156.875 1.00 82.75 338 LYS A C 1
ATOM 2765 O O . LYS A 1 338 ? -80.238 0.865 158.087 1.00 82.75 338 LYS A O 1
ATOM 2770 N N . ASP A 1 339 ? -81.473 0.203 156.337 1.00 80.56 339 ASP A N 1
ATOM 2771 C CA . ASP A 1 339 ? -82.668 -0.123 157.125 1.00 80.56 339 ASP A CA 1
ATOM 2772 C C . ASP A 1 339 ? -82.509 -1.404 157.962 1.00 80.56 339 ASP A C 1
ATOM 2774 O O . ASP A 1 339 ? -83.241 -1.598 158.934 1.00 80.56 339 ASP A O 1
ATOM 2778 N N . SER A 1 340 ? -81.579 -2.300 157.623 1.00 76.88 340 SER A N 1
ATOM 2779 C CA . SER A 1 340 ? -81.236 -3.469 158.447 1.00 76.88 340 SER A CA 1
ATOM 2780 C C . SER A 1 340 ? -80.280 -3.093 159.579 1.00 76.88 340 SER A C 1
ATOM 2782 O O . SER A 1 340 ? -80.582 -3.389 160.732 1.00 76.88 340 SER A O 1
ATOM 2784 N N . ASP A 1 341 ? -79.202 -2.360 159.290 1.00 81.06 341 ASP A N 1
ATOM 2785 C CA . ASP A 1 341 ? -78.247 -1.853 160.285 1.00 81.06 341 ASP A CA 1
ATOM 2786 C C . ASP A 1 341 ? -78.942 -0.977 161.332 1.00 81.06 341 ASP A C 1
ATOM 2788 O O . ASP A 1 341 ? -78.704 -1.125 162.532 1.00 81.06 341 ASP A O 1
ATOM 2792 N N . LYS A 1 342 ? -79.884 -0.125 160.903 1.00 81.44 342 LYS A N 1
ATOM 2793 C CA . LYS A 1 342 ? -80.722 0.643 161.827 1.00 81.44 342 LYS A CA 1
ATOM 2794 C C . LYS A 1 342 ? -81.544 -0.267 162.746 1.00 81.44 342 LYS A C 1
ATOM 2796 O O . LYS A 1 342 ? -81.512 -0.077 163.955 1.00 81.44 342 LYS A O 1
ATOM 2801 N N . ARG A 1 343 ? -82.227 -1.285 162.203 1.00 76.69 343 ARG A N 1
ATOM 2802 C CA . ARG A 1 343 ? -83.005 -2.250 163.006 1.00 76.69 343 ARG A CA 1
ATOM 2803 C C . ARG A 1 343 ? -82.130 -3.072 163.959 1.00 76.69 343 ARG A C 1
ATOM 2805 O O . ARG A 1 343 ? -82.596 -3.419 165.041 1.00 76.69 343 ARG A O 1
ATOM 2812 N N . TYR A 1 344 ? -80.880 -3.362 163.594 1.00 78.50 344 TYR A N 1
ATOM 2813 C CA . TYR A 1 344 ? -79.926 -4.001 164.500 1.00 78.50 344 TYR A CA 1
ATOM 2814 C C . TYR A 1 344 ? -79.485 -3.060 165.627 1.00 78.50 344 TYR A C 1
ATOM 2816 O O . TYR A 1 344 ? -79.513 -3.482 166.779 1.00 78.50 344 TYR A O 1
ATOM 2824 N N . ASN A 1 345 ? -79.169 -1.794 165.338 1.00 79.75 345 ASN A N 1
ATOM 2825 C CA . ASN A 1 345 ? -78.827 -0.802 166.366 1.00 79.75 345 ASN A CA 1
ATOM 2826 C C . ASN A 1 345 ? -80.007 -0.521 167.315 1.00 79.75 345 ASN A C 1
ATOM 2828 O O . ASN A 1 345 ? -79.842 -0.647 168.525 1.00 79.75 345 ASN A O 1
ATOM 2832 N N . ASP A 1 346 ? -81.209 -0.266 166.782 1.00 78.62 346 ASP A N 1
ATOM 2833 C CA . ASP A 1 346 ? -82.437 -0.075 167.574 1.00 78.62 346 ASP A CA 1
ATOM 2834 C C . ASP A 1 346 ? -82.690 -1.283 168.515 1.00 78.62 346 ASP A C 1
ATOM 2836 O O . ASP A 1 346 ? -83.135 -1.125 169.654 1.00 78.62 346 ASP A O 1
ATOM 2840 N N . SER A 1 347 ? -82.364 -2.505 168.066 1.00 77.56 347 SER A N 1
ATOM 2841 C CA . SER A 1 347 ? -82.470 -3.728 168.875 1.00 77.56 347 SER A CA 1
ATOM 2842 C C . SER A 1 347 ? -81.310 -3.939 169.859 1.00 77.56 347 SER A C 1
ATOM 2844 O O . SER A 1 347 ? -81.495 -4.667 170.835 1.00 77.56 347 SER A O 1
ATOM 2846 N N . ILE A 1 348 ? -80.130 -3.361 169.625 1.00 76.19 348 ILE A N 1
ATOM 2847 C CA . ILE A 1 348 ? -78.995 -3.394 170.562 1.00 76.19 348 ILE A CA 1
ATOM 2848 C C . ILE A 1 348 ? -79.258 -2.429 171.721 1.00 76.19 348 ILE A C 1
ATOM 2850 O O . ILE A 1 348 ? -79.111 -2.829 172.877 1.00 76.19 348 ILE A O 1
ATOM 2854 N N . ASP A 1 349 ? -79.737 -1.217 171.434 1.00 78.94 349 ASP A N 1
ATOM 2855 C CA . ASP A 1 349 ? -80.064 -0.205 172.445 1.00 78.94 349 ASP A CA 1
ATOM 2856 C C . ASP A 1 349 ? -81.180 -0.681 173.395 1.00 78.94 349 ASP A C 1
ATOM 2858 O O . ASP A 1 349 ? -81.087 -0.510 174.614 1.00 78.94 349 ASP A O 1
ATOM 2862 N N . ASP A 1 350 ? -82.208 -1.361 172.873 1.00 80.56 350 ASP A N 1
ATOM 2863 C CA . ASP A 1 350 ? -83.258 -1.996 173.684 1.00 80.56 350 ASP A CA 1
ATOM 2864 C C . ASP A 1 350 ? -82.708 -3.120 174.592 1.00 80.56 350 ASP A C 1
ATOM 2866 O O . ASP A 1 350 ? -83.107 -3.242 175.756 1.00 80.56 350 ASP A O 1
ATOM 2870 N N . ILE A 1 351 ? -81.742 -3.909 174.105 1.00 75.19 351 ILE A N 1
ATOM 2871 C CA . ILE A 1 351 ? -81.067 -4.953 174.893 1.00 75.19 351 ILE A CA 1
ATOM 2872 C C . ILE A 1 351 ? -80.180 -4.339 175.989 1.00 75.19 351 ILE A C 1
ATOM 2874 O O . ILE A 1 351 ? -80.234 -4.79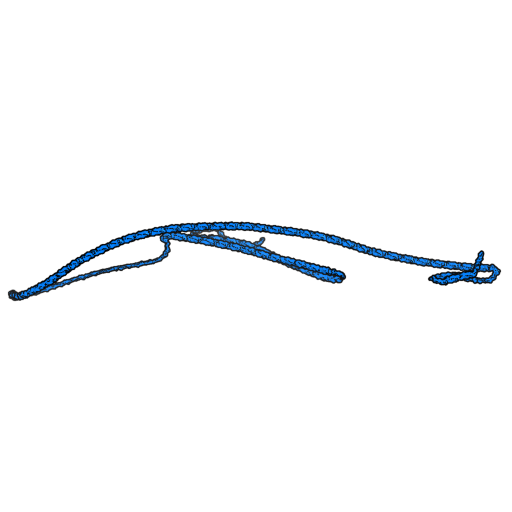4 177.134 1.00 75.19 351 ILE A O 1
ATOM 2878 N N . GLU A 1 352 ? -79.391 -3.308 175.681 1.00 74.94 352 GLU A N 1
ATOM 2879 C CA . GLU A 1 352 ? -78.530 -2.605 176.646 1.00 74.94 352 GLU A CA 1
ATOM 2880 C C . GLU A 1 352 ? -79.354 -1.875 177.720 1.00 74.94 352 GLU A C 1
ATOM 2882 O O . GLU A 1 352 ? -79.042 -1.976 178.911 1.00 74.94 352 GLU A O 1
ATOM 2887 N N . SER A 1 353 ? -80.459 -1.233 177.326 1.00 77.62 353 SER A N 1
ATOM 2888 C CA . SER A 1 353 ? -81.449 -0.631 178.228 1.00 77.62 353 SER A CA 1
ATOM 2889 C C . SER A 1 353 ? -82.014 -1.663 179.215 1.00 77.62 353 SER A C 1
ATOM 2891 O O . SER A 1 353 ? -81.850 -1.527 180.433 1.00 77.62 353 SER A O 1
ATOM 2893 N N . LYS A 1 354 ? -82.573 -2.774 178.708 1.00 78.81 354 LYS A N 1
ATOM 2894 C CA . LYS A 1 354 ? -83.132 -3.865 179.534 1.00 78.81 354 LYS A CA 1
ATOM 2895 C C . LYS A 1 354 ? -82.087 -4.522 180.438 1.00 78.81 354 LYS A C 1
ATOM 2897 O O . LYS A 1 354 ? -82.390 -4.865 181.583 1.00 78.81 354 LYS A O 1
ATOM 2902 N N . LYS A 1 355 ? -80.850 -4.669 179.957 1.00 76.50 355 LYS A N 1
ATOM 2903 C CA . LYS A 1 355 ? -79.698 -5.157 180.732 1.00 76.50 355 LYS A CA 1
ATOM 2904 C C . LYS A 1 355 ? -79.375 -4.214 181.893 1.00 76.50 355 LYS A C 1
ATOM 2906 O O . LYS A 1 355 ? -79.192 -4.696 183.007 1.00 76.50 355 LYS A O 1
ATOM 2911 N N . CYS A 1 356 ? -79.366 -2.898 181.681 1.00 72.75 356 CYS A N 1
ATOM 2912 C CA . CYS A 1 356 ? -79.072 -1.920 182.733 1.00 72.75 356 CYS A CA 1
ATOM 2913 C C . CYS A 1 356 ? -80.177 -1.832 183.799 1.00 72.75 356 CYS A C 1
ATOM 2915 O O . CYS A 1 356 ? -79.862 -1.784 184.992 1.00 72.75 356 CYS A O 1
ATOM 2917 N N . SER A 1 357 ? -81.457 -1.895 183.411 1.00 74.00 357 SER A N 1
ATOM 2918 C CA . SER A 1 357 ? -82.570 -1.997 184.369 1.00 74.00 357 SER A CA 1
ATOM 2919 C C . SER A 1 357 ? -82.456 -3.258 185.229 1.00 74.00 357 SER A C 1
ATOM 2921 O O . SER A 1 357 ? -82.405 -3.167 186.453 1.00 74.00 357 SER A O 1
ATOM 2923 N N . ARG A 1 358 ? -82.310 -4.431 184.599 1.00 74.31 358 ARG A N 1
ATOM 2924 C CA . ARG A 1 358 ? -82.247 -5.723 185.301 1.00 74.31 358 ARG A CA 1
ATOM 2925 C C . ARG A 1 358 ? -81.007 -5.868 186.188 1.00 74.31 358 ARG A C 1
ATOM 2927 O O . ARG A 1 358 ? -81.066 -6.474 187.253 1.00 74.31 358 ARG A O 1
ATOM 2934 N N . MET A 1 359 ? -79.882 -5.289 185.773 1.00 73.38 359 MET A N 1
ATOM 2935 C CA . MET A 1 359 ? -78.659 -5.229 186.577 1.00 73.38 359 MET A CA 1
ATOM 2936 C C . MET A 1 359 ? -78.840 -4.330 187.812 1.00 73.38 359 MET A C 1
ATOM 2938 O O . MET A 1 359 ? -78.328 -4.659 188.878 1.00 73.38 359 MET A O 1
ATOM 2942 N N . SER A 1 360 ? -79.637 -3.260 187.706 1.00 74.12 360 SER A N 1
ATOM 2943 C CA . SER A 1 360 ? -79.995 -2.396 188.842 1.00 74.12 360 SER A CA 1
ATOM 2944 C C . SER A 1 360 ? -80.953 -3.077 189.832 1.00 74.12 360 SER A C 1
ATOM 2946 O O . SER A 1 360 ? -80.822 -2.874 191.038 1.00 74.12 360 SER A O 1
ATOM 2948 N N . GLU A 1 361 ? -81.883 -3.910 189.349 1.00 73.50 361 GLU A N 1
ATOM 2949 C CA . GLU A 1 361 ? -82.747 -4.745 190.202 1.00 73.50 361 GLU A CA 1
ATOM 2950 C C . GLU A 1 361 ? -81.927 -5.774 190.991 1.00 73.50 361 GLU A C 1
ATOM 2952 O O . GLU A 1 361 ? -82.024 -5.821 192.217 1.00 73.50 361 GLU A O 1
ATOM 2957 N N . ILE A 1 362 ? -81.052 -6.530 190.315 1.00 73.62 362 ILE A N 1
ATOM 2958 C CA . ILE A 1 362 ? -80.161 -7.515 190.955 1.00 73.62 362 ILE A CA 1
ATOM 2959 C C . ILE A 1 362 ? -79.291 -6.849 192.030 1.00 73.62 362 ILE A C 1
ATOM 2961 O O . ILE A 1 362 ? -79.134 -7.384 193.127 1.00 73.62 362 ILE A O 1
ATOM 2965 N N . ASP A 1 363 ? -78.756 -5.657 191.760 1.00 73.50 363 ASP A N 1
ATOM 2966 C CA . ASP A 1 363 ? -77.894 -4.941 192.704 1.00 73.50 363 ASP A CA 1
ATOM 2967 C C . ASP A 1 363 ? -78.668 -4.340 193.904 1.00 73.50 363 ASP A C 1
ATOM 2969 O O . ASP A 1 363 ? -78.097 -4.103 194.976 1.00 73.50 363 ASP A O 1
ATOM 2973 N N . TYR A 1 364 ? -79.989 -4.152 193.771 1.00 78.94 364 TYR A N 1
ATOM 2974 C CA . TYR A 1 364 ? -80.902 -3.852 194.879 1.00 78.94 364 TYR A CA 1
ATOM 2975 C C . TYR A 1 364 ? -81.236 -5.111 195.697 1.00 78.94 364 TYR A C 1
ATOM 2977 O O . TYR A 1 364 ? -81.118 -5.089 196.926 1.00 78.94 364 TYR A O 1
ATOM 2985 N N . GLU A 1 365 ? -81.582 -6.223 195.039 1.00 73.12 365 GLU A N 1
ATOM 2986 C CA . GLU A 1 365 ? -81.832 -7.517 195.691 1.00 73.12 365 GLU A CA 1
ATOM 2987 C C . GLU A 1 365 ? -80.608 -8.004 196.473 1.00 73.12 365 GLU A C 1
ATOM 2989 O O . GLU A 1 365 ? -80.734 -8.427 197.622 1.00 73.12 365 GLU A O 1
ATOM 2994 N N . MET A 1 366 ? -79.405 -7.870 195.910 1.00 70.56 366 MET A N 1
ATOM 2995 C CA . MET A 1 366 ? -78.158 -8.272 196.561 1.00 70.56 366 MET A CA 1
ATOM 2996 C C . MET A 1 366 ? -77.873 -7.428 197.817 1.00 70.56 366 MET A C 1
ATOM 2998 O O . MET A 1 366 ? -77.462 -7.963 198.850 1.00 70.56 366 MET A O 1
ATOM 3002 N N . ARG A 1 367 ? -78.187 -6.123 197.792 1.00 71.25 367 ARG A N 1
ATOM 3003 C CA . ARG A 1 367 ? -78.135 -5.244 198.978 1.00 71.25 367 ARG A CA 1
ATOM 3004 C C . ARG A 1 367 ? -79.211 -5.577 200.019 1.00 71.25 367 ARG A C 1
ATOM 3006 O O . ARG A 1 367 ? -78.961 -5.426 201.220 1.00 71.25 367 ARG A O 1
ATOM 3013 N N . LEU A 1 368 ? -80.385 -6.047 199.597 1.00 77.06 368 LEU A N 1
ATOM 3014 C CA . LEU A 1 368 ? -81.445 -6.513 200.495 1.00 77.06 368 LEU A CA 1
ATOM 3015 C C . LEU A 1 368 ? -81.061 -7.845 201.165 1.00 77.06 368 LEU A C 1
ATOM 3017 O O . LEU A 1 368 ? -81.143 -7.956 202.388 1.00 77.06 368 LEU A O 1
ATOM 3021 N N . LEU A 1 369 ? -80.552 -8.808 200.393 1.00 68.31 369 LEU A N 1
ATOM 3022 C CA . LEU A 1 369 ? -80.033 -10.094 200.869 1.00 68.31 369 LEU A CA 1
ATOM 3023 C C . LEU A 1 369 ? -78.868 -9.914 201.849 1.00 68.31 369 LEU A C 1
ATOM 3025 O O . LEU A 1 369 ? -78.883 -10.527 202.915 1.00 68.31 369 LEU A O 1
ATOM 3029 N N . ALA A 1 370 ? -77.919 -9.015 201.567 1.00 66.94 370 ALA A N 1
ATOM 3030 C CA . ALA A 1 370 ? -76.830 -8.694 202.492 1.00 66.94 370 ALA A CA 1
ATOM 3031 C C . ALA A 1 370 ? -77.346 -8.108 203.825 1.00 66.94 370 ALA A C 1
ATOM 3033 O O . ALA A 1 370 ? -76.874 -8.487 204.902 1.00 66.94 370 ALA A O 1
ATOM 3034 N N . LYS A 1 371 ? -78.364 -7.231 203.789 1.00 73.12 371 LYS A N 1
ATOM 3035 C CA . LYS A 1 371 ? -79.039 -6.735 205.006 1.00 73.12 371 LYS A CA 1
ATOM 3036 C C . LYS A 1 371 ? -79.755 -7.847 205.774 1.00 73.12 371 LYS A C 1
ATOM 3038 O O . LYS A 1 371 ? -79.701 -7.847 207.005 1.00 73.12 371 LYS A O 1
ATOM 3043 N N . ILE A 1 372 ? -80.403 -8.781 205.074 1.00 70.12 372 ILE A N 1
ATOM 3044 C CA . ILE A 1 372 ? -81.059 -9.944 205.684 1.00 70.12 372 ILE A CA 1
ATOM 3045 C C . ILE A 1 372 ? -80.009 -10.839 206.346 1.00 70.12 372 ILE A C 1
ATOM 3047 O O . ILE A 1 372 ? -80.090 -11.024 207.554 1.00 70.12 372 ILE A O 1
ATOM 3051 N N . GLN A 1 373 ? -78.968 -11.279 205.629 1.00 62.66 373 GLN A N 1
ATOM 3052 C CA . GLN A 1 373 ? -77.867 -12.074 206.193 1.00 62.66 373 GLN A CA 1
ATOM 3053 C C . GLN A 1 373 ? -77.222 -11.404 207.413 1.00 62.66 373 GLN A C 1
ATOM 3055 O O . GLN A 1 373 ? -76.993 -12.069 208.418 1.00 62.66 373 GLN A O 1
ATOM 3060 N N . THR A 1 374 ? -76.991 -10.087 207.378 1.00 69.56 374 THR A N 1
ATOM 3061 C CA . THR A 1 374 ? -76.422 -9.348 208.522 1.00 69.56 374 THR A CA 1
ATOM 3062 C C . THR A 1 374 ? -77.357 -9.358 209.742 1.00 69.56 374 THR A C 1
ATOM 3064 O O . THR A 1 374 ? -76.890 -9.464 210.878 1.00 69.56 374 THR A O 1
ATOM 3067 N N . LYS A 1 375 ? -78.682 -9.293 209.536 1.00 71.69 375 LYS A N 1
ATOM 3068 C CA . LYS A 1 375 ? -79.674 -9.489 210.608 1.00 71.69 375 LYS A CA 1
ATOM 3069 C C . LYS A 1 375 ? -79.698 -10.935 211.102 1.00 71.69 375 LYS A C 1
ATOM 3071 O O . LYS A 1 375 ? -79.646 -11.145 212.310 1.00 71.69 375 LYS A O 1
ATOM 3076 N N . THR A 1 376 ? -79.741 -11.911 210.196 1.00 69.06 376 THR A N 1
ATOM 3077 C CA . THR A 1 376 ? -79.779 -13.339 210.530 1.00 69.06 376 THR A CA 1
ATOM 3078 C C . THR A 1 376 ? -78.537 -13.755 211.310 1.00 69.06 376 THR A C 1
ATOM 3080 O O . THR A 1 376 ? -78.680 -14.431 212.316 1.00 69.06 376 THR A O 1
ATOM 3083 N N . LEU A 1 377 ? -77.340 -13.287 210.937 1.00 63.75 377 LEU A N 1
ATOM 3084 C CA . LEU A 1 377 ? -76.097 -13.531 211.679 1.00 63.75 377 LEU A CA 1
ATOM 3085 C C . LEU A 1 377 ? -76.123 -12.923 213.088 1.00 63.75 377 LEU A C 1
ATOM 3087 O O . LEU A 1 377 ? -75.706 -13.585 214.034 1.00 63.75 377 LEU A O 1
ATOM 3091 N N . LYS A 1 378 ? -76.663 -11.706 213.267 1.00 66.62 378 LYS A N 1
ATOM 3092 C CA . LYS A 1 378 ? -76.850 -11.131 214.613 1.00 66.62 378 LYS A CA 1
ATOM 3093 C C . LYS A 1 378 ? -77.866 -11.908 215.451 1.00 66.62 378 LYS A C 1
ATOM 3095 O O . LYS A 1 378 ? -77.623 -12.122 216.633 1.00 66.62 378 LYS A O 1
ATOM 3100 N N . GLN A 1 379 ? -78.966 -12.361 214.852 1.00 63.88 379 GLN A N 1
ATOM 3101 C CA . GLN A 1 379 ? -79.940 -13.213 215.540 1.00 63.88 379 GLN A CA 1
ATOM 3102 C C . GLN A 1 379 ? -79.367 -14.600 215.853 1.00 63.88 379 GLN A C 1
ATOM 3104 O O . GLN A 1 379 ? -79.666 -15.137 216.912 1.00 63.88 379 GLN A O 1
ATOM 3109 N N . LEU A 1 380 ? -78.504 -15.154 214.995 1.00 59.84 380 LEU A N 1
ATOM 3110 C CA . LEU A 1 380 ? -77.795 -16.406 215.258 1.00 59.84 380 LEU A CA 1
ATOM 3111 C C . LEU A 1 380 ? -76.809 -16.250 216.420 1.00 59.84 380 LEU A C 1
ATOM 3113 O O . LEU A 1 380 ? -76.766 -17.115 217.283 1.00 59.84 380 LEU A O 1
ATOM 3117 N N . ALA A 1 381 ? -76.070 -15.137 216.481 1.00 59.69 381 ALA A N 1
ATOM 3118 C CA . ALA A 1 381 ? -75.161 -14.837 217.587 1.00 59.69 381 ALA A CA 1
ATOM 3119 C C . ALA A 1 381 ? -75.912 -14.716 218.925 1.00 59.69 381 ALA A C 1
ATOM 3121 O O . ALA A 1 381 ? -75.579 -15.426 219.866 1.00 59.69 381 ALA A O 1
ATOM 3122 N N . GLN A 1 382 ? -76.981 -13.909 218.983 1.00 61.34 382 GLN A N 1
ATOM 3123 C CA . GLN A 1 382 ? -77.810 -13.795 220.193 1.00 61.34 382 GLN A CA 1
ATOM 3124 C C . GLN A 1 382 ? -78.508 -15.113 220.559 1.00 61.34 382 GLN A C 1
ATOM 3126 O O . GLN A 1 382 ? -78.702 -15.391 221.739 1.00 61.34 382 GLN A O 1
ATOM 3131 N N . LYS A 1 383 ? -78.871 -15.944 219.570 1.00 63.56 383 LYS A N 1
ATOM 3132 C CA . LYS A 1 383 ? -79.408 -17.283 219.830 1.00 63.56 383 LYS A CA 1
ATOM 3133 C C . LYS A 1 383 ? -78.337 -18.214 220.399 1.00 63.56 383 LYS A C 1
ATOM 3135 O O . LYS A 1 383 ? -78.633 -18.896 221.361 1.00 63.56 383 LYS A O 1
ATOM 3140 N N . HIS A 1 384 ? -77.114 -18.221 219.868 1.00 61.69 384 HIS A N 1
ATOM 3141 C CA . HIS A 1 384 ? -76.013 -19.021 220.418 1.00 61.69 384 HIS A CA 1
ATOM 3142 C C . HIS A 1 384 ? -75.626 -18.593 221.840 1.00 61.69 384 HIS A C 1
ATOM 3144 O O . HIS A 1 384 ? -75.287 -19.444 222.652 1.00 61.69 384 HIS A O 1
ATOM 3150 N N . GLU A 1 385 ? -75.699 -17.299 222.151 1.00 63.41 385 GLU A N 1
ATOM 3151 C CA . GLU A 1 385 ? -75.442 -16.759 223.491 1.00 63.41 385 GLU A CA 1
ATOM 3152 C C . GLU A 1 385 ? -76.521 -17.219 224.496 1.00 63.41 385 GLU A C 1
ATOM 3154 O O . GLU A 1 385 ? -76.189 -17.746 225.555 1.00 63.41 385 GLU A O 1
ATOM 3159 N N . LEU A 1 386 ? -77.804 -17.155 224.110 1.00 61.34 386 LEU A N 1
ATOM 3160 C CA . LEU A 1 386 ? -78.922 -17.710 224.889 1.00 61.34 386 LEU A CA 1
ATOM 3161 C C . LEU A 1 386 ? -78.904 -19.243 224.984 1.00 61.34 386 LEU A C 1
ATOM 3163 O O . LEU A 1 386 ? -79.162 -19.784 226.054 1.00 61.34 386 LEU A O 1
ATOM 3167 N N . ASP A 1 387 ? -78.604 -19.950 223.892 1.00 55.72 387 ASP A N 1
ATOM 3168 C CA . ASP A 1 387 ? -78.497 -21.412 223.875 1.00 55.72 387 ASP A CA 1
ATOM 3169 C C . ASP A 1 387 ? -77.361 -21.870 224.812 1.00 55.72 387 ASP A C 1
ATOM 3171 O O . ASP A 1 387 ? -77.521 -22.879 225.489 1.00 55.72 387 ASP A O 1
ATOM 3175 N N . LEU A 1 388 ? -76.255 -21.116 224.919 1.00 58.88 388 LEU A N 1
ATOM 3176 C CA . LEU A 1 388 ? -75.162 -21.389 225.864 1.00 58.88 388 LEU A CA 1
ATOM 3177 C C . LEU A 1 388 ? -75.553 -21.132 227.329 1.00 58.88 388 LEU A C 1
ATOM 3179 O O . LEU A 1 388 ? -75.197 -21.937 228.189 1.00 58.88 388 LEU A O 1
ATOM 3183 N N . GLU A 1 389 ? -76.297 -20.064 227.642 1.00 56.09 389 GLU A N 1
ATOM 3184 C CA . GLU A 1 389 ? -76.847 -19.875 228.999 1.00 56.09 389 GLU A CA 1
ATOM 3185 C C . GLU A 1 389 ? -77.864 -20.970 229.356 1.00 56.09 389 GLU A C 1
ATOM 3187 O O . GLU A 1 389 ? -77.861 -21.484 230.477 1.00 56.09 389 GLU A O 1
ATOM 3192 N N . GLN A 1 390 ? -78.701 -21.372 228.396 1.00 58.94 390 GLN A N 1
ATOM 3193 C CA . GLN A 1 390 ? -79.685 -22.442 228.544 1.00 58.94 390 GLN A CA 1
ATOM 3194 C C . GLN A 1 390 ? -79.001 -23.805 228.761 1.00 58.94 390 GLN A C 1
ATOM 3196 O O . GLN A 1 390 ? -79.356 -24.526 229.692 1.00 58.94 390 GLN A O 1
ATOM 3201 N N . GLU A 1 391 ? -77.983 -24.136 227.962 1.00 55.28 391 GLU A N 1
ATOM 3202 C CA . GLU A 1 391 ? -77.201 -25.375 228.059 1.00 55.28 391 GLU A CA 1
ATOM 3203 C C . GLU A 1 391 ? -76.352 -25.411 229.343 1.00 55.28 391 GLU A C 1
ATOM 3205 O O . GLU A 1 391 ? -76.249 -26.458 229.983 1.00 55.28 391 GLU A O 1
ATOM 3210 N N . ALA A 1 392 ? -75.846 -24.265 229.816 1.00 59.84 392 ALA A N 1
ATOM 3211 C CA . ALA A 1 392 ? -75.239 -24.150 231.142 1.00 59.84 392 ALA A CA 1
ATOM 3212 C C . ALA A 1 392 ? -76.263 -24.378 232.271 1.00 59.84 392 ALA A C 1
ATOM 3214 O O . ALA A 1 392 ? -75.972 -25.094 233.234 1.00 59.84 392 ALA A O 1
ATOM 3215 N N . HIS A 1 393 ? -77.478 -23.832 232.158 1.00 61.88 393 HIS A N 1
ATOM 3216 C CA . HIS A 1 393 ? -78.551 -24.068 233.128 1.00 61.88 393 HIS A CA 1
ATOM 3217 C C . HIS A 1 393 ? -79.058 -25.516 233.127 1.00 61.88 393 HIS A C 1
ATOM 3219 O O . HIS A 1 393 ? -79.392 -26.045 234.192 1.00 61.88 393 HIS A O 1
ATOM 3225 N N . ASP A 1 394 ? -79.072 -26.178 231.973 1.00 57.19 394 ASP A N 1
ATOM 3226 C CA . ASP A 1 394 ? -79.452 -27.584 231.856 1.00 57.19 394 ASP A CA 1
ATOM 3227 C C . ASP A 1 394 ? -78.314 -28.538 232.244 1.00 57.19 394 ASP A C 1
ATOM 3229 O O . ASP A 1 394 ? -78.589 -29.587 232.825 1.00 57.19 394 ASP A O 1
ATOM 3233 N N . ALA A 1 395 ? -77.047 -28.134 232.115 1.00 57.22 395 ALA A N 1
ATOM 3234 C CA . ALA A 1 395 ? -75.921 -28.800 232.772 1.00 57.22 395 ALA A CA 1
ATOM 3235 C C . ALA A 1 395 ? -75.986 -28.665 234.308 1.00 57.22 395 ALA A C 1
ATOM 3237 O O . ALA A 1 395 ? -75.725 -29.635 235.024 1.00 57.22 395 ALA A O 1
ATOM 3238 N N . ILE A 1 396 ? -76.392 -27.501 234.835 1.00 59.62 396 ILE A N 1
ATOM 3239 C CA . ILE A 1 396 ? -76.655 -27.305 236.273 1.00 59.62 396 ILE A CA 1
ATOM 3240 C C . ILE A 1 396 ? -77.820 -28.191 236.734 1.00 59.62 396 ILE A C 1
ATOM 3242 O O . ILE A 1 396 ? -77.686 -28.869 237.754 1.00 59.62 396 ILE A O 1
ATOM 3246 N N . ARG A 1 397 ? -78.928 -28.257 235.978 1.00 61.31 397 ARG A N 1
ATOM 3247 C CA . ARG A 1 397 ? -80.048 -29.165 236.281 1.00 61.31 397 ARG A CA 1
ATOM 3248 C C . ARG A 1 397 ? -79.626 -30.626 236.224 1.00 61.31 397 ARG A C 1
ATOM 3250 O O . ARG A 1 397 ? -79.858 -31.328 237.196 1.00 61.31 397 ARG A O 1
ATOM 3257 N N . ALA A 1 398 ? -78.960 -31.080 235.163 1.00 58.06 398 ALA A N 1
ATOM 3258 C CA . ALA A 1 398 ? -78.487 -32.459 235.035 1.00 58.06 398 ALA A CA 1
ATOM 3259 C C . ALA A 1 398 ? -77.523 -32.852 236.168 1.00 58.06 398 ALA A C 1
ATOM 3261 O O . ALA A 1 398 ? -77.572 -33.980 236.658 1.00 58.06 398 ALA A O 1
ATOM 3262 N N . ARG A 1 399 ? -76.690 -31.914 236.636 1.00 62.81 399 ARG A N 1
ATOM 3263 C CA . ARG A 1 399 ? -75.823 -32.110 237.803 1.00 62.81 399 ARG A CA 1
ATOM 3264 C C . ARG A 1 399 ? -76.613 -32.194 239.111 1.00 62.81 399 ARG A C 1
ATOM 3266 O O . ARG A 1 399 ? -76.349 -33.093 239.898 1.00 62.81 399 ARG A O 1
ATOM 3273 N N . GLN A 1 400 ? -77.614 -31.338 239.321 1.00 61.38 400 GLN A N 1
ATOM 3274 C CA . GLN A 1 400 ? -78.516 -31.437 240.477 1.00 61.38 400 GLN A CA 1
ATOM 3275 C C . GLN A 1 400 ? -79.355 -32.724 240.452 1.00 61.38 400 GLN A C 1
ATOM 3277 O O . GLN A 1 400 ? -79.586 -33.319 241.500 1.00 61.38 400 GLN A O 1
ATOM 3282 N N . ASP A 1 401 ? -79.757 -33.191 239.272 1.00 61.66 401 ASP A N 1
ATOM 3283 C CA . ASP A 1 401 ? -80.460 -34.459 239.062 1.00 61.66 401 ASP A CA 1
ATOM 3284 C C . ASP A 1 401 ? -79.551 -35.665 239.359 1.00 61.66 401 ASP A C 1
ATOM 3286 O O . ASP A 1 401 ? -80.005 -36.673 239.901 1.00 61.66 401 ASP A O 1
ATOM 3290 N N . LEU A 1 402 ? -78.252 -35.559 239.053 1.00 61.16 402 LEU A N 1
ATOM 3291 C CA . LEU A 1 402 ? -77.231 -36.542 239.425 1.00 61.16 402 LEU A CA 1
ATOM 3292 C C . LEU A 1 402 ? -76.929 -36.524 240.929 1.00 61.16 402 LEU A C 1
ATOM 3294 O O . LEU A 1 402 ? -76.887 -37.592 241.531 1.00 61.16 402 LEU A O 1
ATOM 3298 N N . ASP A 1 403 ? -76.797 -35.357 241.560 1.00 60.19 403 ASP A N 1
ATOM 3299 C CA . ASP A 1 403 ? -76.587 -35.245 243.010 1.00 60.19 403 ASP A CA 1
ATOM 3300 C C . ASP A 1 403 ? -77.829 -35.720 243.796 1.00 60.19 403 ASP A C 1
ATOM 3302 O O . ASP A 1 403 ? -77.703 -36.455 244.781 1.00 60.19 403 ASP A O 1
ATOM 3306 N N . GLN A 1 404 ? -79.047 -35.421 243.320 1.00 60.19 404 GLN A N 1
ATOM 3307 C CA . GLN A 1 404 ? -80.277 -36.023 243.851 1.00 60.19 404 GLN A CA 1
ATOM 3308 C C . GLN A 1 404 ? -80.310 -37.538 243.629 1.00 60.19 404 GLN A C 1
ATOM 3310 O O . GLN A 1 404 ? -80.668 -38.265 244.554 1.00 60.19 404 GLN A O 1
ATOM 3315 N N . LYS A 1 405 ? -79.886 -38.045 242.462 1.00 57.06 405 LYS A N 1
ATOM 3316 C CA . LYS A 1 405 ? -79.739 -39.493 242.230 1.00 57.06 405 LYS A CA 1
ATOM 3317 C C . LYS A 1 405 ? -78.682 -40.125 243.132 1.00 57.06 405 LYS A C 1
ATOM 3319 O O . LYS A 1 405 ? -78.896 -41.255 243.550 1.00 57.06 405 LYS A O 1
ATOM 3324 N N . ILE A 1 406 ? -77.601 -39.438 243.503 1.00 57.81 406 ILE A N 1
ATOM 3325 C CA . ILE A 1 406 ? -76.610 -39.941 244.470 1.00 57.81 406 ILE A CA 1
ATOM 3326 C C . ILE A 1 406 ? -77.238 -40.051 245.867 1.00 57.81 406 ILE A C 1
ATOM 3328 O O . ILE A 1 406 ? -77.159 -41.114 246.482 1.00 57.81 406 ILE A O 1
ATOM 3332 N N . ILE A 1 407 ? -77.946 -39.016 246.333 1.00 61.22 407 ILE A N 1
ATOM 3333 C CA . ILE A 1 407 ? -78.674 -39.034 247.618 1.00 61.22 407 ILE A CA 1
ATOM 3334 C C . ILE A 1 407 ? -79.772 -40.113 247.621 1.00 61.22 407 ILE A C 1
ATOM 3336 O O . ILE A 1 407 ? -79.955 -40.825 248.611 1.00 61.22 407 ILE A O 1
ATOM 3340 N N . GLN A 1 408 ? -80.493 -40.265 246.511 1.00 58.62 408 GLN A N 1
ATOM 3341 C CA . GLN A 1 408 ? -81.545 -41.266 246.361 1.00 58.62 408 GLN A CA 1
ATOM 3342 C C . GLN A 1 408 ? -80.962 -42.685 246.298 1.00 58.62 408 GLN A C 1
ATOM 3344 O O . GLN A 1 408 ? -81.440 -43.561 247.009 1.00 58.62 408 GLN A O 1
ATOM 3349 N N . THR A 1 409 ? -79.860 -42.898 245.574 1.00 55.69 409 THR A N 1
ATOM 3350 C CA . THR A 1 409 ? -79.158 -44.193 245.520 1.00 55.69 409 THR A CA 1
ATOM 3351 C C . THR A 1 409 ? -78.561 -44.562 246.880 1.00 55.69 409 THR A C 1
ATOM 3353 O O . THR A 1 409 ? -78.602 -45.728 247.255 1.00 55.69 409 THR A O 1
ATOM 3356 N N . GLN A 1 410 ? -78.078 -43.595 247.671 1.00 55.38 410 GLN A N 1
ATOM 3357 C CA . GLN A 1 410 ? -77.661 -43.839 249.059 1.00 55.38 410 GLN A CA 1
ATOM 3358 C C . GLN A 1 410 ? -78.832 -44.264 249.961 1.00 55.38 410 GLN A C 1
ATOM 3360 O O . GLN A 1 410 ? -78.663 -45.156 250.790 1.00 55.38 410 GLN A O 1
ATOM 3365 N N . ARG A 1 411 ? -80.032 -43.692 249.783 1.00 60.31 411 ARG A N 1
ATOM 3366 C CA . ARG A 1 411 ? -81.243 -44.155 250.491 1.00 60.31 411 ARG A CA 1
ATOM 3367 C C . ARG A 1 411 ? -81.672 -45.544 250.034 1.00 60.31 411 ARG A C 1
ATOM 3369 O O . ARG A 1 411 ? -81.942 -46.399 250.872 1.00 60.31 411 ARG A O 1
ATOM 3376 N N . ASP A 1 412 ? -81.698 -45.788 248.729 1.00 50.69 412 ASP A N 1
ATOM 3377 C CA . ASP A 1 412 ? -82.121 -47.066 248.155 1.00 50.69 412 ASP A CA 1
ATOM 3378 C C . ASP A 1 412 ? -81.120 -48.197 248.477 1.00 50.69 412 ASP A C 1
ATOM 3380 O O . ASP A 1 412 ? -81.531 -49.344 248.676 1.00 50.69 412 ASP A O 1
ATOM 3384 N N . ALA A 1 413 ? -79.835 -47.874 248.671 1.00 47.84 413 ALA A N 1
ATOM 3385 C CA . ALA A 1 413 ? -78.793 -48.782 249.166 1.00 47.84 413 ALA A CA 1
ATOM 3386 C C . ALA A 1 413 ? -78.979 -49.228 250.634 1.00 47.84 413 ALA A C 1
ATOM 3388 O O . ALA A 1 413 ? -78.443 -50.263 251.026 1.00 47.84 413 ALA A O 1
ATOM 3389 N N . GLU A 1 414 ? -79.757 -48.505 251.453 1.00 60.84 414 GLU A N 1
ATOM 3390 C CA . GLU A 1 414 ? -80.007 -48.894 252.853 1.00 60.84 414 GLU A CA 1
ATOM 3391 C C . GLU A 1 414 ? -81.485 -49.204 253.167 1.00 60.84 414 GLU A C 1
ATOM 3393 O O . GLU A 1 414 ? -81.789 -49.996 254.062 1.00 60.84 414 GLU A O 1
ATOM 3398 N N . LEU A 1 415 ? -82.414 -48.775 252.309 1.00 60.09 415 LEU A N 1
ATOM 3399 C CA . LEU A 1 415 ? -83.699 -49.459 252.141 1.00 60.09 415 LEU A CA 1
ATOM 3400 C C . LEU A 1 415 ? -83.505 -50.899 251.637 1.00 60.09 415 LEU A C 1
ATOM 3402 O O . LEU A 1 415 ? -84.272 -51.776 252.025 1.00 60.09 415 LEU A O 1
ATOM 3406 N N . THR A 1 416 ? -82.457 -51.192 250.856 1.00 55.12 416 THR A N 1
ATOM 3407 C CA . THR A 1 416 ? -82.088 -52.580 250.511 1.00 55.12 416 THR A CA 1
ATOM 3408 C C . THR A 1 416 ? -81.449 -53.350 251.672 1.00 55.12 416 THR A C 1
ATOM 3410 O O . THR A 1 416 ? -81.746 -54.536 251.817 1.00 55.12 416 THR A O 1
ATOM 3413 N N . ARG A 1 417 ? -80.728 -52.694 252.598 1.00 54.78 417 ARG A N 1
ATOM 3414 C CA . ARG A 1 417 ? -80.351 -53.289 253.903 1.00 54.78 417 ARG A CA 1
ATOM 3415 C C . ARG A 1 417 ? -81.589 -53.717 254.707 1.00 54.78 417 ARG A C 1
ATOM 3417 O O . ARG A 1 417 ? -81.595 -54.813 255.261 1.00 54.78 417 ARG A O 1
ATOM 3424 N N . LYS A 1 418 ? -82.673 -52.928 254.686 1.00 59.44 418 LYS A N 1
ATOM 3425 C CA . LYS A 1 418 ? -83.992 -53.342 255.214 1.00 59.44 418 LYS A CA 1
ATOM 3426 C C . LYS A 1 418 ? -84.751 -54.343 254.338 1.00 59.44 418 LYS A C 1
ATOM 3428 O O . LYS A 1 418 ? -85.658 -55.017 254.808 1.00 59.44 418 LYS A O 1
ATOM 3433 N N . LYS A 1 419 ? -84.398 -54.503 253.065 1.00 49.72 419 LYS A N 1
ATOM 3434 C CA . LYS A 1 419 ? -85.041 -55.499 252.194 1.00 49.72 419 LYS A CA 1
ATOM 3435 C C . LYS A 1 419 ? -84.497 -56.911 252.450 1.00 49.72 419 LYS A C 1
ATOM 3437 O O . LYS A 1 419 ? -85.262 -57.868 252.350 1.00 49.72 419 LYS A O 1
ATOM 3442 N N . LEU A 1 420 ? -83.249 -57.030 252.921 1.00 48.34 420 LEU A N 1
ATOM 3443 C CA . LEU A 1 420 ? -82.680 -58.273 253.472 1.00 48.34 420 LEU A CA 1
ATOM 3444 C C . LEU A 1 420 ? -83.368 -58.722 254.777 1.00 48.34 420 LEU A C 1
ATOM 3446 O O . LEU A 1 420 ? -83.563 -59.920 254.978 1.00 48.34 420 LEU A O 1
ATOM 3450 N N . GLU A 1 421 ? -83.810 -57.766 255.605 1.00 50.78 421 GLU A N 1
ATOM 3451 C CA . GLU A 1 421 ? -84.591 -57.954 256.849 1.00 50.78 421 GLU A CA 1
ATOM 3452 C C . GLU A 1 421 ? -85.826 -58.857 256.639 1.00 50.78 421 GLU A C 1
ATOM 3454 O O . GLU A 1 421 ? -86.229 -59.581 257.544 1.00 50.78 421 GLU A O 1
ATOM 3459 N N . SER A 1 422 ? -86.396 -58.855 255.425 1.00 58.59 422 SER A N 1
ATOM 3460 C CA . SER A 1 422 ? -87.600 -59.620 255.063 1.00 58.59 422 SER A CA 1
ATOM 3461 C C . SER A 1 422 ? -87.346 -60.974 254.376 1.00 58.59 422 SER A C 1
ATOM 3463 O O . SER A 1 422 ? -88.248 -61.810 254.330 1.00 58.59 422 SER A O 1
ATOM 3465 N N . GLN A 1 423 ? -86.148 -61.220 253.831 1.00 43.44 423 GLN A N 1
ATOM 3466 C CA . GLN A 1 423 ? -85.902 -62.382 252.959 1.00 43.44 423 GLN A CA 1
ATOM 3467 C C . GLN A 1 423 ? -85.352 -63.615 253.694 1.00 43.44 423 GLN A C 1
ATOM 3469 O O . GLN A 1 423 ? -85.682 -64.739 253.314 1.00 43.44 423 GLN A O 1
ATOM 3474 N N . ILE A 1 424 ? -84.615 -63.436 254.798 1.00 46.09 424 ILE A N 1
ATOM 3475 C CA . ILE A 1 424 ? -84.147 -64.554 255.647 1.00 46.09 424 ILE A CA 1
ATOM 3476 C C . ILE A 1 424 ? -85.301 -65.212 256.433 1.00 46.09 424 ILE A C 1
ATOM 3478 O O . ILE A 1 424 ? -85.186 -66.361 256.839 1.00 46.09 424 ILE A O 1
ATOM 3482 N N . THR A 1 425 ? -86.440 -64.532 256.605 1.00 55.94 425 THR A N 1
ATOM 3483 C CA . THR A 1 425 ? -87.638 -65.085 257.275 1.00 55.94 425 THR A CA 1
ATOM 3484 C C . THR A 1 425 ? -88.555 -65.883 256.331 1.00 55.94 425 THR A C 1
ATOM 3486 O O . THR A 1 425 ? -89.438 -66.603 256.800 1.00 55.94 425 THR A O 1
ATOM 3489 N N . ALA A 1 426 ? -88.373 -65.744 255.011 1.00 45.47 426 ALA A N 1
ATOM 3490 C CA . ALA A 1 426 ? -89.154 -66.435 253.977 1.00 45.47 426 ALA A CA 1
ATOM 3491 C C . ALA A 1 426 ? -88.380 -67.601 253.332 1.00 45.47 426 ALA A C 1
ATOM 3493 O O . ALA A 1 426 ? -88.954 -68.662 253.076 1.00 45.47 426 ALA A O 1
ATOM 3494 N N . LEU A 1 427 ? -87.062 -67.447 253.149 1.00 46.72 427 LEU A N 1
ATOM 3495 C CA . LEU A 1 427 ? -86.155 -68.595 253.129 1.00 46.72 427 LEU A CA 1
ATOM 3496 C C . LEU A 1 427 ? -86.248 -69.342 254.471 1.00 46.72 427 LEU A C 1
ATOM 3498 O O . LEU A 1 427 ? -86.651 -68.767 255.477 1.00 46.72 427 LEU A O 1
ATOM 3502 N N . THR A 1 428 ? -85.870 -70.625 254.477 1.00 45.03 428 THR A N 1
ATOM 3503 C CA . THR A 1 428 ? -85.543 -71.391 255.707 1.00 45.03 428 THR A CA 1
ATOM 3504 C C . THR A 1 428 ? -86.513 -71.152 256.882 1.00 45.03 428 THR A C 1
ATOM 3506 O O . THR A 1 428 ? -86.144 -70.753 257.978 1.00 45.03 428 THR A O 1
ATOM 3509 N N . ARG A 1 429 ? -87.821 -71.265 256.638 1.00 43.00 429 ARG A N 1
ATOM 3510 C CA . ARG A 1 429 ? -88.536 -72.554 256.752 1.00 43.00 429 ARG A CA 1
ATOM 3511 C C . ARG A 1 429 ? -88.516 -73.429 255.492 1.00 43.00 429 ARG A C 1
ATOM 3513 O O . ARG A 1 429 ? -88.857 -74.603 255.575 1.00 43.00 429 ARG A O 1
ATOM 3520 N N . ALA A 1 430 ? -88.113 -72.884 254.342 1.00 39.72 430 ALA A N 1
ATOM 3521 C CA . ALA A 1 430 ? -87.949 -73.638 253.094 1.00 39.72 430 ALA A CA 1
ATOM 3522 C C . ALA A 1 430 ? -86.571 -74.328 253.003 1.00 39.72 430 ALA A C 1
ATOM 3524 O O . ALA A 1 430 ? -86.489 -75.556 253.013 1.00 39.72 430 ALA A O 1
ATOM 3525 N N . LYS A 1 431 ? -85.466 -73.561 253.011 1.00 33.19 431 LYS A N 1
ATOM 3526 C CA . LYS A 1 431 ? -84.093 -74.100 253.014 1.00 33.19 431 LYS A CA 1
ATOM 3527 C C . LYS A 1 431 ? -83.561 -74.462 254.412 1.00 33.19 431 LYS A C 1
ATOM 3529 O O . LYS A 1 431 ? -82.391 -74.253 254.714 1.00 33.19 431 LYS A O 1
ATOM 3534 N N . ASP A 1 432 ? -84.396 -75.133 255.202 1.00 40.41 432 ASP A N 1
ATOM 3535 C CA . ASP A 1 432 ? -83.864 -76.292 255.925 1.00 40.41 432 ASP A CA 1
ATOM 3536 C C . ASP A 1 432 ? -83.610 -77.461 254.909 1.00 40.41 432 ASP A C 1
ATOM 3538 O O . ASP A 1 432 ? -83.161 -78.523 255.339 1.00 40.41 432 ASP A O 1
ATOM 3542 N N . ARG A 1 433 ? -83.903 -77.273 253.575 1.00 43.12 433 ARG A N 1
ATOM 3543 C CA . ARG A 1 433 ? -83.769 -78.205 252.394 1.00 43.12 433 ARG A CA 1
ATOM 3544 C C . ARG A 1 433 ? -83.624 -77.653 250.824 1.00 43.12 433 ARG A C 1
ATOM 3546 O O . ARG A 1 433 ? -84.450 -78.163 250.082 1.00 43.12 433 ARG A O 1
ATOM 3553 N N . PHE A 1 434 ? -82.698 -76.757 250.229 1.00 41.16 434 PHE A N 1
ATOM 3554 C CA . PHE A 1 434 ? -82.191 -76.450 248.725 1.00 41.16 434 PHE A CA 1
ATOM 3555 C C . PHE A 1 434 ? -82.314 -75.080 247.767 1.00 41.16 434 PHE A C 1
ATOM 3557 O O . PHE A 1 434 ? -83.070 -74.207 248.188 1.00 41.16 434 PHE A O 1
ATOM 3564 N N . GLU A 1 435 ? -81.603 -74.839 246.545 1.00 47.12 435 GLU A N 1
ATOM 3565 C CA . GLU A 1 435 ? -81.201 -73.512 245.727 1.00 47.12 435 GLU A CA 1
ATOM 3566 C C . GLU A 1 435 ? -80.949 -73.339 244.061 1.00 47.12 435 GLU A C 1
ATOM 3568 O O . GLU A 1 435 ? -81.112 -74.350 243.384 1.00 47.12 435 GLU A O 1
ATOM 3573 N N . GLU A 1 436 ? -80.527 -72.134 243.414 1.00 47.50 436 GLU A N 1
ATOM 3574 C CA . GLU A 1 436 ? -79.896 -71.596 242.018 1.00 47.50 436 GLU A CA 1
ATOM 3575 C C . GLU A 1 436 ? -80.575 -71.229 240.540 1.00 47.50 436 GLU A C 1
ATOM 3577 O O . GLU A 1 436 ? -81.729 -71.626 240.420 1.00 47.50 436 GLU A O 1
ATOM 3582 N N . GLU A 1 437 ? -80.168 -70.543 239.338 1.00 50.28 437 GLU A N 1
ATOM 3583 C CA . GLU A 1 437 ? -79.058 -69.729 238.512 1.00 50.28 437 GLU A CA 1
ATOM 3584 C C . GLU A 1 437 ? -79.446 -68.964 237.053 1.00 50.28 437 GLU A C 1
ATOM 3586 O O . GLU A 1 437 ? -80.572 -69.212 236.628 1.00 50.28 437 GLU A O 1
ATOM 3591 N N . ILE A 1 438 ? -78.657 -68.091 236.232 1.00 51.66 438 ILE A N 1
ATOM 3592 C CA . ILE A 1 438 ? -78.984 -67.310 234.859 1.00 51.66 438 ILE A CA 1
ATOM 3593 C C . ILE A 1 438 ? -77.897 -66.482 233.879 1.00 51.66 438 ILE A C 1
ATOM 3595 O O . ILE A 1 438 ? -76.933 -66.008 234.474 1.00 51.66 438 ILE A O 1
ATOM 3599 N N . LYS A 1 439 ? -77.989 -66.182 232.474 1.00 48.22 439 LYS A N 1
ATOM 3600 C CA . LYS A 1 439 ? -77.080 -65.305 231.460 1.00 48.22 439 LYS A CA 1
ATOM 3601 C C . LYS A 1 439 ? -77.501 -64.829 229.904 1.00 48.22 439 LYS A C 1
ATOM 3603 O O . LYS A 1 439 ? -78.450 -65.440 229.432 1.00 48.22 439 LYS A O 1
ATOM 3608 N N . VAL A 1 440 ? -76.789 -63.895 229.074 1.00 47.22 440 VAL A N 1
ATOM 3609 C CA . VAL A 1 440 ? -76.548 -63.679 227.478 1.00 47.22 440 VAL A CA 1
ATOM 3610 C C . VAL A 1 440 ? -76.825 -62.318 226.536 1.00 47.22 440 VAL A C 1
ATOM 3612 O O . VAL A 1 440 ? -77.773 -61.629 226.889 1.00 47.22 440 VAL A O 1
ATOM 3615 N N . ALA A 1 441 ? -76.105 -61.910 225.360 1.00 46.00 441 ALA A N 1
ATOM 3616 C CA . ALA A 1 441 ? -76.348 -60.770 224.253 1.00 46.00 441 ALA A CA 1
ATOM 3617 C C . ALA A 1 441 ? -75.420 -60.512 222.872 1.00 46.00 441 ALA A C 1
ATOM 3619 O O . ALA A 1 441 ? -74.325 -61.066 222.895 1.00 46.00 441 ALA A O 1
ATOM 3620 N N . LEU A 1 442 ? -75.729 -59.705 221.722 1.00 44.00 442 LEU A N 1
ATOM 3621 C CA . LEU A 1 442 ? -74.848 -59.214 220.463 1.00 44.00 442 LEU A CA 1
ATOM 3622 C C . LEU A 1 442 ? -75.357 -58.219 219.204 1.00 44.00 442 LEU A C 1
ATOM 3624 O O . LEU A 1 442 ? -76.554 -57.952 219.216 1.00 44.00 442 LEU A O 1
ATOM 3628 N N . THR A 1 443 ? -74.570 -57.678 218.133 1.00 41.16 443 THR A N 1
ATOM 3629 C CA . THR A 1 443 ? -74.895 -56.652 216.925 1.00 41.16 443 THR A CA 1
ATOM 3630 C C . THR A 1 443 ? -74.032 -56.460 215.496 1.00 41.16 443 THR A C 1
ATOM 3632 O O . THR A 1 443 ? -73.050 -57.186 215.368 1.00 41.16 443 THR A O 1
ATOM 3635 N N . THR A 1 444 ? -74.313 -55.583 214.391 1.00 39.03 444 THR A N 1
ATOM 3636 C CA . THR A 1 444 ? -73.542 -55.304 212.992 1.00 39.03 444 THR A CA 1
ATOM 3637 C C . THR A 1 444 ? -73.878 -54.072 211.897 1.00 39.03 444 THR A C 1
ATOM 3639 O O . THR A 1 444 ? -74.877 -53.414 212.164 1.00 39.03 444 THR A O 1
ATOM 3642 N N . GLU A 1 445 ? -73.159 -53.711 210.706 1.00 42.06 445 GLU A N 1
ATOM 3643 C CA . GLU A 1 445 ? -73.376 -52.566 209.585 1.00 42.06 445 GLU A CA 1
ATOM 3644 C C . GLU A 1 445 ? -72.529 -52.456 208.136 1.00 42.06 445 GLU A C 1
ATOM 3646 O O . GLU A 1 445 ? -71.518 -53.148 208.112 1.00 42.06 445 GLU A O 1
ATOM 3651 N N . GLN A 1 446 ? -72.835 -51.641 206.991 1.00 44.28 446 GLN A N 1
ATOM 3652 C CA . GLN A 1 446 ? -72.015 -50.828 205.856 1.00 44.28 446 GLN A CA 1
ATOM 3653 C C . GLN A 1 446 ? -72.436 -50.546 204.250 1.00 44.28 446 GLN A C 1
ATOM 3655 O O . GLN A 1 446 ? -73.336 -51.242 203.794 1.00 44.28 446 GLN A O 1
ATOM 3660 N N . LYS A 1 447 ? -71.876 -49.563 203.362 1.00 46.97 447 LYS A N 1
ATOM 3661 C CA . LYS A 1 447 ? -72.268 -49.031 201.887 1.00 46.97 447 LYS A CA 1
ATOM 3662 C C . LYS A 1 447 ? -71.232 -48.242 200.821 1.00 46.97 447 LYS A C 1
ATOM 3664 O O . LYS A 1 447 ? -70.259 -47.769 201.393 1.00 46.97 447 LYS A O 1
ATOM 3669 N N . HIS A 1 448 ? -71.393 -47.999 199.406 1.00 41.75 448 HIS A N 1
ATOM 3670 C CA . HIS A 1 448 ? -70.803 -46.903 198.354 1.00 41.75 448 HIS A CA 1
ATOM 3671 C C . HIS A 1 448 ? -70.852 -46.963 196.667 1.00 41.75 448 HIS A C 1
ATOM 3673 O O . HIS A 1 448 ? -71.294 -48.009 196.203 1.00 41.75 448 HIS A O 1
ATOM 3679 N N . HIS A 1 449 ? -70.458 -45.949 195.723 1.00 43.50 449 HIS A N 1
ATOM 3680 C CA . HIS A 1 449 ? -70.559 -45.852 194.110 1.00 43.50 449 HIS A CA 1
ATOM 3681 C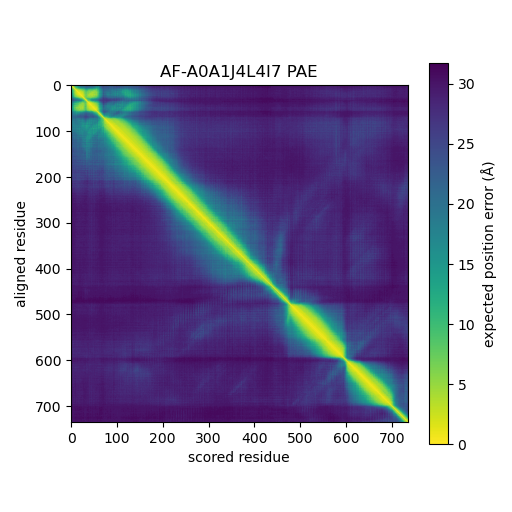 C . HIS A 1 449 ? -69.836 -44.724 193.067 1.00 43.50 449 HIS A C 1
ATOM 3683 O O . HIS A 1 449 ? -69.346 -43.739 193.621 1.00 43.50 449 HIS A O 1
ATOM 3689 N N . ASN A 1 450 ? -69.769 -44.732 191.626 1.00 44.41 450 ASN A N 1
ATOM 3690 C CA . ASN A 1 450 ? -69.134 -43.684 190.569 1.00 44.41 450 ASN A CA 1
ATOM 3691 C C . ASN A 1 450 ? -69.321 -43.592 188.880 1.00 44.41 450 ASN A C 1
ATOM 3693 O O . ASN A 1 450 ? -70.122 -44.390 188.405 1.00 44.41 450 ASN A O 1
ATOM 3697 N N . THR A 1 451 ? -68.664 -42.697 187.959 1.00 42.81 451 THR A N 1
ATOM 3698 C CA . THR A 1 451 ? -68.882 -42.279 186.393 1.00 42.81 451 THR A CA 1
ATOM 3699 C C . THR A 1 451 ? -67.727 -41.515 185.437 1.00 42.81 451 THR A C 1
ATOM 3701 O O . THR A 1 451 ? -66.757 -41.193 186.107 1.00 42.81 451 THR A O 1
ATOM 3704 N N . THR A 1 452 ? -67.552 -41.015 184.086 1.00 44.22 452 THR A N 1
ATOM 3705 C CA . THR A 1 452 ? -67.940 -41.001 182.511 1.00 44.22 452 THR A CA 1
ATOM 3706 C C . THR A 1 452 ? -67.202 -39.982 181.370 1.00 44.22 452 THR A C 1
ATOM 3708 O O . THR A 1 452 ? -66.721 -38.956 181.847 1.00 44.22 452 THR A O 1
ATOM 3711 N N . ASN A 1 453 ? -67.104 -40.091 179.934 1.00 45.34 453 ASN A N 1
ATOM 3712 C CA . ASN A 1 453 ? -66.558 -39.059 178.806 1.00 45.34 453 ASN A CA 1
ATOM 3713 C C . ASN A 1 453 ? -66.642 -39.185 177.117 1.00 45.34 453 ASN A C 1
ATOM 3715 O O . ASN A 1 453 ? -67.207 -40.189 176.701 1.00 45.34 453 ASN A O 1
ATOM 3719 N N . THR A 1 454 ? -66.134 -38.268 176.128 1.00 46.09 454 THR A N 1
ATOM 3720 C CA . THR A 1 454 ? -66.266 -38.168 174.507 1.00 46.09 454 THR A CA 1
ATOM 3721 C C . THR A 1 454 ? -65.282 -37.281 173.464 1.00 46.09 454 THR A C 1
ATOM 3723 O O . THR A 1 454 ? -64.491 -36.568 174.075 1.00 46.09 454 THR A O 1
ATOM 3726 N N . LYS A 1 455 ? -65.254 -37.229 172.009 1.00 47.97 455 LYS A N 1
ATOM 3727 C CA . LYS A 1 455 ? -64.642 -36.201 170.881 1.00 47.97 455 LYS A CA 1
ATOM 3728 C C . LYS A 1 455 ? -64.500 -36.478 169.209 1.00 47.97 455 LYS A C 1
ATOM 3730 O O . LYS A 1 455 ? -64.762 -37.626 168.883 1.00 47.97 455 LYS A O 1
ATOM 3735 N N . LYS A 1 456 ? -64.137 -35.558 168.144 1.00 47.38 456 LYS A N 1
ATOM 3736 C CA . LYS A 1 456 ? -63.961 -35.718 166.521 1.00 47.38 456 LYS A CA 1
ATOM 3737 C C . LYS A 1 456 ? -63.402 -34.588 165.384 1.00 47.38 456 LYS A C 1
ATOM 3739 O O . LYS A 1 456 ? -63.583 -33.431 165.759 1.00 47.38 456 LYS A O 1
ATOM 3744 N N . GLN A 1 457 ? -62.900 -34.777 164.038 1.00 47.41 457 GLN A N 1
ATOM 3745 C CA . GLN A 1 457 ? -62.635 -33.775 162.772 1.00 47.41 457 GLN A CA 1
ATOM 3746 C C . GLN A 1 457 ? -62.033 -34.196 161.236 1.00 47.41 457 GLN A C 1
ATOM 3748 O O . GLN A 1 457 ? -61.539 -35.316 161.200 1.00 47.41 457 GLN A O 1
ATOM 3753 N N . THR A 1 458 ? -61.987 -33.418 160.016 1.00 45.44 458 THR A N 1
ATOM 3754 C CA . THR A 1 458 ? -61.495 -33.725 158.489 1.00 45.44 458 THR A CA 1
ATOM 3755 C C . THR A 1 458 ? -61.170 -32.630 157.238 1.00 45.44 458 THR A C 1
ATOM 3757 O O . THR A 1 458 ? -61.600 -31.496 157.432 1.00 45.44 458 THR A O 1
ATOM 3760 N N . THR A 1 459 ? -60.584 -32.910 155.941 1.00 44.78 459 THR A N 1
ATOM 3761 C CA . THR A 1 459 ? -60.777 -32.375 154.396 1.00 44.78 459 THR A CA 1
ATOM 3762 C C . THR A 1 459 ? -59.686 -31.705 153.274 1.00 44.78 459 THR A C 1
ATOM 3764 O O . THR A 1 459 ? -58.876 -30.932 153.766 1.00 44.78 459 THR A O 1
ATOM 3767 N N . LEU A 1 460 ? -59.686 -31.851 151.827 1.00 42.97 460 LEU A N 1
ATOM 3768 C CA . LEU A 1 460 ? -59.301 -30.935 150.519 1.00 42.97 460 LEU A CA 1
ATOM 3769 C C . LEU A 1 460 ? -58.280 -31.178 149.169 1.00 42.97 460 LEU A C 1
ATOM 3771 O O . LEU A 1 460 ? -57.246 -31.798 149.384 1.00 42.97 460 LEU A O 1
ATOM 3775 N N . LYS A 1 461 ? -58.454 -30.598 147.850 1.00 42.19 461 LYS A N 1
ATOM 3776 C CA . LYS A 1 461 ? -57.526 -30.082 146.592 1.00 42.19 461 LYS A CA 1
ATOM 3777 C C . LYS A 1 461 ? -57.364 -30.598 144.979 1.00 42.19 461 LYS A C 1
ATOM 3779 O O . LYS A 1 461 ? -57.679 -31.757 144.759 1.00 42.19 461 LYS A O 1
ATOM 3784 N N . SER A 1 462 ? -56.888 -29.837 143.845 1.00 43.50 462 SER A N 1
ATOM 3785 C CA . SER A 1 462 ? -56.716 -30.136 142.250 1.00 43.50 462 SER A CA 1
ATOM 3786 C C . SER A 1 462 ? -55.779 -29.285 141.114 1.00 43.50 462 SER A C 1
ATOM 3788 O O . SER A 1 462 ? -55.163 -28.337 141.609 1.00 43.50 462 SER A O 1
ATOM 3790 N N . SER A 1 463 ? -55.576 -29.554 139.702 1.00 42.50 463 SER A N 1
ATOM 3791 C CA . SER A 1 463 ? -54.974 -28.756 138.399 1.00 42.50 463 SER A CA 1
ATOM 3792 C C . SER A 1 463 ? -54.554 -29.531 136.961 1.00 42.50 463 SER A C 1
ATOM 3794 O O . SER A 1 463 ? -54.588 -30.744 137.135 1.00 42.50 463 SER A O 1
ATOM 3796 N N . GLY A 1 464 ? -54.121 -29.230 135.607 1.00 39.53 464 GLY A N 1
ATOM 3797 C CA . GLY A 1 464 ? -53.916 -28.190 134.389 1.00 39.53 464 GLY A CA 1
ATOM 3798 C C . GLY A 1 464 ? -52.998 -28.483 132.980 1.00 39.53 464 GLY A C 1
ATOM 3799 O O . GLY A 1 464 ? -52.069 -29.269 133.155 1.00 39.53 464 GLY A O 1
ATOM 3800 N N . HIS A 1 465 ? -53.116 -27.945 131.642 1.00 38.75 465 HIS A N 1
ATOM 3801 C CA . HIS A 1 465 ? -52.210 -28.149 130.301 1.00 38.75 465 HIS A CA 1
ATOM 3802 C C . HIS A 1 465 ? -52.256 -27.336 128.805 1.00 38.75 465 HIS A C 1
ATOM 3804 O O . HIS A 1 465 ? -53.054 -26.407 128.750 1.00 38.75 465 HIS A O 1
ATOM 3810 N N . ILE A 1 466 ? -51.469 -27.615 127.625 1.00 41.38 466 ILE A N 1
ATOM 3811 C CA . ILE A 1 466 ? -51.217 -26.981 126.146 1.00 41.38 466 ILE A CA 1
ATOM 3812 C C . ILE A 1 466 ? -50.820 -27.958 124.868 1.00 41.38 466 ILE A C 1
ATOM 3814 O O . ILE A 1 466 ? -50.496 -29.086 125.211 1.00 41.38 466 ILE A O 1
ATOM 3818 N N . VAL A 1 467 ? -50.754 -27.632 123.483 1.00 37.41 467 VAL A N 1
ATOM 3819 C CA . VAL A 1 467 ? -49.907 -28.285 122.310 1.00 37.41 467 VAL A CA 1
ATOM 3820 C C . VAL A 1 467 ? -49.812 -27.662 120.800 1.00 37.41 467 VAL A C 1
ATOM 3822 O O . VAL A 1 467 ? -50.500 -26.681 120.537 1.00 37.41 467 VAL A O 1
ATOM 3825 N N . GLU A 1 468 ? -48.979 -28.193 119.820 1.00 36.09 468 GLU A N 1
ATOM 3826 C CA . GLU A 1 468 ? -48.494 -27.732 118.421 1.00 36.09 468 GLU A CA 1
ATOM 3827 C C . GLU A 1 468 ? -48.687 -28.719 117.170 1.00 36.09 468 GLU A C 1
ATOM 3829 O O . GLU A 1 468 ? -48.803 -29.915 117.429 1.00 36.09 468 GLU A O 1
ATOM 3834 N N . LEU A 1 469 ? -48.672 -28.304 115.845 1.00 33.62 469 LEU A N 1
ATOM 3835 C CA . LEU A 1 469 ? -48.423 -29.168 114.603 1.00 33.62 469 LEU A CA 1
ATOM 3836 C C . LEU A 1 469 ? -48.308 -28.491 113.163 1.00 33.62 469 LEU A C 1
ATOM 3838 O O . LEU A 1 469 ? -48.525 -27.290 113.028 1.00 33.62 469 LEU A O 1
ATOM 3842 N N . THR A 1 470 ? -48.023 -29.268 112.073 1.00 38.25 470 THR A N 1
ATOM 3843 C CA . THR A 1 470 ? -47.599 -28.848 110.679 1.00 38.25 470 THR A CA 1
ATOM 3844 C C . THR A 1 470 ? -48.291 -29.598 109.492 1.00 38.25 470 THR A C 1
ATOM 3846 O O . THR A 1 470 ? -48.414 -30.817 109.582 1.00 38.25 470 THR A O 1
ATOM 3849 N N . VAL A 1 471 ? -48.639 -28.963 108.336 1.00 35.56 471 VAL A N 1
ATOM 3850 C CA . VAL A 1 471 ? -49.103 -29.656 107.075 1.00 35.56 471 VAL A CA 1
ATOM 3851 C C . VAL A 1 471 ? -48.868 -28.871 105.746 1.00 35.56 471 VAL A C 1
ATOM 3853 O O . VAL A 1 471 ? -48.847 -27.643 105.749 1.00 35.56 471 VAL A O 1
ATOM 3856 N N . LEU A 1 472 ? -48.777 -29.574 104.596 1.00 44.69 472 LEU A N 1
ATOM 3857 C CA . LEU A 1 472 ? -48.959 -29.049 103.214 1.00 44.69 472 LEU A CA 1
ATOM 3858 C C . LEU A 1 472 ? -50.446 -28.760 102.868 1.00 44.69 472 LEU A C 1
ATOM 3860 O O . LEU A 1 472 ? -51.323 -29.465 103.369 1.00 44.69 472 LEU A O 1
ATOM 3864 N N . PRO A 1 473 ? -50.751 -27.858 101.908 1.00 44.12 473 PRO A N 1
ATOM 3865 C CA . PRO A 1 473 ? -52.089 -27.707 101.330 1.00 44.12 473 PRO A CA 1
ATOM 3866 C C . PRO A 1 473 ? -52.252 -28.405 99.959 1.00 44.12 473 PRO A C 1
ATOM 3868 O O . PRO A 1 473 ? -51.585 -28.050 98.990 1.00 44.12 473 PRO A O 1
ATOM 3871 N N . GLN A 1 474 ? -53.222 -29.322 99.831 1.00 48.56 474 GLN A N 1
ATOM 3872 C CA . GLN A 1 474 ? -53.736 -29.793 98.530 1.00 48.56 474 GLN A CA 1
ATOM 3873 C C . GLN A 1 474 ? -55.272 -29.706 98.472 1.00 48.56 474 GLN A C 1
ATOM 3875 O O . GLN A 1 474 ? -55.975 -30.700 98.650 1.00 48.56 474 GLN A O 1
ATOM 3880 N N . LYS A 1 475 ? -55.770 -28.484 98.246 1.00 47.31 475 LYS A N 1
ATOM 3881 C CA . LYS A 1 475 ? -57.094 -28.100 97.705 1.00 47.31 475 LYS A CA 1
ATOM 3882 C C . LYS A 1 475 ? -57.160 -26.574 97.683 1.00 47.31 475 LYS A C 1
ATOM 3884 O O . LYS A 1 475 ? -56.795 -25.956 98.681 1.00 47.31 475 LYS A O 1
ATOM 3889 N N . LEU A 1 476 ? -57.596 -25.966 96.579 1.00 57.59 476 LEU A N 1
ATOM 3890 C CA . LEU A 1 476 ? -57.617 -24.497 96.455 1.00 57.59 476 LEU A CA 1
ATOM 3891 C C . LEU A 1 476 ? -58.947 -23.886 96.914 1.00 57.59 476 LEU A C 1
ATOM 3893 O O . LEU A 1 476 ? -59.006 -22.697 97.224 1.00 57.59 476 LEU A O 1
ATOM 3897 N N . SER A 1 477 ? -60.008 -24.687 97.027 1.00 50.66 477 SER A N 1
ATOM 3898 C CA . SER A 1 477 ? -61.223 -24.293 97.741 1.00 50.66 477 SER A CA 1
ATOM 3899 C C . SER A 1 477 ? -61.962 -25.497 98.328 1.00 50.66 477 SER A C 1
ATOM 3901 O O . SER A 1 477 ? -61.738 -26.639 97.944 1.00 50.66 477 SER A O 1
ATOM 3903 N N . GLN A 1 478 ? -62.894 -25.234 99.247 1.00 53.41 478 GLN A N 1
ATOM 3904 C CA . GLN A 1 478 ? -63.941 -26.193 99.627 1.00 53.41 478 GLN A CA 1
ATOM 3905 C C . GLN A 1 478 ? -65.264 -25.943 98.878 1.00 53.41 478 GLN A C 1
ATOM 3907 O O . GLN A 1 478 ? -66.217 -26.700 99.048 1.00 53.41 478 GLN A O 1
ATOM 3912 N N . LYS A 1 479 ? -65.346 -24.894 98.041 1.00 56.03 479 LYS A N 1
ATOM 3913 C CA . LYS A 1 479 ? -66.520 -24.601 97.205 1.00 56.03 479 LYS A CA 1
ATOM 3914 C C . LYS A 1 479 ? -66.272 -25.058 95.759 1.00 56.03 479 LYS A C 1
ATOM 3916 O O . LYS A 1 479 ? -65.400 -24.481 95.106 1.00 56.03 479 LYS A O 1
ATOM 3921 N N . PRO A 1 480 ? -67.045 -26.024 95.220 1.00 63.47 480 PRO A N 1
ATOM 3922 C CA . PRO A 1 480 ? -66.788 -26.595 93.893 1.00 63.47 480 PRO A CA 1
ATOM 3923 C C . PRO A 1 480 ? -66.941 -25.576 92.752 1.00 63.47 480 PRO A C 1
ATOM 3925 O O . PRO A 1 480 ? -66.294 -25.706 91.720 1.00 63.47 480 PRO A O 1
ATOM 3928 N N . GLU A 1 481 ? -67.740 -24.525 92.945 1.00 65.69 481 GLU A N 1
ATOM 3929 C CA . GLU A 1 481 ? -67.903 -23.419 91.990 1.00 65.69 481 GLU A CA 1
ATOM 3930 C C . GLU A 1 481 ? -66.623 -22.574 91.844 1.00 65.69 481 GLU A C 1
ATOM 3932 O O . GLU A 1 481 ? -66.288 -22.123 90.747 1.00 65.69 481 GLU A O 1
ATOM 3937 N N . ILE A 1 482 ? -65.882 -22.389 92.944 1.00 62.84 482 ILE A N 1
ATOM 3938 C CA . ILE A 1 482 ? -64.624 -21.627 92.974 1.00 62.84 482 ILE A CA 1
ATOM 3939 C C . ILE A 1 482 ? -63.488 -22.475 92.401 1.00 62.84 482 ILE A C 1
ATOM 3941 O O . ILE A 1 482 ? -62.702 -21.988 91.595 1.00 62.84 482 ILE A O 1
ATOM 3945 N N . GLU A 1 483 ? -63.426 -23.759 92.761 1.00 69.88 483 GLU A N 1
ATOM 3946 C CA . GLU A 1 483 ? -62.415 -24.669 92.213 1.00 69.88 483 GLU A CA 1
ATOM 3947 C C . GLU A 1 483 ? -62.629 -24.891 90.703 1.00 69.88 483 GLU A C 1
ATOM 3949 O O . GLU A 1 483 ? -61.670 -24.817 89.938 1.00 69.88 483 GLU A O 1
ATOM 3954 N N . LYS A 1 484 ? -63.884 -25.001 90.233 1.00 75.19 484 LYS A N 1
ATOM 3955 C CA . LYS A 1 484 ? -64.198 -25.037 88.794 1.00 75.19 484 LYS A CA 1
ATOM 3956 C C . LYS A 1 484 ? -63.795 -23.753 88.062 1.00 75.19 484 LYS A C 1
ATOM 3958 O O . LYS A 1 484 ? -63.219 -23.843 86.985 1.00 75.19 484 LYS A O 1
ATOM 3963 N N . THR A 1 485 ? -64.080 -22.570 88.610 1.00 72.62 485 THR A N 1
ATOM 3964 C CA . THR A 1 485 ? -63.730 -21.302 87.935 1.00 72.62 485 THR A CA 1
ATOM 3965 C C . THR A 1 485 ? -62.225 -21.026 87.928 1.00 72.62 485 THR A C 1
ATOM 3967 O O . THR A 1 485 ? -61.721 -20.495 86.940 1.00 72.62 485 THR A O 1
ATOM 3970 N N . LEU A 1 486 ? -61.487 -21.457 88.958 1.00 70.06 486 LEU A N 1
ATOM 3971 C CA . LEU A 1 486 ? -60.021 -21.496 88.925 1.00 70.06 486 LEU A CA 1
ATOM 3972 C C . LEU A 1 486 ? -59.509 -22.453 87.842 1.00 70.06 486 LEU A C 1
ATOM 3974 O O . LEU A 1 486 ? -58.632 -22.068 87.070 1.00 70.06 486 LEU A O 1
ATOM 3978 N N . GLN A 1 487 ? -60.085 -23.652 87.724 1.00 74.19 487 GLN A N 1
ATOM 3979 C CA . GLN A 1 487 ? -59.690 -24.614 86.694 1.00 74.19 487 GLN A CA 1
ATOM 3980 C C . GLN A 1 487 ? -59.984 -24.090 85.277 1.00 74.19 487 GLN A C 1
ATOM 3982 O O . GLN A 1 487 ? -59.097 -24.119 84.429 1.00 74.19 487 GLN A O 1
ATOM 3987 N N . ASP A 1 488 ? -61.169 -23.512 85.040 1.00 75.56 488 ASP A N 1
ATOM 3988 C CA . ASP A 1 488 ? -61.533 -22.862 83.771 1.00 75.56 488 ASP A CA 1
ATOM 3989 C C . ASP A 1 488 ? -60.573 -21.704 83.422 1.00 75.56 488 ASP A C 1
ATOM 3991 O O . ASP A 1 488 ? -60.307 -21.453 82.246 1.00 75.56 488 ASP A O 1
ATOM 3995 N N . HIS A 1 489 ? -60.053 -20.976 84.419 1.00 73.00 489 HIS A N 1
ATOM 3996 C CA . HIS A 1 489 ? -59.063 -19.913 84.212 1.00 73.00 489 HIS A CA 1
ATOM 3997 C C . HIS A 1 489 ? -57.672 -20.469 83.884 1.00 73.00 489 HIS A C 1
ATOM 3999 O O . HIS A 1 489 ? -57.033 -19.961 82.964 1.00 73.00 489 HIS A O 1
ATOM 4005 N N . ILE A 1 490 ? -57.231 -21.529 84.569 1.00 73.56 490 ILE A N 1
ATOM 4006 C CA . ILE A 1 490 ? -55.976 -22.228 84.255 1.00 73.56 490 ILE A CA 1
ATOM 4007 C C . ILE A 1 490 ? -56.037 -22.785 82.828 1.00 73.56 490 ILE A C 1
ATOM 4009 O O . ILE A 1 490 ? -55.156 -22.486 82.031 1.00 73.56 490 ILE A O 1
ATOM 4013 N N . THR A 1 491 ? -57.105 -23.496 82.454 1.00 74.44 491 THR A N 1
ATOM 4014 C CA . THR A 1 491 ? -57.262 -24.045 81.096 1.00 74.44 491 THR A CA 1
ATOM 4015 C C . THR A 1 491 ? -57.306 -22.952 80.024 1.00 74.44 491 THR A C 1
ATOM 4017 O O . THR A 1 491 ? -56.709 -23.122 78.966 1.00 74.44 491 THR A O 1
ATOM 4020 N N . LYS A 1 492 ? -57.944 -21.800 80.280 1.00 77.88 492 LYS A N 1
ATOM 4021 C CA . LYS A 1 492 ? -57.895 -20.652 79.351 1.00 77.88 492 LYS A CA 1
ATOM 4022 C C . LYS A 1 492 ? -56.490 -20.067 79.213 1.00 77.88 492 LYS A C 1
ATOM 4024 O O . LYS A 1 492 ? -56.113 -19.704 78.105 1.00 77.88 492 LYS A O 1
ATOM 4029 N N . PHE A 1 493 ? -55.729 -19.987 80.305 1.00 77.31 493 PHE A N 1
ATOM 4030 C CA . PHE A 1 493 ? -54.345 -19.514 80.283 1.00 77.31 493 PHE A CA 1
ATOM 4031 C C . PHE A 1 493 ? -53.429 -20.480 79.517 1.00 77.31 493 PHE A C 1
ATOM 4033 O O . PHE A 1 493 ? -52.685 -20.035 78.649 1.00 77.31 493 PHE A O 1
ATOM 4040 N N . THR A 1 494 ? -53.538 -21.792 79.760 1.00 75.62 494 THR A N 1
ATOM 4041 C CA . THR A 1 494 ? -52.803 -22.817 78.999 1.00 75.62 494 THR A CA 1
ATOM 4042 C C . THR A 1 494 ? -53.143 -22.741 77.512 1.00 75.62 494 THR A C 1
ATOM 4044 O O . THR A 1 494 ? -52.244 -22.542 76.706 1.00 75.62 494 THR A O 1
ATOM 4047 N N . ASN A 1 495 ? -54.431 -22.747 77.147 1.00 76.44 495 ASN A N 1
ATOM 4048 C CA . ASN A 1 495 ? -54.851 -22.649 75.746 1.00 76.44 495 ASN A CA 1
ATOM 4049 C C . ASN A 1 495 ? -54.350 -21.364 75.056 1.00 76.44 495 ASN A C 1
ATOM 4051 O O . ASN A 1 495 ? -54.058 -21.393 73.864 1.00 76.44 495 ASN A O 1
ATOM 4055 N N . ALA A 1 496 ? -54.269 -20.235 75.771 1.00 71.25 496 ALA A N 1
ATOM 4056 C CA . ALA A 1 496 ? -53.715 -18.993 75.231 1.00 71.25 496 ALA A CA 1
ATOM 4057 C C . ALA A 1 496 ? -52.193 -19.090 75.022 1.00 71.25 496 ALA A C 1
ATOM 4059 O O . ALA A 1 496 ? -51.705 -18.721 73.957 1.00 71.25 496 ALA A O 1
ATOM 4060 N N . SER A 1 497 ? -51.468 -19.651 75.996 1.00 70.75 497 SER A N 1
ATOM 4061 C CA . SER A 1 497 ? -50.027 -19.910 75.900 1.00 70.75 497 SER A CA 1
ATOM 4062 C C . SER A 1 497 ? -49.689 -20.877 74.761 1.00 70.75 497 SER A C 1
ATOM 4064 O O . SER A 1 497 ? -48.716 -20.654 74.048 1.00 70.75 497 SER A O 1
ATOM 4066 N N . ASP A 1 498 ? -50.491 -21.924 74.555 1.00 76.31 498 ASP A N 1
ATOM 4067 C CA . ASP A 1 498 ? -50.300 -22.894 73.472 1.00 76.31 498 ASP A CA 1
ATOM 4068 C C . ASP A 1 498 ? -50.520 -22.242 72.092 1.00 76.31 498 ASP A C 1
ATOM 4070 O O . ASP A 1 498 ? -49.774 -22.510 71.149 1.00 76.31 498 ASP A O 1
ATOM 4074 N N . TYR A 1 499 ? -51.498 -21.333 71.976 1.00 82.31 499 TYR A N 1
ATOM 4075 C CA . TYR A 1 499 ? -51.711 -20.523 70.768 1.00 82.31 499 TYR A CA 1
ATOM 4076 C C . TYR A 1 499 ? -50.560 -19.542 70.500 1.00 82.31 499 TYR A C 1
ATOM 4078 O O . TYR A 1 499 ? -50.176 -19.357 69.346 1.00 82.31 499 TYR A O 1
ATOM 4086 N N . GLU A 1 500 ? -50.007 -18.918 71.542 1.00 73.25 500 GLU A N 1
ATOM 4087 C CA . GLU A 1 500 ? -48.868 -18.000 71.426 1.00 73.25 500 GLU A CA 1
ATOM 4088 C C . GLU A 1 500 ? -47.589 -18.746 71.010 1.00 73.25 500 GLU A C 1
ATOM 4090 O O . GLU A 1 500 ? -46.899 -18.313 70.087 1.00 73.25 500 GLU A O 1
ATOM 4095 N N . ILE A 1 501 ? -47.330 -19.924 71.591 1.00 76.62 501 ILE A N 1
ATOM 4096 C CA . ILE A 1 501 ? -46.232 -20.816 71.183 1.00 76.62 501 ILE A CA 1
ATOM 4097 C C . ILE A 1 501 ? -46.399 -21.245 69.719 1.00 76.62 501 ILE A C 1
ATOM 4099 O O . ILE A 1 501 ? -45.465 -21.086 68.936 1.00 76.62 501 ILE A O 1
ATOM 4103 N N . ALA A 1 502 ? -47.587 -21.706 69.311 1.00 77.75 502 ALA A N 1
ATOM 4104 C CA . ALA A 1 502 ? -47.844 -22.106 67.926 1.00 77.75 502 ALA A CA 1
ATOM 4105 C C . ALA A 1 502 ? -47.676 -20.942 66.927 1.00 77.75 502 ALA A C 1
ATOM 4107 O O . ALA A 1 502 ? -47.161 -21.135 65.823 1.00 77.75 502 ALA A O 1
ATOM 4108 N N . ALA A 1 503 ? -48.059 -19.717 67.307 1.00 76.12 503 ALA A N 1
ATOM 4109 C CA . ALA A 1 503 ? -47.825 -18.525 66.494 1.00 76.12 503 ALA A CA 1
ATOM 4110 C C . ALA A 1 503 ? -46.325 -18.196 66.366 1.00 76.12 503 ALA A C 1
ATOM 4112 O O . ALA A 1 503 ? -45.860 -17.868 65.272 1.00 76.12 503 ALA A O 1
ATOM 4113 N N . ILE A 1 504 ? -45.554 -18.333 67.451 1.00 73.69 504 ILE A N 1
ATOM 4114 C CA . ILE A 1 504 ? -44.094 -18.158 67.447 1.00 73.69 504 ILE A CA 1
ATOM 4115 C C . ILE A 1 504 ? -43.417 -19.223 66.570 1.00 73.69 504 ILE A C 1
ATOM 4117 O O . ILE A 1 504 ? -42.546 -18.876 65.773 1.00 73.69 504 ILE A O 1
ATOM 4121 N N . GLU A 1 505 ? -43.837 -20.490 66.643 1.00 81.12 505 GLU A N 1
ATOM 4122 C CA . GLU A 1 505 ? -43.329 -21.563 65.775 1.00 81.12 505 GLU A CA 1
ATOM 4123 C C . GLU A 1 505 ? -43.625 -21.288 64.291 1.00 81.12 505 GLU A C 1
ATOM 4125 O O . GLU A 1 505 ? -42.723 -21.395 63.458 1.00 81.12 505 GLU A O 1
ATOM 4130 N N . MET A 1 506 ? -44.840 -20.836 63.952 1.00 83.69 506 MET A N 1
ATOM 4131 C CA . MET A 1 506 ? -45.185 -20.437 62.580 1.00 83.69 506 MET A CA 1
ATOM 4132 C C . MET A 1 506 ? -44.332 -19.266 62.067 1.00 83.69 506 MET A C 1
ATOM 4134 O O . MET A 1 506 ? -43.920 -19.275 60.905 1.00 83.69 506 MET A O 1
ATOM 4138 N N . VAL A 1 507 ? -44.033 -18.272 62.911 1.00 76.88 507 VAL A N 1
ATOM 4139 C CA . VAL A 1 507 ? -43.117 -17.171 62.561 1.00 76.88 507 VAL A CA 1
ATOM 4140 C C . VAL A 1 507 ? -41.685 -17.685 62.385 1.00 76.88 507 VAL A C 1
ATOM 4142 O O . VAL A 1 507 ? -41.003 -17.278 61.445 1.00 76.88 507 VAL A O 1
ATOM 4145 N N . PHE A 1 508 ? -41.231 -18.611 63.232 1.00 81.19 508 PHE A N 1
ATOM 4146 C CA . PHE A 1 508 ? -39.887 -19.183 63.154 1.00 81.19 508 PHE A CA 1
ATOM 4147 C C . PHE A 1 508 ? -39.678 -19.990 61.863 1.00 81.19 508 PHE A C 1
ATOM 4149 O O . PHE A 1 508 ? -38.673 -19.801 61.173 1.00 81.19 508 PHE A O 1
ATOM 4156 N N . ASP A 1 509 ? -40.646 -20.829 61.480 1.00 83.88 509 ASP A N 1
ATOM 4157 C CA . ASP A 1 509 ? -40.609 -21.565 60.211 1.00 83.88 509 ASP A CA 1
ATOM 4158 C C . ASP A 1 509 ? -40.748 -20.636 58.990 1.00 83.88 509 ASP A C 1
ATOM 4160 O O . ASP A 1 509 ? -40.090 -20.867 57.972 1.00 83.88 509 ASP A O 1
ATOM 4164 N N . ALA A 1 510 ? -41.520 -19.545 59.081 1.00 79.00 510 ALA A N 1
ATOM 4165 C CA . ALA A 1 510 ? -41.592 -18.536 58.021 1.00 79.00 510 ALA A CA 1
ATOM 4166 C C . ALA A 1 510 ? -40.245 -17.816 57.809 1.00 79.00 510 ALA A C 1
ATOM 4168 O O . ALA A 1 510 ? -39.761 -17.741 56.678 1.00 79.00 510 ALA A O 1
ATOM 4169 N N . VAL A 1 511 ? -39.595 -17.360 58.888 1.00 78.94 511 VAL A N 1
ATOM 4170 C CA . VAL A 1 511 ? -38.260 -16.728 58.847 1.00 78.94 511 VAL A CA 1
ATOM 4171 C C . VAL A 1 511 ? -37.207 -17.699 58.305 1.00 78.94 511 VAL A C 1
ATOM 4173 O O . VAL A 1 511 ? -36.393 -17.331 57.457 1.00 78.94 511 VAL A O 1
ATOM 4176 N N . LYS A 1 512 ? -37.246 -18.962 58.735 1.00 85.06 512 LYS A N 1
ATOM 4177 C CA . LYS A 1 512 ? -36.354 -20.023 58.250 1.00 85.06 512 LYS A CA 1
ATOM 4178 C C . LYS A 1 512 ? -36.559 -20.317 56.759 1.00 85.06 512 LYS A C 1
ATOM 4180 O O . LYS A 1 512 ? -35.582 -20.441 56.026 1.00 85.06 512 LYS A O 1
ATOM 4185 N N . SER A 1 513 ? -37.810 -20.365 56.298 1.00 85.00 513 SER A N 1
ATOM 4186 C CA . SER A 1 513 ? -38.163 -20.521 54.881 1.00 85.00 513 SER A CA 1
ATOM 4187 C C . SER A 1 513 ? -37.670 -19.342 54.030 1.00 85.00 513 SER A C 1
ATOM 4189 O O . SER A 1 513 ? -37.084 -19.545 52.962 1.00 85.00 513 SER A O 1
ATOM 4191 N N . GLN A 1 514 ? -37.813 -18.106 54.526 1.00 82.88 514 GLN A N 1
ATOM 4192 C CA . GLN A 1 514 ? -37.268 -16.916 53.868 1.00 82.88 514 GLN A CA 1
ATOM 4193 C C . GLN A 1 514 ? -35.735 -16.975 53.780 1.00 82.88 514 GLN A C 1
ATOM 4195 O O . GLN A 1 514 ? -35.188 -16.787 52.695 1.00 82.88 514 GLN A O 1
ATOM 4200 N N . ALA A 1 515 ? -35.040 -17.309 54.871 1.00 80.38 515 ALA A N 1
ATOM 4201 C CA . ALA A 1 515 ? -33.580 -17.418 54.888 1.00 80.38 515 ALA A CA 1
ATOM 4202 C C . ALA A 1 515 ? -33.051 -18.498 53.921 1.00 80.38 515 ALA A C 1
ATOM 4204 O O . ALA A 1 515 ? -32.068 -18.274 53.212 1.00 80.38 515 ALA A O 1
ATOM 4205 N N . GLU A 1 516 ? -33.719 -19.653 53.833 1.00 85.69 516 GLU A N 1
ATOM 4206 C CA . GLU A 1 516 ? -33.377 -20.714 52.873 1.00 85.69 516 GLU A CA 1
ATOM 4207 C C . GLU A 1 516 ? -33.626 -20.267 51.414 1.00 85.69 516 GLU A C 1
ATOM 4209 O O . GLU A 1 516 ? -32.861 -20.620 50.513 1.00 85.69 516 GLU A O 1
ATOM 4214 N N . THR A 1 517 ? -34.647 -19.434 51.181 1.00 84.19 517 THR A N 1
ATOM 4215 C CA . THR A 1 517 ? -34.970 -18.850 49.865 1.00 84.19 517 THR A CA 1
ATOM 4216 C C . THR A 1 517 ? -33.955 -17.778 49.448 1.00 84.19 517 THR A C 1
ATOM 4218 O O . THR A 1 517 ? -33.474 -17.780 48.314 1.00 84.19 517 THR A O 1
ATOM 4221 N N . GLU A 1 518 ? -33.564 -16.884 50.360 1.00 79.81 518 GLU A N 1
ATOM 4222 C CA . GLU A 1 518 ? -32.524 -15.877 50.112 1.00 79.81 518 GLU A CA 1
ATOM 4223 C C . GLU A 1 518 ? -31.163 -16.534 49.847 1.00 79.81 518 GLU A C 1
ATOM 4225 O O . GLU A 1 518 ? -30.481 -16.174 48.889 1.00 79.81 518 GLU A O 1
ATOM 4230 N N . LYS A 1 519 ? -30.808 -17.576 50.606 1.00 86.56 519 LYS A N 1
ATOM 4231 C CA . LYS A 1 519 ? -29.618 -18.411 50.377 1.00 86.56 519 LYS A CA 1
ATOM 4232 C C . LYS A 1 519 ? -29.594 -19.039 48.976 1.00 86.56 519 LYS A C 1
ATOM 4234 O O . LYS A 1 519 ? -28.551 -19.010 48.324 1.00 86.56 519 LYS A O 1
ATOM 4239 N N . GLN A 1 520 ? -30.723 -19.552 48.478 1.00 86.00 520 GLN A N 1
ATOM 4240 C CA . GLN A 1 520 ? -30.830 -20.044 47.093 1.00 86.00 520 GLN A CA 1
ATOM 4241 C C . GLN A 1 520 ? -30.666 -18.914 46.064 1.00 86.00 520 GLN A C 1
ATOM 4243 O O . GLN A 1 520 ? -29.986 -19.092 45.054 1.00 86.00 520 GLN A O 1
ATOM 4248 N N . ARG A 1 521 ? -31.224 -17.728 46.336 1.00 84.19 521 ARG A N 1
ATOM 4249 C CA . ARG A 1 521 ? -31.075 -16.545 45.474 1.00 84.19 521 ARG A CA 1
ATOM 4250 C C . ARG A 1 521 ? -29.627 -16.040 45.410 1.00 84.19 521 ARG A C 1
ATOM 4252 O O . ARG A 1 521 ? -29.182 -15.626 44.342 1.00 84.19 521 ARG A O 1
ATOM 4259 N N . PHE A 1 522 ? -28.886 -16.097 46.518 1.00 84.69 522 PHE A N 1
ATOM 4260 C CA . PHE A 1 522 ? -27.455 -15.784 46.537 1.00 84.69 522 PHE A CA 1
ATOM 4261 C C . PHE A 1 522 ? -26.620 -16.842 45.802 1.00 84.69 522 PHE A C 1
ATOM 4263 O O . PHE A 1 522 ? -25.741 -16.458 45.038 1.00 84.69 522 PHE A O 1
ATOM 4270 N N . MET A 1 523 ? -26.926 -18.139 45.952 1.00 85.81 523 MET A N 1
ATOM 4271 C CA . MET A 1 523 ? -26.282 -19.210 45.171 1.00 85.81 523 MET A CA 1
ATOM 4272 C C . MET A 1 523 ? -26.422 -18.983 43.662 1.00 85.81 523 MET A C 1
ATOM 4274 O O . MET A 1 523 ? -25.413 -18.905 42.968 1.00 85.81 523 MET A O 1
ATOM 4278 N N . LEU A 1 524 ? -27.647 -18.765 43.170 1.00 86.56 524 LEU A N 1
ATOM 4279 C CA . LEU A 1 524 ? -27.899 -18.479 41.751 1.00 86.56 524 LEU A CA 1
ATOM 4280 C C . LEU A 1 524 ? -27.126 -17.250 41.248 1.00 86.56 524 LEU A C 1
ATOM 4282 O O . LEU A 1 524 ? -26.672 -17.239 40.110 1.00 86.56 524 LEU A O 1
ATOM 4286 N N . LYS A 1 525 ? -26.935 -16.223 42.086 1.00 86.25 525 LYS A N 1
ATOM 4287 C CA . LYS A 1 525 ? -26.176 -15.020 41.709 1.00 86.25 525 LYS A CA 1
ATOM 4288 C C . LYS A 1 525 ? -24.651 -15.224 41.736 1.00 86.25 525 LYS A C 1
ATOM 4290 O O . LYS A 1 525 ? -23.925 -14.542 41.011 1.00 86.25 525 LYS A O 1
ATOM 4295 N N . ILE A 1 526 ? -24.159 -16.173 42.533 1.00 85.50 526 ILE A N 1
ATOM 4296 C CA . ILE A 1 526 ? -22.767 -16.646 42.484 1.00 85.50 526 ILE A CA 1
ATOM 4297 C C . ILE A 1 526 ? -22.541 -17.478 41.214 1.00 85.50 526 ILE A C 1
ATOM 4299 O O . ILE A 1 526 ? -21.536 -17.280 40.542 1.00 85.50 526 ILE A O 1
ATOM 4303 N N . GLU A 1 527 ? -23.486 -18.343 40.843 1.00 88.19 527 GLU A N 1
ATOM 4304 C CA . GLU A 1 527 ? -23.436 -19.125 39.598 1.00 88.19 527 GLU A CA 1
ATOM 4305 C C . GLU A 1 527 ? -23.493 -18.211 38.356 1.00 88.19 527 GLU A C 1
ATOM 4307 O O . GLU A 1 527 ? -22.647 -18.329 37.474 1.00 88.19 527 GLU A O 1
ATOM 4312 N N . GLU A 1 528 ? -24.407 -17.233 38.331 1.00 86.69 528 GLU A N 1
ATOM 4313 C CA . GLU A 1 528 ? -24.516 -16.181 37.301 1.00 86.69 528 GLU A CA 1
ATOM 4314 C C . GLU A 1 528 ? -23.181 -15.434 37.112 1.00 86.69 528 GLU A C 1
ATOM 4316 O O . GLU A 1 528 ? -22.633 -15.395 36.011 1.00 86.69 528 GLU A O 1
ATOM 4321 N N . THR A 1 529 ? -22.588 -14.929 38.200 1.00 84.81 529 THR A N 1
ATOM 4322 C CA . THR A 1 529 ? -21.307 -14.200 38.129 1.00 84.81 529 THR A CA 1
ATOM 4323 C C . THR A 1 529 ? -20.096 -15.096 37.842 1.00 84.81 529 THR A C 1
ATOM 4325 O O . THR A 1 529 ? -19.125 -14.629 37.247 1.00 84.81 529 THR A O 1
ATOM 4328 N N . GLN A 1 530 ? -20.131 -16.388 38.186 1.00 86.25 530 GLN A N 1
ATOM 4329 C CA . GLN A 1 530 ? -19.129 -17.356 37.723 1.00 86.25 530 GLN A CA 1
ATOM 4330 C C . GLN A 1 530 ? -19.236 -17.604 36.213 1.00 86.25 530 GLN A C 1
ATOM 4332 O O . GLN A 1 530 ? -18.206 -17.688 35.543 1.00 86.25 530 GLN A O 1
ATOM 4337 N N . GLN A 1 531 ? -20.453 -17.651 35.666 1.00 85.75 531 GLN A N 1
ATOM 4338 C CA . GLN A 1 531 ? -20.691 -17.786 34.230 1.00 85.75 531 GLN A CA 1
ATOM 4339 C C . GLN A 1 531 ? -20.163 -16.564 33.456 1.00 85.75 531 GLN A C 1
ATOM 4341 O O . GLN A 1 531 ? -19.455 -16.732 32.460 1.00 85.75 531 GLN A O 1
ATOM 4346 N N . ASP A 1 532 ? -20.404 -15.349 33.965 1.00 85.38 532 ASP A N 1
ATOM 4347 C CA . ASP A 1 532 ? -19.833 -14.105 33.426 1.00 85.38 532 ASP A CA 1
ATOM 4348 C C . ASP A 1 532 ? -18.295 -14.128 33.448 1.00 85.38 532 ASP A C 1
ATOM 4350 O O . ASP A 1 532 ? -17.646 -13.798 32.455 1.00 85.38 532 ASP A O 1
ATOM 4354 N N . ILE A 1 533 ? -17.686 -14.573 34.556 1.00 84.94 533 ILE A N 1
ATOM 4355 C CA . ILE A 1 533 ? -16.225 -14.705 34.687 1.00 84.94 533 ILE A CA 1
ATOM 4356 C C . ILE A 1 533 ? -15.658 -15.720 33.682 1.00 84.94 533 ILE A C 1
ATOM 4358 O O . ILE A 1 533 ? -14.567 -15.502 33.148 1.00 84.94 533 ILE A O 1
ATOM 4362 N N . ILE A 1 534 ? -16.365 -16.816 33.394 1.00 88.12 534 ILE A N 1
ATOM 4363 C CA . ILE A 1 534 ? -15.960 -17.785 32.364 1.00 88.12 534 ILE A CA 1
ATOM 4364 C C . ILE A 1 534 ? -16.045 -17.144 30.971 1.00 88.12 534 ILE A C 1
ATOM 4366 O O . ILE A 1 534 ? -15.082 -17.238 30.206 1.00 88.12 534 ILE A O 1
ATOM 4370 N N . SER A 1 535 ? -17.137 -16.433 30.668 1.00 87.44 535 SER A N 1
ATOM 4371 C CA . SER A 1 535 ? -17.318 -15.723 29.394 1.00 87.44 535 SER A CA 1
ATOM 4372 C C . SER A 1 535 ? -16.210 -14.690 29.161 1.00 87.44 535 SER A C 1
ATOM 4374 O O . SER A 1 535 ? -15.502 -14.763 28.157 1.00 87.44 535 SER A O 1
ATOM 4376 N N . LEU A 1 536 ? -15.978 -13.799 30.130 1.00 85.69 536 LEU A N 1
ATOM 4377 C CA . LEU A 1 536 ? -14.954 -12.749 30.063 1.00 85.69 536 LEU A CA 1
ATOM 4378 C C . LEU A 1 536 ? -13.526 -13.308 29.979 1.00 85.69 536 LEU A C 1
ATOM 4380 O O . LEU A 1 536 ? -12.665 -12.698 29.347 1.00 85.69 536 LEU A O 1
ATOM 4384 N N . ASN A 1 537 ? -13.240 -14.469 30.582 1.00 86.56 537 ASN A N 1
ATOM 4385 C CA . ASN A 1 537 ? -11.946 -15.125 30.378 1.00 86.56 537 ASN A CA 1
ATOM 4386 C C . ASN A 1 537 ? -11.823 -15.740 28.976 1.00 86.56 537 ASN A C 1
ATOM 4388 O O . ASN A 1 537 ? -10.734 -15.686 28.415 1.00 86.56 537 ASN A O 1
ATOM 4392 N N . SER A 1 538 ? -12.898 -16.270 28.382 1.00 89.25 538 SER A N 1
ATOM 4393 C CA . SER A 1 538 ? -12.846 -16.763 26.996 1.00 89.25 538 SER A CA 1
ATOM 4394 C C . SER A 1 538 ? -12.613 -15.630 25.985 1.00 89.25 538 SER A C 1
ATOM 4396 O O . SER A 1 538 ? -11.689 -15.724 25.182 1.00 89.25 538 SER A O 1
ATOM 4398 N N . GLU A 1 539 ? -13.337 -14.515 26.120 1.00 86.00 539 GLU A N 1
ATOM 4399 C CA . GLU A 1 539 ? -13.165 -13.297 25.313 1.00 86.00 539 GLU A CA 1
ATOM 4400 C C . GLU A 1 539 ? -11.747 -12.713 25.464 1.00 86.00 539 GLU A C 1
ATOM 4402 O O . GLU A 1 539 ? -11.102 -12.337 24.490 1.00 86.00 539 GLU A O 1
ATOM 4407 N N . LYS A 1 540 ? -11.197 -12.716 26.682 1.00 87.12 540 LYS A N 1
ATOM 4408 C CA . LYS A 1 540 ? -9.821 -12.281 26.965 1.00 87.12 540 LYS A CA 1
ATOM 4409 C C . LYS A 1 540 ? -8.748 -13.152 26.302 1.00 87.12 540 LYS A C 1
ATOM 4411 O O . LYS A 1 540 ? -7.734 -12.610 25.859 1.00 87.12 540 LYS A O 1
ATOM 4416 N N . GLU A 1 541 ? -8.914 -14.475 26.253 1.00 87.31 541 GLU A N 1
ATOM 4417 C CA . GLU A 1 541 ? -7.962 -15.343 25.544 1.00 87.31 541 GLU A CA 1
ATOM 4418 C C . GLU A 1 541 ? -8.145 -15.270 24.012 1.00 87.31 541 GLU A C 1
ATOM 4420 O O . GLU A 1 541 ? -7.157 -15.375 23.286 1.00 87.31 541 GLU A O 1
ATOM 4425 N N . GLU A 1 542 ? -9.354 -14.985 23.512 1.00 88.19 542 GLU A N 1
ATOM 4426 C CA . GLU A 1 542 ? -9.602 -14.676 22.094 1.00 88.19 542 GLU A CA 1
ATOM 4427 C C . GLU A 1 542 ? -8.931 -13.352 21.679 1.00 88.19 542 GLU A C 1
ATOM 4429 O O . GLU A 1 542 ? -8.154 -13.329 20.724 1.00 88.19 542 GLU A O 1
ATOM 4434 N N . ILE A 1 543 ? -9.097 -12.282 22.467 1.00 83.94 543 ILE A N 1
ATOM 4435 C CA . ILE A 1 543 ? -8.413 -10.990 22.268 1.00 83.94 543 ILE A CA 1
ATOM 4436 C C . ILE A 1 543 ? -6.885 -11.152 22.323 1.00 83.94 543 ILE A C 1
ATOM 4438 O O . ILE A 1 543 ? -6.175 -10.556 21.517 1.00 83.94 543 ILE A O 1
ATOM 4442 N N . LYS A 1 544 ? -6.344 -11.984 23.223 1.00 86.44 544 LYS A N 1
ATOM 4443 C CA . LYS A 1 544 ? -4.905 -12.318 23.234 1.00 86.44 544 LYS A CA 1
ATOM 4444 C C . LYS A 1 544 ? -4.453 -13.020 21.954 1.00 86.44 544 LYS A C 1
ATOM 4446 O O . LYS A 1 544 ? -3.372 -12.712 21.458 1.00 86.44 544 LYS A O 1
ATOM 4451 N N . ALA A 1 545 ? -5.237 -13.969 21.442 1.00 88.19 545 ALA A N 1
ATOM 4452 C CA . ALA A 1 545 ? -4.920 -14.664 20.199 1.00 88.19 545 ALA A CA 1
ATOM 4453 C C . ALA A 1 545 ? -4.956 -13.702 18.998 1.00 88.19 545 ALA A C 1
ATOM 4455 O O . ALA A 1 545 ? -4.096 -13.784 18.120 1.00 88.19 545 ALA A O 1
ATOM 4456 N N . GLU A 1 546 ? -5.891 -12.749 18.990 1.00 88.00 546 GLU A N 1
ATOM 4457 C CA . GLU A 1 546 ? -5.952 -11.693 17.979 1.00 88.00 546 GLU A CA 1
ATOM 4458 C C . GLU A 1 546 ? -4.781 -10.701 18.098 1.00 88.00 546 GLU A C 1
ATOM 4460 O O . GLU A 1 546 ? -4.158 -10.391 17.085 1.00 88.00 546 GLU A O 1
ATOM 4465 N N . ILE A 1 547 ? -4.389 -10.287 19.311 1.00 83.38 547 ILE A N 1
ATOM 4466 C CA . ILE A 1 547 ? -3.181 -9.472 19.545 1.00 83.38 547 ILE A CA 1
ATOM 4467 C C . ILE A 1 547 ? -1.929 -10.199 19.040 1.00 83.38 547 ILE A C 1
ATOM 4469 O O . ILE A 1 547 ? -1.191 -9.634 18.238 1.00 83.38 547 ILE A O 1
ATOM 4473 N N . ALA A 1 548 ? -1.712 -11.458 19.430 1.00 85.50 548 ALA A N 1
ATOM 4474 C CA . ALA A 1 548 ? -0.543 -12.233 19.003 1.00 85.50 548 ALA A CA 1
ATOM 4475 C C . ALA A 1 548 ? -0.495 -12.432 17.475 1.00 85.50 548 ALA A C 1
ATOM 4477 O O . ALA A 1 548 ? 0.579 -12.438 16.870 1.00 85.50 548 ALA A O 1
ATOM 4478 N N . LYS A 1 549 ? -1.663 -12.553 16.829 1.00 90.12 549 LYS A N 1
ATOM 4479 C CA . LYS A 1 549 ? -1.781 -12.571 15.367 1.00 90.12 549 LYS A CA 1
ATOM 4480 C C . LYS A 1 549 ? -1.429 -11.211 14.753 1.00 90.12 549 LYS A C 1
ATOM 4482 O O . LYS A 1 549 ? -0.656 -11.176 13.802 1.00 90.12 549 LYS A O 1
ATOM 4487 N N . ILE A 1 550 ? -1.942 -10.106 15.297 1.00 83.50 550 ILE A N 1
ATOM 4488 C CA . ILE A 1 550 ? -1.624 -8.745 14.836 1.00 83.50 550 ILE A CA 1
ATOM 4489 C C . ILE A 1 550 ? -0.125 -8.453 14.997 1.00 83.50 550 ILE A C 1
ATOM 4491 O O . ILE A 1 550 ? 0.482 -7.901 14.085 1.00 83.50 550 ILE A O 1
ATOM 4495 N N . GLU A 1 551 ? 0.499 -8.866 16.102 1.00 84.00 551 GLU A N 1
ATOM 4496 C CA . GLU A 1 551 ? 1.948 -8.753 16.317 1.00 84.00 551 GLU A CA 1
ATOM 4497 C C . GLU A 1 551 ? 2.745 -9.561 15.279 1.00 84.00 551 GLU A C 1
ATOM 4499 O O . GLU A 1 551 ? 3.730 -9.058 14.731 1.00 84.00 551 GLU A O 1
ATOM 4504 N N . ALA A 1 552 ? 2.301 -10.778 14.946 1.00 85.50 552 ALA A N 1
ATOM 4505 C CA . ALA A 1 552 ? 2.909 -11.591 13.894 1.00 85.50 552 ALA A CA 1
ATOM 4506 C C . ALA A 1 552 ? 2.744 -10.961 12.498 1.00 85.50 552 ALA A C 1
ATOM 4508 O O . ALA A 1 552 ? 3.724 -10.849 11.761 1.00 85.50 552 ALA A O 1
ATOM 4509 N N . ASP A 1 553 ? 1.544 -10.494 12.142 1.00 86.25 553 ASP A N 1
ATOM 4510 C CA . ASP A 1 553 ? 1.257 -9.833 10.861 1.00 86.25 553 ASP A CA 1
ATOM 4511 C C . ASP A 1 553 ? 2.035 -8.507 10.718 1.00 86.25 553 ASP A C 1
ATOM 4513 O O . ASP A 1 553 ? 2.571 -8.205 9.648 1.00 86.25 553 ASP A O 1
ATOM 4517 N N . LEU 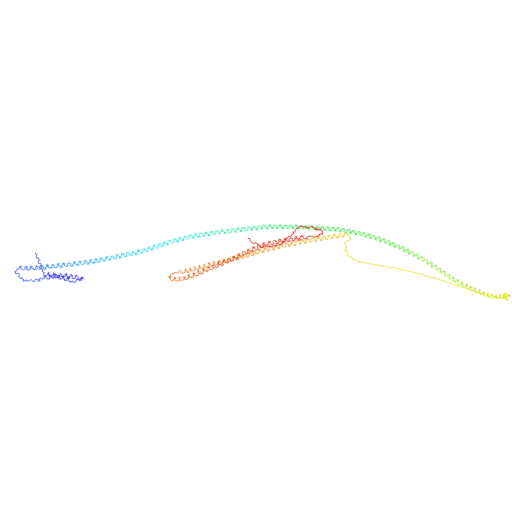A 1 554 ? 2.182 -7.744 11.806 1.00 81.25 554 LEU A N 1
ATOM 4518 C CA . LEU A 1 554 ? 2.947 -6.495 11.845 1.00 81.25 554 LEU A CA 1
ATOM 4519 C C . LEU A 1 554 ? 4.460 -6.756 11.755 1.00 81.25 554 LEU A C 1
ATOM 4521 O O . LEU A 1 554 ? 5.151 -6.063 11.008 1.00 81.25 554 LEU A O 1
ATOM 4525 N N . SER A 1 555 ? 4.969 -7.798 12.421 1.00 82.31 555 SER A N 1
ATOM 4526 C CA . SER A 1 555 ? 6.359 -8.263 12.287 1.00 82.31 555 SER A CA 1
ATOM 4527 C C . SER A 1 555 ? 6.668 -8.750 10.862 1.00 82.31 555 SER A C 1
ATOM 4529 O O . SER A 1 555 ? 7.664 -8.339 10.259 1.00 82.31 555 SER A O 1
ATOM 4531 N N . ASN A 1 556 ? 5.765 -9.538 10.266 1.00 83.62 556 ASN A N 1
ATOM 4532 C CA . ASN A 1 556 ? 5.854 -9.985 8.874 1.00 83.62 556 ASN A CA 1
ATOM 4533 C C . ASN A 1 556 ? 5.901 -8.790 7.908 1.00 83.62 556 ASN A C 1
ATOM 4535 O O . ASN A 1 556 ? 6.809 -8.714 7.077 1.00 83.62 556 ASN A O 1
ATOM 4539 N N . SER A 1 557 ? 4.980 -7.833 8.064 1.00 81.50 557 SER A N 1
ATOM 4540 C CA . SER A 1 557 ? 4.917 -6.592 7.280 1.00 81.50 557 SER A CA 1
ATOM 4541 C C . SER A 1 557 ? 6.196 -5.755 7.412 1.00 81.50 557 SER A C 1
ATOM 4543 O O . SER A 1 557 ? 6.761 -5.312 6.411 1.00 81.50 557 SER A O 1
ATOM 4545 N N . HIS A 1 558 ? 6.736 -5.619 8.627 1.00 79.12 558 HIS A N 1
ATOM 4546 C CA . HIS A 1 558 ? 7.998 -4.915 8.858 1.00 79.12 558 HIS A CA 1
ATOM 4547 C C . HIS A 1 558 ? 9.185 -5.634 8.191 1.00 79.12 558 HIS A C 1
ATOM 4549 O O . HIS A 1 558 ? 10.015 -4.993 7.546 1.00 79.12 558 HIS A O 1
ATOM 4555 N N . SER A 1 559 ? 9.231 -6.971 8.248 1.00 81.56 559 SER A N 1
ATOM 4556 C CA . SER A 1 559 ? 10.252 -7.769 7.552 1.00 81.56 559 SER A CA 1
ATOM 4557 C C . SER A 1 559 ? 10.172 -7.638 6.024 1.00 81.56 559 SER A C 1
ATOM 4559 O O . SER A 1 559 ? 11.205 -7.643 5.350 1.00 81.56 559 SER A O 1
ATOM 4561 N N . PHE A 1 560 ? 8.962 -7.485 5.473 1.00 83.38 560 PHE A N 1
ATOM 4562 C CA . PHE A 1 560 ? 8.738 -7.256 4.047 1.00 83.38 560 PHE A CA 1
ATOM 4563 C C . PHE A 1 560 ? 9.221 -5.860 3.638 1.00 83.38 560 PHE A C 1
ATOM 4565 O O . PHE A 1 560 ? 10.023 -5.745 2.714 1.00 83.38 560 PHE A O 1
ATOM 4572 N N . ALA A 1 561 ? 8.831 -4.818 4.379 1.00 80.56 561 ALA A N 1
ATOM 4573 C CA . ALA A 1 561 ? 9.268 -3.444 4.131 1.00 80.56 561 ALA A CA 1
ATOM 4574 C C . ALA A 1 561 ? 10.801 -3.283 4.217 1.00 80.56 561 ALA A C 1
ATOM 4576 O O . ALA A 1 561 ? 11.396 -2.582 3.399 1.00 80.56 561 ALA A O 1
ATOM 4577 N N . ILE A 1 562 ? 11.460 -3.977 5.154 1.00 78.38 562 ILE A N 1
ATOM 4578 C CA . ILE A 1 562 ? 12.930 -4.010 5.252 1.00 78.38 562 ILE A CA 1
ATOM 4579 C C . ILE A 1 562 ? 13.552 -4.680 4.017 1.00 78.38 562 ILE A C 1
ATOM 4581 O O . ILE A 1 562 ? 14.508 -4.143 3.457 1.00 78.38 562 ILE A O 1
ATOM 4585 N N . LYS A 1 563 ? 13.009 -5.813 3.550 1.00 81.31 563 LYS A N 1
ATOM 4586 C CA . LYS A 1 563 ? 13.483 -6.486 2.325 1.00 81.31 563 LYS A CA 1
ATOM 4587 C C . LYS A 1 563 ? 13.280 -5.621 1.078 1.00 81.31 563 LYS A C 1
ATOM 4589 O O . LYS A 1 563 ? 14.181 -5.545 0.247 1.00 81.31 563 LYS A O 1
ATOM 4594 N N . GLU A 1 564 ? 12.143 -4.937 0.961 1.00 81.94 564 GLU A N 1
ATOM 4595 C CA . GLU A 1 564 ? 11.858 -4.019 -0.147 1.00 81.94 564 GLU A CA 1
ATOM 4596 C C . GLU A 1 564 ? 12.826 -2.821 -0.147 1.00 81.94 564 GLU A C 1
ATOM 4598 O O . GLU A 1 564 ? 13.397 -2.486 -1.186 1.00 81.94 564 GLU A O 1
ATOM 4603 N N . GLN A 1 565 ? 13.104 -2.231 1.024 1.00 82.25 565 GLN A N 1
ATOM 4604 C CA . GLN A 1 565 ? 14.130 -1.193 1.160 1.00 82.25 565 GLN A CA 1
ATOM 4605 C C . GLN A 1 565 ? 15.529 -1.705 0.795 1.00 82.25 565 GLN A C 1
ATOM 4607 O O . GLN A 1 565 ? 16.237 -1.026 0.056 1.00 82.25 565 GLN A O 1
ATOM 4612 N N . GLN A 1 566 ? 15.931 -2.894 1.254 1.00 80.31 566 GLN A N 1
ATOM 4613 C CA . GLN A 1 566 ? 17.231 -3.490 0.913 1.00 80.31 566 GLN A CA 1
ATOM 4614 C C . GLN A 1 566 ? 17.377 -3.736 -0.595 1.00 80.31 566 GLN A C 1
ATOM 4616 O O . GLN A 1 566 ? 18.416 -3.411 -1.173 1.00 80.31 566 GLN A O 1
ATOM 4621 N N . LEU A 1 567 ? 16.330 -4.247 -1.248 1.00 84.25 567 LEU A N 1
ATOM 4622 C CA . LEU A 1 567 ? 16.305 -4.472 -2.694 1.00 84.25 567 LEU A CA 1
ATOM 4623 C C . LEU A 1 567 ? 16.435 -3.141 -3.452 1.00 84.25 567 LEU A C 1
ATOM 4625 O O . LEU A 1 567 ? 17.272 -3.019 -4.347 1.00 84.25 567 LEU A O 1
ATOM 4629 N N . ARG A 1 568 ? 15.701 -2.106 -3.024 1.00 86.44 568 ARG A N 1
ATOM 4630 C CA . ARG A 1 568 ? 15.766 -0.760 -3.612 1.00 86.44 568 ARG A CA 1
ATOM 4631 C C . ARG A 1 568 ? 17.101 -0.048 -3.361 1.00 86.44 568 ARG A C 1
ATOM 4633 O O . ARG A 1 568 ? 17.560 0.690 -4.227 1.00 86.44 568 ARG A O 1
ATOM 4640 N N . ILE A 1 569 ? 17.754 -0.288 -2.222 1.00 78.69 569 ILE A N 1
ATOM 4641 C CA . ILE A 1 569 ? 19.123 0.184 -1.947 1.00 78.69 569 ILE A CA 1
ATOM 4642 C C . ILE A 1 569 ? 20.119 -0.497 -2.894 1.00 78.69 569 ILE A C 1
ATOM 4644 O O . ILE A 1 569 ? 20.939 0.194 -3.492 1.00 78.69 569 ILE A O 1
ATOM 4648 N N . SER A 1 570 ? 20.014 -1.815 -3.100 1.00 82.31 570 SER A N 1
ATOM 4649 C CA . SER A 1 570 ? 20.865 -2.543 -4.055 1.00 82.31 570 SER A CA 1
ATOM 4650 C C . SER A 1 570 ? 20.661 -2.070 -5.501 1.00 82.31 570 SER A C 1
ATOM 4652 O O . SER A 1 570 ? 21.617 -1.954 -6.267 1.00 82.31 570 SER A O 1
ATOM 4654 N N . GLU A 1 571 ? 19.427 -1.743 -5.883 1.00 83.81 571 GLU A N 1
ATOM 4655 C CA . GLU A 1 571 ? 19.121 -1.207 -7.211 1.00 83.81 571 GLU A CA 1
ATOM 4656 C C . GLU A 1 571 ? 19.655 0.224 -7.407 1.00 83.81 571 GLU A C 1
ATOM 4658 O O . GLU A 1 571 ? 20.200 0.535 -8.466 1.00 83.81 571 GLU A O 1
ATOM 4663 N N . LEU A 1 572 ? 19.606 1.068 -6.369 1.00 83.12 572 LEU A N 1
ATOM 4664 C CA . LEU A 1 572 ? 20.264 2.380 -6.367 1.00 83.12 572 LEU A CA 1
ATOM 4665 C C . LEU A 1 572 ? 21.797 2.266 -6.411 1.00 83.12 572 LEU A C 1
ATOM 4667 O O . LEU A 1 572 ? 22.431 3.041 -7.120 1.00 83.12 572 LEU A O 1
ATOM 4671 N N . GLN A 1 573 ? 22.399 1.287 -5.727 1.00 81.31 573 GLN A N 1
ATOM 4672 C CA . GLN A 1 573 ? 23.842 1.020 -5.809 1.00 81.31 573 GLN A CA 1
ATOM 4673 C C . GLN A 1 573 ? 24.267 0.664 -7.240 1.00 81.31 573 GLN A C 1
ATOM 4675 O O . GLN A 1 573 ? 25.175 1.296 -7.770 1.00 81.31 573 GLN A O 1
ATOM 4680 N N . LYS A 1 574 ? 23.538 -0.230 -7.923 1.00 79.19 574 LYS A N 1
ATOM 4681 C CA . LYS A 1 574 ? 23.779 -0.548 -9.346 1.00 79.19 574 LYS A CA 1
ATOM 4682 C C . LYS A 1 574 ? 23.646 0.673 -10.263 1.00 79.19 574 LYS A C 1
ATOM 4684 O O . LYS A 1 574 ? 24.376 0.792 -11.245 1.00 79.19 574 LYS A O 1
ATOM 4689 N N . GLN A 1 575 ? 22.722 1.591 -9.964 1.00 83.06 575 GLN A N 1
ATOM 4690 C CA . GLN A 1 575 ? 22.588 2.846 -10.714 1.00 83.06 575 GLN A CA 1
ATOM 4691 C C . GLN A 1 575 ? 23.762 3.803 -10.459 1.00 83.06 575 GLN A C 1
ATOM 4693 O O . GLN A 1 575 ? 24.213 4.450 -11.402 1.00 83.06 575 GLN A O 1
ATOM 4698 N N . ILE A 1 576 ? 24.288 3.862 -9.231 1.00 77.81 576 ILE A N 1
ATOM 4699 C CA . ILE A 1 576 ? 25.498 4.628 -8.898 1.00 77.81 576 ILE A CA 1
ATOM 4700 C C . ILE A 1 576 ? 26.715 4.036 -9.621 1.00 77.81 576 ILE A C 1
ATOM 4702 O O . ILE A 1 576 ? 27.400 4.770 -10.320 1.00 77.81 576 ILE A O 1
ATOM 4706 N N . GLU A 1 577 ? 26.929 2.719 -9.565 1.00 79.31 577 GLU A N 1
ATOM 4707 C CA . GLU A 1 577 ? 28.018 2.026 -10.280 1.00 79.31 577 GLU A CA 1
ATOM 4708 C C . GLU A 1 577 ? 27.969 2.284 -11.801 1.00 79.31 577 GLU A C 1
ATOM 4710 O O . GLU A 1 577 ? 28.991 2.562 -12.435 1.00 79.31 577 GLU A O 1
ATOM 4715 N N . ALA A 1 578 ? 26.773 2.266 -12.401 1.00 80.25 578 ALA A N 1
ATOM 4716 C CA . ALA A 1 578 ? 26.579 2.600 -13.812 1.00 80.25 578 ALA A CA 1
ATOM 4717 C C . ALA A 1 578 ? 26.851 4.088 -14.119 1.00 80.25 578 ALA A C 1
ATOM 4719 O O . ALA A 1 578 ? 27.419 4.413 -15.167 1.00 80.25 578 ALA A O 1
ATOM 4720 N N . GLN A 1 579 ? 26.486 5.003 -13.214 1.00 76.69 579 GLN A N 1
ATOM 4721 C CA . GLN A 1 579 ? 26.802 6.430 -13.339 1.00 76.69 579 GLN A CA 1
ATOM 4722 C C . GLN A 1 579 ? 28.303 6.695 -13.177 1.00 76.69 579 GLN A C 1
ATOM 4724 O O . GLN A 1 579 ? 28.859 7.446 -13.972 1.00 76.69 579 GLN A O 1
ATOM 4729 N N . GLU A 1 580 ? 28.983 6.043 -12.235 1.00 79.38 580 GLU A N 1
ATOM 4730 C CA . GLU A 1 580 ? 30.439 6.115 -12.072 1.00 79.38 580 GLU A CA 1
ATOM 4731 C C . GLU A 1 580 ? 31.165 5.575 -13.310 1.00 79.38 580 GLU A C 1
ATOM 4733 O O . GLU A 1 580 ? 32.065 6.236 -13.829 1.00 79.38 580 GLU A O 1
ATOM 4738 N N . SER A 1 581 ? 30.717 4.443 -13.867 1.00 74.12 581 SER A N 1
ATOM 4739 C CA . SER A 1 581 ? 31.222 3.917 -15.143 1.00 74.12 581 SER A CA 1
ATOM 4740 C C . SER A 1 581 ? 31.029 4.912 -16.299 1.00 74.12 581 SER A C 1
ATOM 4742 O O . SER A 1 581 ? 31.951 5.137 -17.085 1.00 74.12 581 SER A O 1
ATOM 4744 N N . THR A 1 582 ? 29.877 5.589 -16.356 1.00 79.31 582 THR A N 1
ATOM 4745 C CA . THR A 1 582 ? 29.597 6.637 -17.355 1.00 79.31 582 THR A CA 1
ATOM 4746 C C . THR A 1 582 ? 30.472 7.881 -17.142 1.00 79.31 582 THR A C 1
ATOM 4748 O O . THR A 1 582 ? 30.961 8.467 -18.104 1.00 79.31 582 THR A O 1
ATOM 4751 N N . ILE A 1 583 ? 30.726 8.280 -15.891 1.00 71.88 583 ILE A N 1
ATOM 4752 C CA . ILE A 1 583 ? 31.624 9.392 -15.539 1.00 71.88 583 ILE A CA 1
ATOM 4753 C C . ILE A 1 583 ? 33.073 9.062 -15.922 1.00 71.88 583 ILE A C 1
ATOM 4755 O O . ILE A 1 583 ? 33.782 9.944 -16.406 1.00 71.88 583 ILE A O 1
ATOM 4759 N N . ILE A 1 584 ? 33.506 7.808 -15.760 1.00 75.31 584 ILE A N 1
ATOM 4760 C CA . ILE A 1 584 ? 34.816 7.330 -16.223 1.00 75.31 584 ILE A CA 1
ATOM 4761 C C . ILE A 1 584 ? 34.894 7.413 -17.754 1.00 75.31 584 ILE A C 1
ATOM 4763 O O . ILE A 1 584 ? 35.797 8.071 -18.262 1.00 75.31 584 ILE A O 1
ATOM 4767 N N . GLN A 1 585 ? 33.907 6.884 -18.488 1.00 72.00 585 GLN A N 1
ATOM 4768 C CA . GLN A 1 585 ? 33.859 6.999 -19.956 1.00 72.00 585 GLN A CA 1
ATOM 4769 C C . GLN A 1 585 ? 33.897 8.460 -20.436 1.00 72.00 585 GLN A C 1
ATOM 4771 O O . GLN A 1 585 ? 34.685 8.800 -21.314 1.00 72.00 585 GLN A O 1
ATOM 4776 N N . LEU A 1 586 ? 33.109 9.354 -19.828 1.00 70.75 586 LEU A N 1
ATOM 4777 C CA . LEU A 1 586 ? 33.096 10.782 -20.174 1.00 70.75 586 LEU A CA 1
ATOM 4778 C C . LEU A 1 586 ? 34.408 11.500 -19.817 1.00 70.75 586 LEU A C 1
ATOM 4780 O O . LEU A 1 586 ? 34.784 12.468 -20.479 1.00 70.75 586 LEU A O 1
ATOM 4784 N N . LYS A 1 587 ? 35.119 11.042 -18.783 1.00 75.75 587 LYS A N 1
ATOM 4785 C CA . LYS A 1 587 ? 36.447 11.543 -18.405 1.00 75.75 587 LYS A CA 1
ATOM 4786 C C . LYS A 1 587 ? 37.520 11.079 -19.394 1.00 75.75 587 LYS A C 1
ATOM 4788 O O . LYS A 1 587 ? 38.367 11.888 -19.774 1.00 75.75 587 LYS A O 1
ATOM 4793 N N . ASP A 1 588 ? 37.444 9.833 -19.849 1.00 66.38 588 ASP A N 1
ATOM 4794 C CA . ASP A 1 588 ? 38.331 9.276 -20.871 1.00 66.38 588 ASP A CA 1
ATOM 4795 C C . ASP A 1 588 ? 38.088 9.951 -22.237 1.00 66.38 588 ASP A C 1
ATOM 4797 O O . ASP A 1 588 ? 39.045 10.353 -22.900 1.00 66.38 588 ASP A O 1
ATOM 4801 N N . ASP A 1 589 ? 36.830 10.226 -22.603 1.00 65.56 589 ASP A N 1
ATOM 4802 C CA . ASP A 1 589 ? 36.452 11.038 -23.775 1.00 65.56 589 ASP A CA 1
ATOM 4803 C C . ASP A 1 589 ? 36.927 12.502 -23.676 1.00 65.56 589 ASP A C 1
ATOM 4805 O O . ASP A 1 589 ? 37.307 13.125 -24.673 1.00 65.56 589 ASP A O 1
ATOM 4809 N N . LEU A 1 590 ? 36.941 13.083 -22.473 1.00 63.91 590 LEU A N 1
ATOM 4810 C CA . LEU A 1 590 ? 37.517 14.411 -22.239 1.00 63.91 590 LEU A CA 1
ATOM 4811 C C . LEU A 1 590 ? 39.053 14.403 -22.281 1.00 63.91 590 LEU A C 1
ATOM 4813 O O . LEU A 1 590 ? 39.650 15.434 -22.603 1.00 63.91 590 LEU A O 1
ATOM 4817 N N . GLN A 1 591 ? 39.705 13.272 -21.995 1.00 62.38 591 GLN A N 1
ATOM 4818 C CA . GLN A 1 591 ? 41.140 13.100 -22.223 1.00 62.38 591 GLN A CA 1
ATOM 4819 C C . GLN A 1 591 ? 41.459 12.866 -23.706 1.00 62.38 591 GLN A C 1
ATOM 4821 O O . GLN A 1 591 ? 42.395 13.493 -24.205 1.00 62.38 591 GLN A O 1
ATOM 4826 N N . SER A 1 592 ? 40.668 12.073 -24.438 1.00 57.19 592 SER A N 1
ATOM 4827 C CA . SER A 1 592 ? 40.864 11.862 -25.881 1.00 57.19 592 SER A CA 1
ATOM 4828 C C . SER A 1 592 ? 40.733 13.180 -26.657 1.00 57.19 592 SER A C 1
ATOM 4830 O O . SER A 1 592 ? 41.635 13.550 -27.408 1.00 57.19 592 SER A O 1
ATOM 4832 N N . LYS A 1 593 ? 39.716 13.997 -26.352 1.00 56.00 593 LYS A N 1
ATOM 4833 C CA . LYS A 1 593 ? 39.533 15.333 -26.956 1.00 56.00 593 LYS A CA 1
ATOM 4834 C C . LYS A 1 593 ? 40.532 16.402 -26.497 1.00 56.00 593 LYS A C 1
ATOM 4836 O O . LYS A 1 593 ? 40.545 17.492 -27.063 1.00 56.00 593 LYS A O 1
ATOM 4841 N N . ARG A 1 594 ? 41.389 16.113 -25.510 1.00 51.38 594 ARG A N 1
ATOM 4842 C CA . ARG A 1 594 ? 42.582 16.926 -25.193 1.00 51.38 594 ARG A CA 1
ATOM 4843 C C . ARG A 1 594 ? 43.849 16.438 -25.905 1.00 51.38 594 ARG A C 1
ATOM 4845 O O . ARG A 1 594 ? 44.829 17.176 -25.918 1.00 51.38 594 ARG A O 1
ATOM 4852 N N . ALA A 1 595 ? 43.836 15.235 -26.482 1.00 47.44 595 ALA A N 1
ATOM 4853 C CA . ALA A 1 595 ? 44.963 14.652 -27.207 1.00 47.44 595 ALA A CA 1
ATOM 4854 C C . ALA A 1 595 ? 44.949 14.952 -28.719 1.00 47.44 595 ALA A C 1
ATOM 4856 O O . ALA A 1 595 ? 46.002 14.864 -29.351 1.00 47.44 595 ALA A O 1
ATOM 4857 N N . ASP A 1 596 ? 43.806 15.346 -29.299 1.00 42.78 596 ASP A N 1
ATOM 4858 C CA . ASP A 1 596 ? 43.681 15.743 -30.714 1.00 42.78 596 ASP A CA 1
ATOM 4859 C C . ASP A 1 596 ? 44.370 17.097 -31.006 1.00 42.78 596 ASP A C 1
ATOM 4861 O O . ASP A 1 596 ? 43.753 18.146 -31.195 1.00 42.78 596 ASP A O 1
ATOM 4865 N N . GLY A 1 597 ? 45.707 17.049 -31.016 1.00 50.94 597 GLY A N 1
ATOM 4866 C CA . GLY A 1 597 ? 46.635 18.182 -31.041 1.00 50.94 597 GLY A CA 1
ATOM 4867 C C . GLY A 1 597 ? 47.700 18.131 -32.147 1.00 50.94 597 GLY A C 1
ATOM 4868 O O . GLY A 1 597 ? 48.756 18.731 -31.982 1.00 50.94 597 GLY A O 1
ATOM 4869 N N . VAL A 1 598 ? 47.394 17.490 -33.288 1.00 47.28 598 VAL A N 1
ATOM 4870 C CA . VAL A 1 598 ? 48.070 17.635 -34.606 1.00 47.28 598 VAL A CA 1
ATOM 4871 C C . VAL A 1 598 ? 49.389 16.845 -34.871 1.00 47.28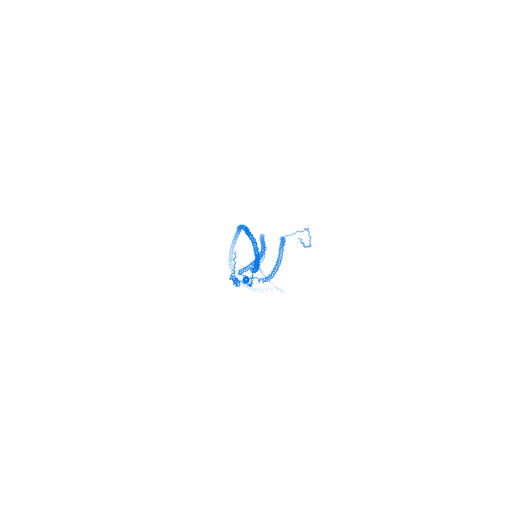 598 VAL A C 1
ATOM 4873 O O . VAL A 1 598 ? 50.435 17.141 -34.308 1.00 47.28 598 VAL A O 1
ATOM 4876 N N . LYS A 1 599 ? 49.344 16.015 -35.945 1.00 45.38 599 LYS A N 1
ATOM 4877 C CA . LYS A 1 599 ? 50.418 15.432 -36.824 1.00 45.38 599 LYS A CA 1
ATOM 4878 C C . LYS A 1 599 ? 50.969 14.000 -36.580 1.00 45.38 599 LYS A C 1
ATOM 4880 O O . LYS A 1 599 ? 50.925 13.452 -35.492 1.00 45.38 599 LYS A O 1
ATOM 4885 N N . LYS A 1 600 ? 51.411 13.397 -37.704 1.00 53.53 600 LYS A N 1
ATOM 4886 C CA . LYS A 1 600 ? 51.615 11.954 -38.003 1.00 53.53 600 LYS A CA 1
ATOM 4887 C C . LYS A 1 600 ? 53.030 11.408 -37.721 1.00 53.53 600 LYS A C 1
ATOM 4889 O O . LYS A 1 600 ? 53.987 12.133 -37.980 1.00 53.53 600 LYS A O 1
ATOM 4894 N N . VAL A 1 601 ? 53.131 10.096 -37.446 1.00 38.91 601 VAL A N 1
ATOM 4895 C CA . VAL A 1 601 ? 54.247 9.169 -37.793 1.00 38.91 601 VAL A CA 1
ATOM 4896 C C . VAL A 1 601 ? 53.644 7.776 -38.143 1.00 38.91 601 VAL A C 1
ATOM 4898 O O . VAL A 1 601 ? 52.452 7.568 -37.918 1.00 38.91 601 VAL A O 1
ATOM 4901 N N . ASP A 1 602 ? 54.410 6.870 -38.767 1.00 46.66 602 ASP A N 1
ATOM 4902 C CA . ASP A 1 602 ? 53.947 5.630 -39.429 1.00 46.66 602 ASP A CA 1
ATOM 4903 C C . ASP A 1 602 ? 53.607 4.412 -38.535 1.00 46.66 602 ASP A C 1
ATOM 4905 O O . ASP A 1 602 ? 53.965 4.326 -37.364 1.00 46.66 602 ASP A O 1
ATOM 4909 N N . ILE A 1 603 ? 52.892 3.448 -39.135 1.00 48.41 603 ILE A N 1
ATOM 4910 C CA . ILE A 1 603 ? 52.030 2.462 -38.448 1.00 48.41 603 ILE A CA 1
ATOM 4911 C C . ILE A 1 603 ? 52.662 1.066 -38.238 1.00 48.41 603 ILE A C 1
ATOM 4913 O O . ILE A 1 603 ? 52.296 0.372 -37.292 1.00 48.41 603 ILE A O 1
ATOM 4917 N N . SER A 1 604 ? 53.607 0.637 -39.087 1.00 54.47 604 SER A N 1
ATOM 4918 C CA . SER A 1 604 ? 53.976 -0.790 -39.234 1.00 54.47 604 SER A CA 1
ATOM 4919 C C . SER A 1 604 ? 54.461 -1.492 -37.959 1.00 54.47 604 SER A C 1
ATOM 4921 O O . SER A 1 604 ? 54.134 -2.655 -37.764 1.00 54.47 604 SER A O 1
ATOM 4923 N N . VAL A 1 605 ? 55.246 -0.827 -37.105 1.00 53.81 605 VAL A N 1
ATOM 4924 C CA . VAL A 1 605 ? 55.861 -1.469 -35.921 1.00 53.81 605 VAL A CA 1
ATOM 4925 C C . VAL A 1 605 ? 54.835 -1.698 -34.804 1.00 53.81 605 VAL A C 1
ATOM 4927 O O . VAL A 1 605 ? 54.935 -2.652 -34.041 1.00 53.81 605 VAL A O 1
ATOM 4930 N N . ILE A 1 606 ? 53.809 -0.847 -34.735 1.00 51.06 606 ILE A N 1
ATOM 4931 C CA . ILE A 1 606 ? 52.808 -0.853 -33.661 1.00 51.06 606 ILE A CA 1
ATOM 4932 C C . ILE A 1 606 ? 51.761 -1.964 -33.873 1.00 51.06 606 ILE A C 1
ATOM 4934 O O . ILE A 1 606 ? 51.085 -2.354 -32.922 1.00 51.06 606 ILE A O 1
ATOM 4938 N N . GLN A 1 607 ? 51.624 -2.514 -35.084 1.00 50.75 607 GLN A N 1
ATOM 4939 C CA . GLN A 1 607 ? 50.638 -3.566 -35.365 1.00 50.75 607 GLN A CA 1
ATOM 4940 C C . GLN A 1 607 ? 51.044 -4.930 -34.779 1.00 50.75 607 GLN A C 1
ATOM 4942 O O . GLN A 1 607 ? 50.224 -5.561 -34.109 1.00 50.75 607 GLN A O 1
ATOM 4947 N N . ASP A 1 608 ? 52.301 -5.347 -34.953 1.00 55.62 608 ASP A N 1
ATOM 4948 C CA . ASP A 1 608 ? 52.768 -6.690 -34.570 1.00 55.62 608 ASP A CA 1
ATOM 4949 C C . ASP A 1 608 ? 52.790 -6.907 -33.041 1.00 55.62 608 ASP A C 1
ATOM 4951 O O . ASP A 1 608 ? 52.379 -7.965 -32.548 1.00 55.62 608 ASP A O 1
ATOM 4955 N N . GLU A 1 609 ? 53.204 -5.900 -32.259 1.00 55.19 609 GLU A N 1
ATOM 4956 C CA . GLU A 1 609 ? 53.165 -5.982 -30.789 1.00 55.19 609 GLU A CA 1
ATOM 4957 C C . GLU A 1 609 ? 51.724 -5.979 -30.253 1.00 55.19 609 GLU A C 1
ATOM 4959 O O . GLU A 1 609 ? 51.382 -6.803 -29.399 1.00 55.19 609 GLU A O 1
ATOM 4964 N N . ASN A 1 610 ? 50.842 -5.132 -30.799 1.00 53.38 610 ASN A N 1
ATOM 4965 C CA . ASN A 1 610 ? 49.438 -5.104 -30.382 1.00 53.38 610 ASN A CA 1
ATOM 4966 C C . ASN A 1 610 ? 48.706 -6.412 -30.709 1.00 53.38 610 ASN A C 1
ATOM 4968 O O . ASN A 1 610 ? 47.929 -6.892 -29.882 1.00 53.38 610 ASN A O 1
ATOM 4972 N N . GLU A 1 611 ? 48.946 -7.038 -31.868 1.00 58.31 611 GLU A N 1
ATOM 4973 C CA . GLU A 1 611 ? 48.303 -8.321 -32.178 1.00 58.31 611 GLU A CA 1
ATOM 4974 C C . GLU A 1 611 ? 48.776 -9.440 -31.229 1.00 58.31 611 GLU A C 1
ATOM 4976 O O . GLU A 1 611 ? 47.964 -10.262 -30.791 1.00 58.31 611 GLU A O 1
ATOM 4981 N N . SER A 1 612 ? 50.050 -9.425 -30.816 1.00 63.22 612 SER A N 1
ATOM 4982 C CA . SER A 1 612 ? 50.597 -10.323 -29.786 1.00 63.22 612 SER A CA 1
ATOM 4983 C C . SER A 1 612 ? 49.887 -10.168 -28.432 1.00 63.22 612 SER A C 1
ATOM 4985 O O . SER A 1 612 ? 49.468 -11.163 -27.828 1.00 63.22 612 SER A O 1
ATOM 4987 N N . GLU A 1 613 ? 49.690 -8.935 -27.956 1.00 56.91 613 GLU A N 1
ATOM 4988 C CA . GLU A 1 613 ? 49.025 -8.675 -26.672 1.00 56.91 613 GLU A CA 1
ATOM 4989 C C . GLU A 1 613 ? 47.516 -8.940 -26.715 1.00 56.91 613 GLU A C 1
ATOM 4991 O O . GLU A 1 613 ? 46.987 -9.620 -25.832 1.00 56.91 613 GLU A O 1
ATOM 4996 N N . ILE A 1 614 ? 46.823 -8.529 -27.782 1.00 54.06 614 ILE A N 1
ATOM 4997 C CA . ILE A 1 614 ? 45.392 -8.811 -27.991 1.00 54.06 614 ILE A CA 1
ATOM 4998 C C . ILE A 1 614 ? 45.124 -10.326 -27.972 1.00 54.06 614 ILE A C 1
ATOM 5000 O O . ILE A 1 614 ? 44.106 -10.775 -27.436 1.00 54.06 614 ILE A O 1
ATOM 5004 N N . LYS A 1 615 ? 46.041 -11.140 -28.509 1.00 64.31 615 LYS A N 1
ATOM 5005 C CA . LYS A 1 615 ? 45.930 -12.609 -28.536 1.00 64.31 615 LYS A CA 1
ATOM 5006 C C . LYS A 1 615 ? 46.149 -13.252 -27.160 1.00 64.31 615 LYS A C 1
ATOM 5008 O O . LYS A 1 615 ? 45.519 -14.270 -26.867 1.00 64.31 615 LYS A O 1
ATOM 5013 N N . LYS A 1 616 ? 46.966 -12.644 -26.289 1.00 65.75 616 LYS A N 1
ATOM 5014 C CA . LYS A 1 616 ? 47.095 -13.026 -24.866 1.00 65.75 616 LYS A CA 1
ATOM 5015 C C . LYS A 1 616 ? 45.849 -12.616 -24.073 1.00 65.75 616 LYS A C 1
ATOM 5017 O O . LYS A 1 616 ? 45.249 -13.459 -23.408 1.00 65.75 616 LYS A O 1
ATOM 5022 N N . MET A 1 617 ? 45.409 -11.364 -24.216 1.00 53.12 617 MET A N 1
ATOM 5023 C CA . MET A 1 617 ? 44.238 -10.797 -23.532 1.00 53.12 617 MET A CA 1
ATOM 5024 C C . MET A 1 617 ? 42.953 -11.578 -23.836 1.00 53.12 617 MET A C 1
ATOM 5026 O O . MET A 1 617 ? 42.246 -11.971 -22.910 1.00 53.12 617 MET A O 1
ATOM 5030 N N . LYS A 1 618 ? 42.684 -11.914 -25.108 1.00 58.16 618 LYS A N 1
ATOM 5031 C CA . LYS A 1 618 ? 41.527 -12.749 -25.499 1.00 58.16 618 LYS A CA 1
ATOM 5032 C C . LYS A 1 618 ? 41.545 -14.141 -24.848 1.00 58.16 618 LYS A C 1
ATOM 5034 O O . LYS A 1 618 ? 40.499 -14.635 -24.434 1.00 58.16 618 LYS A O 1
ATOM 5039 N N . ASN A 1 619 ? 42.723 -14.753 -24.705 1.00 62.41 619 ASN A N 1
ATOM 5040 C CA . ASN A 1 619 ? 42.889 -16.061 -24.055 1.00 62.41 619 ASN A CA 1
ATOM 5041 C C . ASN A 1 619 ? 42.660 -16.015 -22.533 1.00 62.41 619 ASN A C 1
ATOM 5043 O O . ASN A 1 619 ? 42.234 -17.008 -21.945 1.00 62.41 619 ASN A O 1
ATOM 5047 N N . ILE A 1 620 ? 42.938 -14.878 -21.888 1.00 61.81 620 ILE A N 1
ATOM 5048 C CA . ILE A 1 620 ? 42.622 -14.650 -20.470 1.00 61.81 620 ILE A CA 1
ATOM 5049 C C . ILE A 1 620 ? 41.120 -14.373 -20.313 1.00 61.81 620 ILE A C 1
ATOM 5051 O O . ILE A 1 620 ? 40.471 -14.985 -19.466 1.00 61.81 620 ILE A O 1
ATOM 5055 N N . PHE A 1 621 ? 40.551 -13.527 -21.177 1.00 54.91 621 PHE A N 1
ATOM 5056 C CA . PHE A 1 621 ? 39.136 -13.153 -21.160 1.00 54.91 621 PHE A CA 1
ATOM 5057 C C . PHE A 1 621 ? 38.200 -14.360 -21.312 1.00 54.91 621 PHE A C 1
ATOM 5059 O O . PHE A 1 621 ? 37.316 -14.545 -20.480 1.00 54.91 621 PHE A O 1
ATOM 5066 N N . GLU A 1 622 ? 38.415 -15.239 -22.298 1.00 60.69 622 GLU A N 1
ATOM 5067 C CA . GLU A 1 622 ? 37.559 -16.428 -22.463 1.00 60.69 622 GLU A CA 1
ATOM 5068 C C . GLU A 1 622 ? 37.725 -17.453 -21.325 1.00 60.69 622 GLU A C 1
ATOM 5070 O O . GLU A 1 622 ? 36.754 -18.106 -20.938 1.00 60.69 622 GLU A O 1
ATOM 5075 N N . LYS A 1 623 ? 38.909 -17.545 -20.699 1.00 62.69 623 LYS A N 1
ATOM 5076 C CA . LYS A 1 623 ? 39.105 -18.352 -19.478 1.00 62.69 623 LYS A CA 1
ATOM 5077 C C . LYS A 1 623 ? 38.386 -17.768 -18.259 1.00 62.69 623 LYS A C 1
ATOM 5079 O O . LYS A 1 623 ? 37.886 -18.529 -17.437 1.00 62.69 623 LYS A O 1
ATOM 5084 N N . MET A 1 624 ? 38.300 -16.443 -18.138 1.00 54.53 624 MET A N 1
ATOM 5085 C CA . MET A 1 624 ? 37.507 -15.796 -17.087 1.00 54.53 624 MET A CA 1
ATOM 5086 C C . MET A 1 624 ? 36.004 -15.946 -17.347 1.00 54.53 624 MET A C 1
ATOM 5088 O O . MET A 1 624 ? 35.273 -16.337 -16.446 1.00 54.53 624 MET A O 1
ATOM 5092 N N . LYS A 1 625 ? 35.554 -15.725 -18.585 1.00 51.69 625 LYS A N 1
ATOM 5093 C CA . LYS A 1 625 ? 34.151 -15.825 -19.019 1.00 51.69 625 LYS A CA 1
ATOM 5094 C C . LYS A 1 625 ? 33.572 -17.238 -18.867 1.00 51.69 625 LYS A C 1
ATOM 5096 O O . LYS A 1 625 ? 32.455 -17.390 -18.386 1.00 51.69 625 LYS A O 1
ATOM 5101 N N . THR A 1 626 ? 34.342 -18.278 -19.189 1.00 59.97 626 THR A N 1
ATOM 5102 C CA . THR A 1 626 ? 33.933 -19.678 -18.948 1.00 59.97 626 THR A CA 1
ATOM 5103 C C . THR A 1 626 ? 33.877 -20.029 -17.456 1.00 59.97 626 THR A C 1
ATOM 5105 O O . THR A 1 626 ? 32.918 -20.661 -17.024 1.00 59.97 626 THR A O 1
ATOM 5108 N N . ASN A 1 627 ? 34.844 -19.576 -16.652 1.00 59.31 627 ASN A N 1
ATOM 5109 C CA . ASN A 1 627 ? 34.875 -19.807 -15.199 1.00 59.31 627 ASN A CA 1
ATOM 5110 C C . ASN A 1 627 ? 33.745 -19.049 -14.466 1.00 59.31 627 ASN A C 1
ATOM 5112 O O . ASN A 1 627 ? 33.103 -19.603 -13.579 1.00 59.31 627 ASN A O 1
ATOM 5116 N N . LEU A 1 628 ? 33.442 -17.816 -14.891 1.00 56.50 628 LEU A N 1
ATOM 5117 C CA . LEU A 1 628 ? 32.324 -17.020 -14.377 1.00 56.50 628 LEU A CA 1
ATOM 5118 C C . LEU A 1 628 ? 30.975 -17.687 -14.674 1.00 56.50 628 LEU A C 1
ATOM 5120 O O . LEU A 1 628 ? 30.163 -17.830 -13.767 1.00 56.50 628 LEU A O 1
ATOM 5124 N N . ASN A 1 629 ? 30.754 -18.135 -15.915 1.00 55.97 629 ASN A N 1
ATOM 5125 C CA . ASN A 1 629 ? 29.501 -18.784 -16.307 1.00 55.97 629 ASN A CA 1
ATOM 5126 C C . ASN A 1 629 ? 29.299 -20.140 -15.612 1.00 55.97 629 ASN A C 1
ATOM 5128 O O . ASN A 1 629 ? 28.176 -20.453 -15.229 1.00 55.97 629 ASN A O 1
ATOM 5132 N N . LEU A 1 630 ? 30.368 -20.924 -15.412 1.00 61.91 630 LEU A N 1
ATOM 5133 C CA . LEU A 1 630 ? 30.300 -22.157 -14.620 1.00 61.91 630 LEU A CA 1
ATOM 5134 C C . LEU A 1 630 ? 29.888 -21.861 -13.174 1.00 61.91 630 LEU A C 1
ATOM 5136 O O . LEU A 1 630 ? 28.938 -22.462 -12.688 1.00 61.91 630 LEU A O 1
ATOM 5140 N N . LYS A 1 631 ? 30.525 -20.881 -12.521 1.00 59.56 631 LYS A N 1
ATOM 5141 C CA . LYS A 1 631 ? 30.184 -20.509 -11.141 1.00 59.56 631 LYS A CA 1
ATOM 5142 C C . LYS A 1 631 ? 28.791 -19.908 -10.992 1.00 59.56 631 LYS A C 1
ATOM 5144 O O . LYS A 1 631 ? 28.135 -20.197 -10.001 1.00 59.56 631 LYS A O 1
ATOM 5149 N N . LEU A 1 632 ? 28.333 -19.097 -11.948 1.00 54.69 632 LEU A N 1
ATOM 5150 C CA . LEU A 1 632 ? 26.951 -18.609 -11.964 1.00 54.69 632 LEU A CA 1
ATOM 5151 C C . LEU A 1 632 ? 25.974 -19.783 -12.019 1.00 54.69 632 LEU A C 1
ATOM 5153 O O . LEU A 1 632 ? 25.120 -19.884 -11.148 1.00 54.69 632 LEU A O 1
ATOM 5157 N N . HIS A 1 633 ? 26.174 -20.719 -12.948 1.00 63.66 633 HIS A N 1
ATOM 5158 C CA . HIS A 1 633 ? 25.296 -21.877 -13.087 1.00 63.66 633 HIS A CA 1
ATOM 5159 C C . HIS A 1 633 ? 25.332 -22.807 -11.858 1.00 63.66 633 HIS A C 1
ATOM 5161 O O . HIS A 1 633 ? 24.288 -23.267 -11.405 1.00 63.66 633 HIS A O 1
ATOM 5167 N N . GLU A 1 634 ? 26.510 -23.041 -11.267 1.00 63.47 634 GLU A N 1
ATOM 5168 C CA . GLU A 1 634 ? 26.660 -23.788 -10.008 1.00 63.47 634 GLU A CA 1
ATOM 5169 C C . GLU A 1 634 ? 25.908 -23.116 -8.845 1.00 63.47 634 GLU A C 1
ATOM 5171 O O . GLU A 1 634 ? 25.241 -23.801 -8.071 1.00 63.47 634 GLU A O 1
ATOM 5176 N N . ILE A 1 635 ? 25.974 -21.785 -8.734 1.00 53.53 635 ILE A N 1
ATOM 5177 C CA . ILE A 1 635 ? 25.313 -20.995 -7.681 1.00 53.53 635 ILE A CA 1
ATOM 5178 C C . ILE A 1 635 ? 23.792 -20.934 -7.895 1.00 53.53 635 ILE A C 1
ATOM 5180 O O . ILE A 1 635 ? 23.035 -21.127 -6.944 1.00 53.53 635 ILE A O 1
ATOM 5184 N N . GLU A 1 636 ? 23.335 -20.716 -9.129 1.00 57.38 636 GLU A N 1
ATOM 5185 C CA . GLU A 1 636 ? 21.918 -20.720 -9.514 1.00 57.38 636 GLU A CA 1
ATOM 5186 C C . GLU A 1 636 ? 21.278 -22.080 -9.209 1.00 57.38 636 GLU A C 1
ATOM 5188 O O . GLU A 1 636 ? 20.310 -22.150 -8.451 1.00 57.38 636 GLU A O 1
ATOM 5193 N N . VAL A 1 637 ? 21.878 -23.173 -9.697 1.00 67.44 637 VAL A N 1
ATOM 5194 C CA . VAL A 1 637 ? 21.392 -24.540 -9.454 1.00 67.44 637 VAL A CA 1
ATOM 5195 C C . VAL A 1 637 ? 21.461 -24.904 -7.967 1.00 67.44 637 VAL A C 1
ATOM 5197 O O . VAL A 1 637 ? 20.562 -25.589 -7.473 1.00 67.44 637 VAL A O 1
ATOM 5200 N N . HIS A 1 638 ? 22.469 -24.440 -7.219 1.00 65.50 638 HIS A N 1
ATOM 5201 C CA . HIS A 1 638 ? 22.521 -24.637 -5.768 1.00 65.50 638 HIS A CA 1
ATOM 5202 C C . HIS A 1 638 ? 21.346 -23.940 -5.067 1.00 65.50 638 HIS A C 1
ATOM 5204 O O . HIS A 1 638 ? 20.605 -24.585 -4.324 1.00 65.50 638 HIS A O 1
ATOM 5210 N N . HIS A 1 639 ? 21.132 -22.645 -5.316 1.00 54.38 639 HIS A N 1
ATOM 5211 C CA . HIS A 1 639 ? 20.067 -21.889 -4.656 1.00 54.38 639 HIS A CA 1
ATOM 5212 C C . HIS A 1 639 ? 18.662 -22.327 -5.076 1.00 54.38 639 HIS A C 1
ATOM 5214 O O . HIS A 1 639 ? 17.791 -22.405 -4.216 1.00 54.38 639 HIS A O 1
ATOM 5220 N N . GLU A 1 640 ? 18.429 -22.678 -6.340 1.00 60.03 640 GLU A N 1
ATOM 5221 C CA . GLU A 1 640 ? 17.123 -23.172 -6.796 1.00 60.03 640 GLU A CA 1
ATOM 5222 C C . GLU A 1 640 ? 16.769 -24.524 -6.143 1.00 60.03 640 GLU A C 1
ATOM 5224 O O . GLU A 1 640 ? 15.626 -24.741 -5.727 1.00 60.03 640 GLU A O 1
ATOM 5229 N N . ASN A 1 641 ? 17.763 -25.397 -5.926 1.00 66.81 641 ASN A N 1
ATOM 5230 C CA . ASN A 1 641 ? 17.593 -26.634 -5.155 1.00 66.81 641 ASN A CA 1
ATOM 5231 C C . ASN A 1 641 ? 17.371 -26.388 -3.651 1.00 66.81 641 ASN A C 1
ATOM 5233 O O . ASN A 1 641 ? 16.562 -27.086 -3.041 1.00 66.81 641 ASN A O 1
ATOM 5237 N N . GLU A 1 642 ? 18.078 -25.437 -3.036 1.00 59.47 642 GLU A N 1
ATOM 5238 C CA . GLU A 1 642 ? 17.887 -25.066 -1.621 1.00 59.47 642 GLU A CA 1
ATOM 5239 C C . GLU A 1 642 ? 16.490 -24.470 -1.387 1.00 59.47 642 GLU A C 1
ATOM 5241 O O . GLU A 1 642 ? 15.762 -24.917 -0.501 1.00 59.47 642 GLU A O 1
ATOM 5246 N N . ILE A 1 643 ? 16.081 -23.518 -2.235 1.00 53.47 643 ILE A N 1
ATOM 5247 C CA . ILE A 1 643 ? 14.761 -22.877 -2.200 1.00 53.47 643 ILE A CA 1
ATOM 5248 C C . ILE A 1 643 ? 13.659 -23.924 -2.374 1.00 53.47 643 ILE A C 1
ATOM 5250 O O . ILE A 1 643 ? 12.727 -23.950 -1.574 1.00 53.47 643 ILE A O 1
ATOM 5254 N N . SER A 1 644 ? 13.785 -24.827 -3.351 1.00 68.44 644 SER A N 1
ATOM 5255 C CA . SER A 1 644 ? 12.799 -25.894 -3.575 1.00 68.44 644 SER A CA 1
ATOM 5256 C C . SER A 1 644 ? 12.677 -26.831 -2.366 1.00 68.44 644 SER A C 1
ATOM 5258 O O . SER A 1 644 ? 11.568 -27.180 -1.963 1.00 68.44 644 SER A O 1
ATOM 5260 N N . LYS A 1 645 ? 13.799 -27.207 -1.732 1.00 72.88 645 LYS A N 1
ATOM 5261 C CA . LYS A 1 645 ? 13.798 -28.058 -0.528 1.00 72.88 645 LYS A CA 1
ATOM 5262 C C . LYS A 1 645 ? 13.160 -27.365 0.672 1.00 72.88 645 LYS A C 1
ATOM 5264 O O . LYS A 1 645 ? 12.376 -28.001 1.371 1.00 72.88 645 LYS A O 1
ATOM 5269 N N . GLU A 1 646 ? 13.475 -26.096 0.929 1.00 60.03 646 GLU A N 1
ATOM 5270 C CA . GLU A 1 646 ? 12.864 -25.355 2.041 1.00 60.03 646 GLU A CA 1
ATOM 5271 C C . GLU A 1 646 ? 11.389 -25.037 1.788 1.00 60.03 646 GLU A C 1
ATOM 5273 O O . GLU A 1 646 ? 10.590 -25.121 2.719 1.00 60.03 646 GLU A O 1
ATOM 5278 N N . GLN A 1 647 ? 10.988 -24.762 0.543 1.00 61.25 647 GLN A N 1
ATOM 5279 C CA . GLN A 1 647 ? 9.575 -24.627 0.180 1.00 61.25 647 GLN A CA 1
ATOM 5280 C C . GLN A 1 647 ? 8.808 -25.932 0.424 1.00 61.25 647 GLN A C 1
ATOM 5282 O O . GLN A 1 647 ? 7.762 -25.888 1.067 1.00 61.25 647 GLN A O 1
ATOM 5287 N N . MET A 1 648 ? 9.343 -27.087 0.005 1.00 74.19 648 MET A N 1
ATOM 5288 C CA . MET A 1 648 ? 8.723 -28.389 0.287 1.00 74.19 648 MET A CA 1
ATOM 5289 C C . MET A 1 648 ? 8.626 -28.667 1.791 1.00 74.19 648 MET A C 1
ATOM 5291 O O . MET A 1 648 ? 7.523 -28.882 2.282 1.00 74.19 648 MET A O 1
ATOM 5295 N N . LYS A 1 649 ? 9.730 -28.562 2.550 1.00 69.69 649 LYS A N 1
ATOM 5296 C CA . LYS A 1 649 ? 9.712 -28.739 4.018 1.00 69.69 649 LYS A CA 1
ATOM 5297 C C . LYS A 1 649 ? 8.693 -27.822 4.691 1.00 69.69 649 LYS A C 1
ATOM 5299 O O . LYS A 1 649 ? 7.939 -28.264 5.551 1.00 69.69 649 LYS A O 1
ATOM 5304 N N . THR A 1 650 ? 8.679 -26.543 4.317 1.00 58.72 650 THR A N 1
ATOM 5305 C CA . THR A 1 650 ? 7.776 -25.546 4.903 1.00 58.72 650 THR A CA 1
ATOM 5306 C C . THR A 1 650 ? 6.323 -25.874 4.574 1.00 58.72 650 THR A C 1
ATOM 5308 O O . THR A 1 650 ? 5.475 -25.777 5.457 1.00 58.72 650 THR A O 1
ATOM 5311 N N . GLN A 1 651 ? 6.032 -26.321 3.350 1.00 67.12 651 GLN A N 1
ATOM 5312 C CA . GLN A 1 651 ? 4.689 -26.727 2.942 1.00 67.12 651 GLN A CA 1
ATOM 5313 C C . GLN A 1 651 ? 4.232 -28.008 3.659 1.00 67.12 651 GLN A C 1
ATOM 5315 O O . GLN A 1 651 ? 3.141 -28.014 4.226 1.00 67.12 651 GLN A O 1
ATOM 5320 N N . ASP A 1 652 ? 5.081 -29.039 3.734 1.00 75.19 652 ASP A N 1
ATOM 5321 C CA . ASP A 1 652 ? 4.816 -30.286 4.469 1.00 75.19 652 ASP A CA 1
ATOM 5322 C C . ASP A 1 652 ? 4.539 -30.011 5.961 1.00 75.19 652 ASP A C 1
ATOM 5324 O O . ASP A 1 652 ? 3.615 -30.571 6.555 1.00 75.19 652 ASP A O 1
ATOM 5328 N N . ILE A 1 653 ? 5.312 -29.106 6.572 1.00 68.69 653 ILE A N 1
ATOM 5329 C CA . ILE A 1 653 ? 5.132 -28.662 7.961 1.00 68.69 653 ILE A CA 1
ATOM 5330 C C . ILE A 1 653 ? 3.821 -27.877 8.124 1.00 68.69 653 ILE A C 1
ATOM 5332 O O . ILE A 1 653 ? 3.071 -28.132 9.068 1.00 68.69 653 ILE A O 1
ATOM 5336 N N . ILE A 1 654 ? 3.517 -26.946 7.214 1.00 64.19 654 ILE A N 1
ATOM 5337 C CA . ILE A 1 654 ? 2.282 -26.151 7.236 1.00 64.19 654 ILE A CA 1
ATOM 5338 C C . ILE A 1 654 ? 1.048 -27.044 7.094 1.00 64.19 654 ILE A C 1
ATOM 5340 O O . ILE A 1 654 ? 0.097 -26.879 7.858 1.00 64.19 654 ILE A O 1
ATOM 5344 N N . ASP A 1 655 ? 1.045 -27.994 6.161 1.00 77.06 655 ASP A N 1
ATOM 5345 C CA . ASP A 1 655 ? -0.111 -28.859 5.924 1.00 77.06 655 ASP A CA 1
ATOM 5346 C C . ASP A 1 655 ? -0.270 -29.921 7.022 1.00 77.06 655 ASP A C 1
ATOM 5348 O O . ASP A 1 655 ? -1.395 -30.178 7.451 1.00 77.06 655 ASP A O 1
ATOM 5352 N N . SER A 1 656 ? 0.832 -30.420 7.594 1.00 79.25 656 SER A N 1
ATOM 5353 C CA . SER A 1 656 ? 0.819 -31.223 8.826 1.00 79.25 656 SER A CA 1
ATOM 5354 C C . SER A 1 656 ? 0.198 -30.460 10.007 1.00 79.25 656 SER A C 1
ATOM 5356 O O . SER A 1 656 ? -0.691 -30.979 10.689 1.00 79.25 656 SER A O 1
ATOM 5358 N N . TYR A 1 657 ? 0.579 -29.193 10.226 1.00 66.81 657 TYR A N 1
ATOM 5359 C CA . TYR A 1 657 ? -0.032 -28.367 11.272 1.00 66.81 657 TYR A CA 1
ATOM 5360 C C . TYR A 1 657 ? -1.493 -28.006 10.974 1.00 66.81 657 TYR A C 1
ATOM 5362 O O . TYR A 1 657 ? -2.305 -28.022 11.897 1.00 66.81 657 TYR A O 1
ATOM 5370 N N . ARG A 1 658 ? -1.864 -27.729 9.717 1.00 72.44 658 ARG A N 1
ATOM 5371 C CA . ARG A 1 658 ? -3.264 -27.490 9.311 1.00 72.44 658 ARG A CA 1
ATOM 5372 C C . ARG A 1 658 ? -4.134 -28.712 9.573 1.00 72.44 658 ARG A C 1
ATOM 5374 O O . ARG A 1 658 ? -5.177 -28.573 10.208 1.00 72.44 658 ARG A O 1
ATOM 5381 N N . GLN A 1 659 ? -3.690 -29.894 9.140 1.00 79.50 659 GLN A N 1
ATOM 5382 C CA . GLN A 1 659 ? -4.387 -31.151 9.398 1.00 79.50 659 GLN A CA 1
ATOM 5383 C C . GLN A 1 659 ? -4.538 -31.372 10.906 1.00 79.50 659 GLN A C 1
ATOM 5385 O O . GLN A 1 659 ? -5.650 -31.591 11.380 1.00 79.50 659 GLN A O 1
ATOM 5390 N N . ARG A 1 660 ? -3.457 -31.227 11.681 1.00 74.38 660 ARG A N 1
ATOM 5391 C CA . ARG A 1 660 ? -3.497 -31.463 13.129 1.00 74.38 660 ARG A CA 1
ATOM 5392 C C . ARG A 1 660 ? -4.345 -30.437 13.889 1.00 74.38 660 ARG A C 1
ATOM 5394 O O . ARG A 1 660 ? -5.019 -30.806 14.844 1.00 74.38 660 ARG A O 1
ATOM 5401 N N . LEU A 1 661 ? -4.369 -29.173 13.462 1.00 64.62 661 LEU A N 1
ATOM 5402 C CA . LEU A 1 661 ? -5.292 -28.159 13.990 1.00 64.62 661 LEU A CA 1
ATOM 5403 C C . LEU A 1 661 ? -6.749 -28.498 13.656 1.00 64.62 661 LEU A C 1
ATOM 5405 O O . LEU A 1 661 ? -7.619 -28.337 14.509 1.00 64.62 661 LEU A O 1
ATOM 5409 N N . GLN A 1 662 ? -7.024 -28.993 12.448 1.00 77.50 662 GLN A N 1
ATOM 5410 C CA . GLN A 1 662 ? -8.364 -29.417 12.044 1.00 77.50 662 GLN A CA 1
ATOM 5411 C C . GLN A 1 662 ? -8.824 -30.662 12.821 1.00 77.50 662 GLN A C 1
ATOM 5413 O O . GLN A 1 662 ? -9.965 -30.705 13.277 1.00 77.50 662 GLN A O 1
ATOM 5418 N N . GLU A 1 663 ? -7.939 -31.638 13.033 1.00 78.81 663 GLU A N 1
ATOM 5419 C CA . GLU A 1 663 ? -8.171 -32.816 13.879 1.00 78.81 663 GLU A CA 1
ATOM 5420 C C . GLU A 1 663 ? -8.459 -32.410 15.331 1.00 78.81 663 GLU A C 1
ATOM 5422 O O . GLU A 1 663 ? -9.517 -32.761 15.852 1.00 78.81 663 GLU A O 1
ATOM 5427 N N . ILE A 1 664 ? -7.600 -31.588 15.950 1.00 72.62 664 ILE A N 1
ATOM 5428 C CA . ILE A 1 664 ? -7.783 -31.090 17.325 1.00 72.62 664 ILE A CA 1
ATOM 5429 C C . ILE A 1 664 ? -9.078 -30.282 17.461 1.00 72.62 664 ILE A C 1
ATOM 5431 O O . ILE A 1 664 ? -9.791 -30.452 18.446 1.00 72.62 664 ILE A O 1
ATOM 5435 N N . ASN A 1 665 ? -9.420 -29.422 16.499 1.00 68.44 665 ASN A N 1
ATOM 5436 C CA . ASN A 1 665 ? -10.641 -28.615 16.555 1.00 68.44 665 ASN A CA 1
ATOM 5437 C C . ASN A 1 665 ? -11.903 -29.487 16.403 1.00 68.44 665 ASN A C 1
ATOM 5439 O O . ASN A 1 665 ? -12.852 -29.347 17.172 1.00 68.44 665 ASN A O 1
ATOM 5443 N N . ASN A 1 666 ? -11.886 -30.462 15.488 1.00 82.50 666 ASN A N 1
ATOM 5444 C CA . ASN A 1 666 ? -12.962 -31.446 15.351 1.00 82.50 666 ASN A CA 1
ATOM 5445 C C . ASN A 1 666 ? -13.115 -32.311 16.615 1.00 82.50 666 ASN A C 1
ATOM 5447 O O . ASN A 1 666 ? -14.237 -32.543 17.061 1.00 82.50 666 ASN A O 1
ATOM 5451 N N . GLU A 1 667 ? -12.014 -32.769 17.213 1.00 73.50 667 GLU A N 1
ATOM 5452 C CA . GLU A 1 667 ? -12.024 -33.587 18.431 1.00 73.50 667 GLU A CA 1
ATOM 5453 C C . GLU A 1 667 ? -12.412 -32.773 19.674 1.00 73.50 667 GLU A C 1
ATOM 5455 O O . GLU A 1 667 ? -13.177 -33.256 20.505 1.00 73.50 667 GLU A O 1
ATOM 5460 N N . THR A 1 668 ? -12.000 -31.506 19.769 1.00 71.56 668 THR A N 1
ATOM 5461 C CA . THR A 1 668 ? -12.417 -30.565 20.827 1.00 71.56 668 THR A CA 1
ATOM 5462 C C . THR A 1 668 ? -13.904 -30.246 20.720 1.00 71.56 668 THR A C 1
ATOM 5464 O O . THR A 1 668 ? -14.629 -30.331 21.709 1.00 71.56 668 THR A O 1
ATOM 5467 N N . LYS A 1 669 ? -14.399 -29.945 19.513 1.00 76.69 669 LYS A N 1
ATOM 5468 C CA . LYS A 1 669 ? -15.829 -29.725 19.269 1.00 76.69 669 LYS A CA 1
ATOM 5469 C C . LYS A 1 669 ? -16.643 -30.971 19.616 1.00 76.69 669 LYS A C 1
ATOM 5471 O O . LYS A 1 669 ? -17.606 -30.877 20.369 1.00 76.69 669 LYS A O 1
ATOM 5476 N N . ARG A 1 670 ? -16.214 -32.142 19.139 1.00 83.00 670 ARG A N 1
ATOM 5477 C CA . ARG A 1 670 ? -16.876 -33.419 19.419 1.00 83.00 670 ARG A CA 1
ATOM 5478 C C . ARG A 1 670 ? -16.860 -33.771 20.905 1.00 83.00 670 ARG A C 1
ATOM 5480 O O . ARG A 1 670 ? -17.874 -34.222 21.422 1.00 83.00 670 ARG A O 1
ATOM 5487 N N . THR A 1 671 ? -15.738 -33.598 21.600 1.00 72.44 671 THR A N 1
ATOM 5488 C CA . THR A 1 671 ? -15.661 -33.885 23.042 1.00 72.44 671 THR A CA 1
ATOM 5489 C C . THR A 1 671 ? -16.474 -32.888 23.858 1.00 72.44 671 THR A C 1
ATOM 5491 O O . THR A 1 671 ? -17.106 -33.313 24.821 1.00 72.44 671 THR A O 1
ATOM 5494 N N . LYS A 1 672 ? -16.561 -31.616 23.442 1.00 74.50 672 LYS A N 1
ATOM 5495 C CA . LYS A 1 672 ? -17.498 -30.637 24.008 1.00 74.50 672 LYS A CA 1
ATOM 5496 C C . LYS A 1 672 ? -18.954 -31.063 23.804 1.00 74.50 672 LYS A C 1
ATOM 5498 O O . LYS A 1 672 ? -19.676 -31.159 24.786 1.00 74.50 672 LYS A O 1
ATOM 5503 N N . GLU A 1 673 ? -19.368 -31.394 22.582 1.00 81.06 673 GLU A N 1
ATOM 5504 C CA . GLU A 1 673 ? -20.731 -31.864 22.276 1.00 81.06 673 GLU A CA 1
ATOM 5505 C C . GLU A 1 673 ? -21.071 -33.160 23.039 1.00 81.06 673 GLU A C 1
ATOM 5507 O O . GLU A 1 673 ? -22.116 -33.262 23.682 1.00 81.06 673 GLU A O 1
ATOM 5512 N N . GLU A 1 674 ? -20.163 -34.142 23.054 1.00 76.50 674 GLU A N 1
ATOM 5513 C CA . GLU A 1 674 ? -20.329 -35.374 23.830 1.00 76.50 674 GLU A CA 1
ATOM 5514 C C . GLU A 1 674 ? -20.358 -35.118 25.348 1.00 76.50 674 GLU A C 1
ATOM 5516 O O . GLU A 1 674 ? -21.064 -35.836 26.057 1.00 76.50 674 GLU A O 1
ATOM 5521 N N . PHE A 1 675 ? -19.614 -34.134 25.866 1.00 76.94 675 PHE A N 1
ATOM 5522 C CA . PHE A 1 675 ? -19.630 -33.768 27.285 1.00 76.94 675 PHE A CA 1
ATOM 5523 C C . PHE A 1 675 ? -20.896 -32.996 27.655 1.00 76.94 675 PHE A C 1
ATOM 5525 O O . PHE A 1 675 ? -21.516 -33.336 28.653 1.00 76.94 675 PHE A O 1
ATOM 5532 N N . GLU A 1 676 ? -21.333 -32.025 26.853 1.00 73.06 676 GLU A N 1
ATOM 5533 C CA . GLU A 1 676 ? -22.573 -31.274 27.074 1.00 73.06 676 GLU A CA 1
ATOM 5534 C C . GLU A 1 676 ? -23.791 -32.205 27.067 1.00 73.06 676 GLU A C 1
ATOM 5536 O O . GLU A 1 676 ? -24.632 -32.105 27.961 1.00 73.06 676 GLU A O 1
ATOM 5541 N N . VAL A 1 677 ? -23.852 -33.170 26.141 1.00 82.81 677 VAL A N 1
ATOM 5542 C CA . VAL A 1 677 ? -24.915 -34.191 26.103 1.00 82.81 677 VAL A CA 1
ATOM 5543 C C . VAL A 1 677 ? -24.840 -35.137 27.307 1.00 82.81 677 VAL A C 1
ATOM 5545 O O . VAL A 1 677 ? -25.865 -35.389 27.943 1.00 82.81 677 VAL A O 1
ATOM 5548 N N . LYS A 1 678 ? -23.651 -35.643 27.674 1.00 73.19 678 LYS A N 1
ATOM 5549 C CA . LYS A 1 678 ? -23.482 -36.504 28.865 1.00 73.19 678 LYS A CA 1
ATOM 5550 C C . LYS A 1 678 ? -23.788 -35.745 30.161 1.00 73.19 678 LYS A C 1
ATOM 5552 O O . LYS A 1 678 ? -24.398 -36.315 31.057 1.00 73.19 678 LYS A O 1
ATOM 5557 N N . PHE A 1 679 ? -23.422 -34.468 30.253 1.00 76.56 679 PHE A N 1
ATOM 5558 C CA . PHE A 1 679 ? -23.694 -33.609 31.402 1.00 76.56 679 PHE A CA 1
ATOM 5559 C C . PHE A 1 679 ? -25.189 -33.326 31.540 1.00 76.56 679 PHE A C 1
ATOM 5561 O O . PHE A 1 679 ? -25.735 -33.573 32.609 1.00 76.56 679 PHE A O 1
ATOM 5568 N N . HIS A 1 680 ? -25.877 -32.909 30.469 1.00 74.00 680 HIS A N 1
ATOM 5569 C CA . HIS A 1 680 ? -27.331 -32.712 30.497 1.00 74.00 680 HIS A CA 1
ATOM 5570 C C . HIS A 1 680 ? -28.070 -34.000 30.868 1.00 74.00 680 HIS A C 1
ATOM 5572 O O . HIS A 1 680 ? -28.954 -33.961 31.721 1.00 74.00 680 H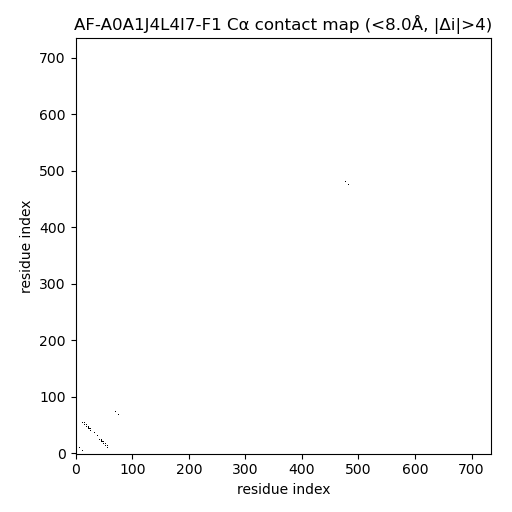IS A O 1
ATOM 5578 N N . LYS A 1 681 ? -27.672 -35.145 30.300 1.00 82.31 681 LYS A N 1
ATOM 5579 C CA . LYS A 1 681 ? -28.270 -36.449 30.614 1.00 82.31 681 LYS A CA 1
ATOM 5580 C C . LYS A 1 681 ? -28.048 -36.845 32.077 1.00 82.31 681 LYS A C 1
ATOM 5582 O O . LYS A 1 681 ? -29.015 -37.136 32.772 1.00 82.31 681 LYS A O 1
ATOM 5587 N N . ASN A 1 682 ? -26.811 -36.775 32.574 1.00 71.69 682 ASN A N 1
ATOM 5588 C CA . ASN A 1 682 ? -26.495 -37.069 33.975 1.00 71.69 682 ASN A CA 1
ATOM 5589 C C . ASN A 1 682 ? -27.194 -36.092 34.940 1.00 71.69 682 ASN A C 1
ATOM 5591 O O . ASN A 1 682 ? -27.631 -36.497 36.013 1.00 71.69 682 ASN A O 1
ATOM 5595 N N . PHE A 1 683 ? -27.313 -34.812 34.573 1.00 75.75 683 PHE A N 1
ATOM 5596 C CA . PHE A 1 683 ? -27.993 -33.789 35.368 1.00 75.75 683 PHE A CA 1
ATOM 5597 C C . PHE A 1 683 ? -29.513 -33.998 35.394 1.00 75.75 683 PHE A C 1
ATOM 5599 O O . PHE A 1 683 ? -30.123 -33.828 36.447 1.00 75.75 683 PHE A O 1
ATOM 5606 N N . GLN A 1 684 ? -30.124 -34.418 34.281 1.00 77.69 684 GLN A N 1
ATOM 5607 C CA . GLN A 1 684 ? -31.528 -34.838 34.242 1.00 77.69 684 GLN A CA 1
ATOM 5608 C C . GLN A 1 684 ? -31.751 -36.088 35.098 1.00 77.69 684 GLN A C 1
ATOM 5610 O O . GLN A 1 684 ? -32.561 -36.034 36.016 1.00 77.69 684 GLN A O 1
ATOM 5615 N N . GLU A 1 685 ? -30.974 -37.156 34.895 1.00 78.69 685 GLU A N 1
ATOM 5616 C CA . GLU A 1 685 ? -31.078 -38.405 35.670 1.00 78.69 685 GLU A CA 1
ATOM 5617 C C . GLU A 1 685 ? -30.864 -38.173 37.178 1.00 78.69 685 GLU A C 1
ATOM 5619 O O . GLU A 1 685 ? -31.591 -38.723 38.008 1.00 78.69 685 GLU A O 1
ATOM 5624 N N . TRP A 1 686 ? -29.927 -37.297 37.556 1.00 78.50 686 TRP A N 1
ATOM 5625 C CA . TRP A 1 686 ? -29.720 -36.880 38.947 1.00 78.50 686 TRP A CA 1
ATOM 5626 C C . TRP A 1 686 ? -30.857 -36.000 39.487 1.00 78.50 686 TRP A C 1
ATOM 5628 O O . TRP A 1 686 ? -31.283 -36.175 40.625 1.00 78.50 686 TRP A O 1
ATOM 5638 N N . SER A 1 687 ? -31.382 -35.066 38.689 1.00 74.31 687 SER A N 1
ATOM 5639 C CA . SER A 1 687 ? -32.511 -34.203 39.072 1.00 74.31 687 SER A CA 1
ATOM 5640 C C . SER A 1 687 ? -33.803 -35.006 39.251 1.00 74.31 687 SER A C 1
ATOM 5642 O O . SER A 1 687 ? -34.573 -34.747 40.176 1.00 74.31 687 SER A O 1
ATOM 5644 N N . GLU A 1 688 ? -34.029 -36.011 38.408 1.00 78.50 688 GLU A N 1
ATOM 5645 C CA . GLU A 1 688 ? -35.179 -36.913 38.465 1.00 78.50 688 GLU A CA 1
ATOM 5646 C C . GLU A 1 688 ? -35.071 -37.884 39.641 1.00 78.50 688 GLU A C 1
ATOM 5648 O O . GLU A 1 688 ? -35.975 -37.899 40.475 1.00 78.50 688 GLU A O 1
ATOM 5653 N N . THR A 1 689 ? -33.944 -38.584 39.816 1.00 73.00 689 THR A N 1
ATOM 5654 C CA . THR A 1 689 ? -33.738 -39.441 41.002 1.00 73.00 689 THR A CA 1
ATOM 5655 C C . THR A 1 689 ? -33.759 -38.642 42.308 1.00 73.00 689 THR A C 1
ATOM 5657 O O . THR A 1 689 ? -34.337 -39.098 43.295 1.00 73.00 689 THR A O 1
ATOM 5660 N N . ARG A 1 690 ? -33.233 -37.408 42.334 1.00 75.06 690 ARG A N 1
ATOM 5661 C CA . ARG A 1 690 ? -33.371 -36.506 43.489 1.00 75.06 690 ARG A CA 1
ATOM 5662 C C . ARG A 1 690 ? -34.836 -36.160 43.770 1.00 75.06 690 ARG A C 1
ATOM 5664 O O . ARG A 1 690 ? -35.241 -36.233 44.927 1.00 75.06 690 ARG A O 1
ATOM 5671 N N . LYS A 1 691 ? -35.635 -35.810 42.754 1.00 76.12 691 LYS A N 1
ATOM 5672 C CA . LYS A 1 691 ? -37.084 -35.565 42.913 1.00 76.12 691 LYS A CA 1
ATOM 5673 C C . LYS A 1 691 ? -37.819 -36.812 43.397 1.00 76.12 691 LYS A C 1
ATOM 5675 O O . LYS A 1 691 ? -38.698 -36.697 44.244 1.00 76.12 691 LYS A O 1
ATOM 5680 N N . GLU A 1 692 ? -37.462 -37.988 42.893 1.00 71.62 692 GLU A N 1
ATOM 5681 C CA . GLU A 1 692 ? -38.082 -39.263 43.259 1.00 71.62 692 GLU A CA 1
ATOM 5682 C C . GLU A 1 692 ? -37.787 -39.635 44.723 1.00 71.62 692 GLU A C 1
ATOM 5684 O O . GLU A 1 692 ? -38.707 -39.963 45.477 1.00 71.62 692 GLU A O 1
ATOM 5689 N N . ILE A 1 693 ? -36.539 -39.455 45.175 1.00 68.12 693 ILE A N 1
ATOM 5690 C CA . ILE A 1 693 ? -36.140 -39.558 46.589 1.00 68.12 693 ILE A CA 1
ATOM 5691 C C . ILE A 1 693 ? -36.886 -38.520 47.443 1.00 68.12 693 ILE A C 1
ATOM 5693 O O . ILE A 1 693 ? -37.424 -38.857 48.498 1.00 68.12 693 ILE A O 1
ATOM 5697 N N . GLU A 1 694 ? -36.957 -37.265 46.996 1.00 66.31 694 GLU A N 1
ATOM 5698 C CA . GLU A 1 694 ? -37.582 -36.173 47.748 1.00 66.31 694 GLU A CA 1
ATOM 5699 C C . GLU A 1 694 ? -39.105 -36.351 47.885 1.00 66.31 694 GLU A C 1
ATOM 5701 O O . GLU A 1 694 ? -39.654 -36.122 48.964 1.00 66.31 694 GLU A O 1
ATOM 5706 N N . MET A 1 695 ? -39.794 -36.821 46.839 1.00 70.19 695 MET A N 1
ATOM 5707 C CA . MET A 1 695 ? -41.214 -37.186 46.913 1.00 70.19 695 MET A CA 1
ATOM 5708 C C . MET A 1 695 ? -41.441 -38.427 47.784 1.00 70.19 695 MET A C 1
ATOM 5710 O O . MET A 1 695 ? -42.383 -38.436 48.577 1.00 70.19 695 MET A O 1
ATOM 5714 N N . SER A 1 696 ? -40.558 -39.428 47.709 1.00 60.59 696 SER A N 1
ATOM 5715 C CA . SER A 1 696 ? -40.633 -40.631 48.550 1.00 60.59 696 SER A CA 1
ATOM 5716 C C . SER A 1 696 ? -40.490 -40.297 50.040 1.00 60.59 696 SER A C 1
ATOM 5718 O O . SER A 1 696 ? -41.308 -40.738 50.848 1.00 60.59 696 SER A O 1
ATOM 5720 N N . LEU A 1 697 ? -39.526 -39.444 50.418 1.00 54.97 697 LEU A N 1
ATOM 5721 C CA . LEU A 1 697 ? -39.414 -38.942 51.795 1.00 54.97 697 LEU A CA 1
ATOM 5722 C C . LEU A 1 697 ? -40.651 -38.131 52.210 1.00 54.97 697 LEU A C 1
ATOM 5724 O O . LEU A 1 697 ? -41.158 -38.308 53.318 1.00 54.97 697 LEU A O 1
ATOM 5728 N N . LYS A 1 698 ? -41.160 -37.258 51.331 1.00 54.06 698 LYS A N 1
ATOM 5729 C CA . LYS A 1 698 ? -42.324 -36.406 51.632 1.00 54.06 698 LYS A CA 1
ATOM 5730 C C . LYS A 1 698 ? -43.627 -37.196 51.813 1.00 54.06 698 LYS A C 1
ATOM 5732 O O . LYS A 1 698 ? -44.498 -36.717 52.536 1.00 54.06 698 LYS A O 1
ATOM 5737 N N . GLN A 1 699 ? -43.757 -38.397 51.240 1.00 52.28 699 GLN A N 1
ATOM 5738 C CA . GLN A 1 699 ? -44.911 -39.277 51.483 1.00 52.28 699 GLN A CA 1
ATOM 5739 C C . GLN A 1 699 ? -44.836 -40.061 52.805 1.00 52.28 699 GLN A C 1
ATOM 5741 O O . GLN A 1 699 ? -45.880 -40.292 53.410 1.00 52.28 699 GLN A O 1
ATOM 5746 N N . LEU A 1 700 ? -43.647 -40.414 53.313 1.00 47.44 700 LEU A N 1
ATOM 5747 C CA . LEU A 1 700 ? -43.513 -41.082 54.623 1.00 47.44 700 LEU A CA 1
ATOM 5748 C C . LEU A 1 700 ? -43.654 -40.130 55.835 1.00 47.44 700 LEU A C 1
ATOM 5750 O O . LEU A 1 700 ? -43.655 -40.582 56.978 1.00 47.44 700 LEU A O 1
ATOM 5754 N N . GLY A 1 701 ? -43.755 -38.817 55.610 1.00 46.84 701 GLY A N 1
ATOM 5755 C CA . GLY A 1 701 ? -43.523 -37.796 56.637 1.00 46.84 701 GLY A CA 1
ATOM 5756 C C . GLY A 1 701 ? -44.728 -37.240 57.411 1.00 46.84 701 GLY A C 1
ATOM 5757 O O . GLY A 1 701 ? -44.555 -36.195 58.037 1.00 46.84 701 GLY A O 1
ATOM 5758 N N . LYS A 1 702 ? -45.940 -37.829 57.371 1.00 41.69 702 LYS A N 1
ATOM 5759 C CA . LYS A 1 702 ? -47.122 -37.245 58.059 1.00 41.69 702 LYS A CA 1
ATOM 5760 C C . LYS A 1 702 ? -48.019 -38.229 58.839 1.00 41.69 702 LYS A C 1
ATOM 5762 O O . LYS A 1 702 ? -48.572 -39.170 58.285 1.00 41.69 702 LYS A O 1
ATOM 5767 N N . THR A 1 703 ? -48.246 -37.858 60.108 1.00 37.28 703 THR A N 1
ATOM 5768 C CA . THR A 1 703 ? -49.306 -38.256 61.072 1.00 37.28 703 THR A CA 1
ATOM 5769 C C . THR A 1 703 ? -49.349 -39.691 61.659 1.00 37.28 703 THR A C 1
ATOM 5771 O O . THR A 1 703 ? -49.598 -40.651 60.936 1.00 37.28 703 THR A O 1
ATOM 5774 N N . PRO A 1 704 ? -49.231 -39.826 63.001 1.00 40.97 704 PRO A N 1
ATOM 5775 C CA . PRO A 1 704 ? -49.683 -40.967 63.820 1.00 40.97 704 PRO A CA 1
ATOM 5776 C C . PRO A 1 704 ? -51.029 -40.635 64.538 1.00 40.97 704 PRO A C 1
ATOM 5778 O O . PRO A 1 704 ? -51.599 -39.579 64.267 1.00 40.97 704 PRO A O 1
ATOM 5781 N N . PRO A 1 705 ? -51.511 -41.395 65.549 1.00 49.50 705 PRO A N 1
ATOM 5782 C CA . PRO A 1 705 ? -51.690 -42.851 65.638 1.00 49.50 705 PRO A CA 1
ATOM 5783 C C . PRO A 1 705 ? -53.133 -43.244 66.061 1.00 49.50 705 PRO A C 1
ATOM 5785 O O . PRO A 1 705 ? -53.652 -42.734 67.052 1.00 49.50 705 PRO A O 1
ATOM 5788 N N . VAL A 1 706 ? -53.759 -44.243 65.422 1.00 35.00 706 VAL A N 1
ATOM 5789 C CA . VAL A 1 706 ? -55.010 -44.868 65.926 1.00 35.00 706 VAL A CA 1
ATOM 5790 C C . VAL A 1 706 ? -54.923 -46.395 65.843 1.00 35.00 706 VAL A C 1
ATOM 5792 O O . VAL A 1 706 ? -54.294 -46.952 64.947 1.00 35.00 706 VAL A O 1
ATOM 5795 N N . SER A 1 707 ? -55.514 -47.084 66.822 1.00 34.41 707 SER A N 1
ATOM 5796 C CA . SER A 1 707 ? -55.294 -48.509 67.084 1.00 34.41 707 SER A CA 1
ATOM 5797 C C . SER A 1 707 ? -56.429 -49.445 66.631 1.00 34.41 707 SER A C 1
ATOM 5799 O O . SER A 1 707 ? -57.594 -49.111 66.821 1.00 34.41 707 SER A O 1
ATOM 5801 N N . ARG A 1 708 ? -56.041 -50.690 66.296 1.00 33.03 708 ARG A N 1
ATOM 5802 C CA . ARG A 1 708 ? -56.800 -51.971 66.337 1.00 33.03 708 ARG A CA 1
ATOM 5803 C C . ARG A 1 708 ? -57.707 -52.401 65.159 1.00 33.03 708 ARG A C 1
ATOM 5805 O O . ARG A 1 708 ? -58.714 -51.780 64.851 1.00 33.03 708 ARG A O 1
ATOM 5812 N N . SER A 1 709 ? -57.471 -53.672 64.792 1.00 32.28 709 SER A N 1
ATOM 5813 C CA . SER A 1 709 ? -58.403 -54.714 64.292 1.00 32.28 709 SER A CA 1
ATOM 5814 C C . SER A 1 709 ? -58.703 -54.814 62.781 1.00 32.28 709 SER A C 1
ATOM 5816 O O . SER A 1 709 ? -58.698 -53.819 62.073 1.00 32.28 709 SER A O 1
ATOM 5818 N N . GLY A 1 710 ? -58.937 -56.055 62.309 1.00 30.77 710 GLY A N 1
ATOM 5819 C CA . GLY A 1 710 ? -59.157 -56.430 60.896 1.00 30.77 710 GLY A CA 1
ATOM 5820 C C . GLY A 1 710 ? -57.849 -56.732 60.139 1.00 30.77 710 GLY A C 1
ATOM 5821 O O . GLY A 1 710 ? -57.238 -55.830 59.588 1.00 30.77 710 GLY A O 1
ATOM 5822 N N . SER A 1 711 ? -57.237 -57.917 60.234 1.00 32.34 711 SER A N 1
ATOM 5823 C CA . SER A 1 711 ? -57.619 -59.210 59.615 1.00 32.34 711 SER A CA 1
ATOM 5824 C C . SER A 1 711 ? -57.430 -59.288 58.083 1.00 32.34 711 SER A C 1
ATOM 5826 O O . SER A 1 711 ? -58.166 -58.676 57.321 1.00 32.34 711 SER A O 1
ATOM 5828 N N . ARG A 1 712 ? -56.464 -60.125 57.655 1.00 34.72 712 ARG A N 1
ATOM 5829 C CA . ARG A 1 712 ? -56.308 -60.730 56.302 1.00 34.72 712 ARG A CA 1
ATOM 5830 C C . ARG A 1 712 ? -57.565 -61.539 55.888 1.00 34.72 712 ARG A C 1
ATOM 5832 O O . ARG A 1 712 ? -58.339 -61.847 56.796 1.00 34.72 712 ARG A O 1
ATOM 5839 N N . PRO A 1 713 ? -57.739 -62.006 54.620 1.00 44.94 713 PRO A N 1
ATOM 5840 C CA . PRO A 1 713 ? -56.799 -62.102 53.470 1.00 44.94 713 PRO A CA 1
ATOM 5841 C C . PRO A 1 713 ? -57.346 -61.425 52.172 1.00 44.94 713 PRO A C 1
ATOM 5843 O O . PRO A 1 713 ? -58.358 -60.746 52.238 1.00 44.94 713 PRO A O 1
ATOM 5846 N N . GLY A 1 714 ? -56.773 -61.534 50.960 1.00 32.41 714 GLY A N 1
ATOM 5847 C CA . GLY A 1 714 ? -55.461 -62.039 50.521 1.00 32.41 714 GLY A CA 1
ATOM 5848 C C . GLY A 1 714 ? -55.294 -62.111 48.983 1.00 32.41 714 GLY A C 1
ATOM 5849 O O . GLY A 1 714 ? -56.211 -62.484 48.266 1.00 32.41 714 GLY A O 1
ATOM 5850 N N . SER A 1 715 ? -54.090 -61.760 48.515 1.00 33.41 715 SER A N 1
ATOM 5851 C CA . SER A 1 715 ? -53.334 -62.299 47.358 1.00 33.41 715 SER A CA 1
ATOM 5852 C C . SER A 1 715 ? -54.012 -63.217 46.310 1.00 33.41 715 SER A C 1
ATOM 5854 O O . SER A 1 715 ? -54.406 -64.331 46.661 1.00 33.41 715 SER A O 1
ATOM 5856 N N . SER A 1 716 ? -53.864 -62.902 45.006 1.00 33.38 716 SER A N 1
ATOM 5857 C CA . SER A 1 716 ? -52.859 -63.559 44.112 1.00 33.38 716 SER A CA 1
ATOM 5858 C C . SER A 1 716 ? -53.003 -63.238 42.603 1.00 33.38 716 SER A C 1
ATOM 5860 O O . SER A 1 716 ? -53.822 -63.846 41.924 1.00 33.38 716 SER A O 1
ATOM 5862 N N . ALA A 1 717 ? -52.133 -62.374 42.061 1.00 32.47 717 ALA A N 1
ATOM 5863 C CA . ALA A 1 717 ? -51.681 -62.313 40.653 1.00 32.47 717 ALA A CA 1
ATOM 5864 C C . ALA A 1 717 ? -50.534 -61.279 40.564 1.00 32.47 717 ALA A C 1
ATOM 5866 O O . ALA A 1 717 ? -50.601 -60.272 41.262 1.00 32.47 717 ALA A O 1
ATOM 5867 N N . SER A 1 718 ? -49.461 -61.425 39.781 1.00 35.47 718 SER A N 1
ATOM 5868 C CA . SER A 1 718 ? -48.912 -62.569 39.024 1.00 35.47 718 SER A CA 1
ATOM 5869 C C . SER A 1 718 ? -47.372 -62.435 38.974 1.00 35.47 718 SER A C 1
ATOM 5871 O O . SER A 1 718 ? -46.849 -61.352 39.223 1.00 35.47 718 SER A O 1
ATOM 5873 N N . ALA A 1 719 ? -46.630 -63.518 38.718 1.00 32.66 719 ALA A N 1
ATOM 5874 C CA . ALA A 1 719 ? -45.200 -63.593 39.053 1.00 32.66 719 ALA A CA 1
ATOM 5875 C C . ALA A 1 719 ? -44.197 -63.118 37.970 1.00 32.66 719 ALA A C 1
ATOM 5877 O O . ALA A 1 719 ? -44.452 -63.187 36.771 1.00 32.66 719 ALA A O 1
ATOM 5878 N N . LEU A 1 720 ? -43.017 -62.709 38.458 1.00 39.00 720 LEU A N 1
ATOM 5879 C CA . LEU A 1 720 ? -41.698 -62.669 37.788 1.00 39.00 720 LEU A CA 1
ATOM 5880 C C . LEU A 1 720 ? -41.151 -64.123 37.598 1.00 39.00 720 LEU A C 1
ATOM 5882 O O . LEU A 1 720 ? -41.899 -65.054 37.909 1.00 39.00 720 LEU A O 1
ATOM 5886 N N . PRO A 1 721 ? -39.863 -64.405 37.259 1.00 52.22 721 PRO A N 1
ATOM 5887 C CA . PRO A 1 721 ? -38.763 -63.600 36.681 1.00 52.22 721 PRO A CA 1
ATOM 5888 C C . PRO A 1 721 ? -38.069 -64.286 35.464 1.00 52.22 721 PRO A C 1
ATOM 5890 O O . PRO A 1 721 ? -38.409 -65.401 35.085 1.00 52.22 721 PRO A O 1
ATOM 5893 N N . SER A 1 722 ? -36.985 -63.698 34.935 1.00 31.69 722 SER A N 1
ATOM 5894 C CA . SER A 1 722 ? -35.746 -64.454 34.624 1.00 31.69 722 SER A CA 1
ATOM 5895 C C . SER A 1 722 ? -34.519 -63.525 34.567 1.00 31.69 722 SER A C 1
ATOM 5897 O O . SER A 1 722 ? -34.668 -62.312 34.431 1.00 31.69 722 SER A O 1
ATOM 5899 N N . LEU A 1 723 ? -33.317 -64.083 34.753 1.00 34.72 723 LEU A N 1
ATOM 5900 C CA . LEU A 1 723 ? -32.040 -63.360 34.861 1.00 34.72 723 LEU A CA 1
ATOM 5901 C C . LEU A 1 723 ? -31.134 -63.586 33.631 1.00 34.72 723 LEU A C 1
ATOM 5903 O O . LEU A 1 723 ? -31.366 -64.490 32.834 1.00 34.72 723 LEU A O 1
ATOM 5907 N N . SER A 1 724 ? -30.091 -62.752 33.552 1.00 40.12 724 SER A N 1
ATOM 5908 C CA . SER A 1 724 ? -28.796 -62.841 32.839 1.00 40.12 724 SER A CA 1
ATOM 5909 C C . SER A 1 724 ? -28.306 -64.249 32.412 1.00 40.12 724 SER A C 1
ATOM 5911 O O . SER A 1 724 ? -28.635 -65.205 33.115 1.00 40.12 724 SER A O 1
ATOM 5913 N N . PRO A 1 725 ? -27.392 -64.401 31.408 1.00 45.84 725 PRO A N 1
ATOM 5914 C CA . PRO A 1 725 ? -26.365 -63.410 31.009 1.00 45.84 725 PRO A CA 1
ATOM 5915 C C . PRO A 1 725 ? -25.960 -63.354 29.506 1.00 45.84 725 PRO A C 1
ATOM 5917 O O . PRO A 1 725 ? -26.380 -64.172 28.696 1.00 45.84 725 PRO A O 1
ATOM 5920 N N . GLY A 1 726 ? -24.995 -62.478 29.172 1.00 33.25 726 GLY A N 1
ATOM 5921 C CA . GLY A 1 726 ? -23.924 -62.839 28.221 1.00 33.25 726 GLY A CA 1
ATOM 5922 C C . GLY A 1 726 ? -23.667 -61.936 27.000 1.00 33.25 726 GLY A C 1
ATOM 5923 O O . GLY A 1 726 ? -24.578 -61.548 26.284 1.00 33.25 726 GLY A O 1
ATOM 5924 N N . HIS A 1 727 ? -22.372 -61.721 26.738 1.00 33.34 727 HIS A N 1
ATOM 5925 C CA . HIS A 1 727 ? -21.728 -61.362 25.460 1.00 33.34 727 HIS A CA 1
ATOM 5926 C C . HIS A 1 727 ? -22.102 -60.069 24.708 1.00 33.34 727 HIS A C 1
ATOM 5928 O O . HIS A 1 727 ? -22.981 -60.027 23.850 1.00 33.34 727 HIS A O 1
ATOM 5934 N N . SER A 1 728 ? -21.220 -59.076 24.852 1.00 45.59 728 SER A N 1
ATOM 5935 C CA . SER A 1 728 ? -20.839 -58.161 23.766 1.00 45.59 728 SER A CA 1
ATOM 5936 C C . SER A 1 728 ? -20.266 -58.925 22.559 1.00 45.59 728 SER A C 1
ATOM 5938 O O . SER A 1 728 ? -19.619 -59.964 22.732 1.00 45.59 728 SER A O 1
ATOM 5940 N N . PRO A 1 729 ? -20.354 -58.341 21.355 1.00 40.66 729 PRO A N 1
ATOM 5941 C CA . PRO A 1 729 ? -19.155 -58.237 20.519 1.00 40.66 729 PRO A CA 1
ATOM 5942 C C . PRO A 1 729 ? -18.839 -56.797 20.066 1.00 40.66 729 PRO A C 1
ATOM 5944 O O . PRO A 1 729 ? -19.669 -55.894 20.119 1.00 40.66 729 PRO A O 1
ATOM 5947 N N . LEU A 1 730 ? -17.589 -56.608 19.635 1.00 39.44 730 LEU A N 1
ATOM 5948 C CA . LEU A 1 730 ? -16.991 -55.352 19.153 1.00 39.44 730 LEU A CA 1
ATOM 5949 C C . LEU A 1 730 ? -17.374 -55.043 17.671 1.00 39.44 730 LEU A C 1
ATOM 5951 O O . LEU A 1 730 ? -18.075 -55.844 17.049 1.00 39.44 730 LEU A O 1
ATOM 5955 N N . PRO A 1 731 ? -17.027 -53.861 17.107 1.00 57.47 731 PRO A N 1
ATOM 5956 C CA . PRO A 1 731 ? -17.832 -53.223 16.059 1.00 57.47 731 PRO A CA 1
ATOM 5957 C C . PRO A 1 731 ? -17.540 -53.711 14.633 1.00 57.47 731 PRO A C 1
ATOM 5959 O O . PRO A 1 731 ? -16.545 -54.383 14.361 1.00 57.47 731 PRO A O 1
ATOM 5962 N N . ARG A 1 732 ? -18.374 -53.265 13.682 1.00 34.00 732 ARG A N 1
ATOM 5963 C CA . ARG A 1 732 ? -18.053 -53.277 12.247 1.00 34.00 732 ARG A CA 1
ATOM 5964 C C . ARG A 1 732 ? -17.718 -51.874 11.744 1.00 34.00 732 ARG A C 1
ATOM 5966 O O . ARG A 1 732 ? -18.430 -50.916 12.022 1.00 34.00 732 ARG A O 1
ATOM 5973 N N . LEU A 1 733 ? -16.626 -51.789 10.991 1.00 49.47 733 LEU A N 1
ATOM 5974 C CA . LEU A 1 733 ? -16.135 -50.582 10.328 1.00 49.47 733 LEU A CA 1
ATOM 5975 C C . LEU A 1 733 ? -16.828 -50.354 8.975 1.00 49.47 733 LEU A C 1
ATOM 5977 O O . LEU A 1 733 ? -17.078 -51.319 8.258 1.00 49.47 733 LEU A O 1
ATOM 5981 N N . ARG A 1 734 ? -16.969 -49.071 8.608 1.00 39.25 734 ARG A N 1
ATOM 5982 C CA . ARG A 1 734 ? -17.127 -48.519 7.243 1.00 39.25 734 ARG A CA 1
ATOM 5983 C C . ARG A 1 734 ? -18.326 -48.994 6.395 1.00 39.25 734 ARG A C 1
ATOM 5985 O O . ARG A 1 734 ? -18.370 -50.120 5.907 1.00 39.25 734 ARG A O 1
ATOM 5992 N N . LYS A 1 735 ? -19.132 -48.024 5.962 1.00 41.62 735 LYS A N 1
ATOM 5993 C CA . LYS A 1 735 ? -18.700 -47.228 4.799 1.00 41.62 735 LYS A CA 1
ATOM 5994 C C . LYS A 1 735 ? -18.442 -45.793 5.235 1.00 41.62 735 LYS A C 1
ATOM 5996 O O . LYS A 1 735 ? -19.002 -45.433 6.291 1.00 41.62 735 LYS A O 1
#

Foldseek 3Di:
DDPPPPPDVVVLVVVLVVLVVLLVVLQDDDPPDDDPVSNVVSNVVSVVSVVVSVVSVPVVPPPPPPDDDDPDPVVVVVVVVVVVVVVVVVVVVVVVVVVVVVVVVVVVVVVVVVVVVVVVVVVVVVVVVVVVVVVVVVVVVVVVVVVVVVVVVVVVVVVVVVVVVVVVVVVVVVVVVVVVVVVVVVVVVVVVVVVVVVVVVVVVVVVVVVVVVVVVVVVVVVVVVVVVVVVVVVVVVVVVVVVVVVVVVVVVVVVVVVVVVVVVVVVVVVVVVVVVVVVVVVVVVVVVVVVVVVVVVVVVVVVVVVVVVVVVVVVVVVVVVVVVVVVVVVVVVVVVVVVVVVVVVVVVVVVVVVVVVVVVVVVVVVVVVVVVVVVVVVVVVVVVVVVVVVVVVVVVVVVVVVVVVVVVVVVVVVVVVVVVVPVVVVPPVPPVPEYYDEEEDDDEEDEDDEYDEDDEDEYYDDYDEDDDDDDDDDDPDPDVVVSVVVVVVVVVVVVVVVVVVVVVVVVVVVVVVVVVVVVVVVVVVVVVVVVVVVVVVVVVVVVVVVVVVVVVVVVVVVVVVVVVVVVVVVVVVVVVVVVVVVVVVVVVVVVVVVVPDDDDDDDPVVVVVVVVVVVVVVVVVVVVVVVVVVVVVVVVVVVVVVVVVVVVVVVVVVVVVVVVVVVCVVVVVVVVVVCVVVVVVVVVVVVVVVVVVVVVVVVVPDDDDDDDDDDDDDDDDDDDDDDDDDDDDDDDDDD